Protein AF-A0ABD0YY01-F1 (afdb_monomer_lite)

Organism: NCBI:txid642074

Structure (mmCIF, N/CA/C/O backbone):
data_AF-A0ABD0YY01-F1
#
_entry.id   AF-A0ABD0YY01-F1
#
loop_
_atom_site.group_PDB
_atom_site.id
_atom_site.type_symbol
_atom_site.label_atom_id
_atom_site.label_alt_id
_atom_site.label_comp_id
_atom_site.label_asym_id
_atom_site.label_entity_id
_atom_site.label_seq_id
_atom_site.pdbx_PDB_ins_code
_atom_site.Cartn_x
_atom_site.Cartn_y
_atom_site.Cartn_z
_atom_site.occupancy
_atom_site.B_iso_or_equiv
_atom_site.auth_seq_id
_atom_site.auth_comp_id
_atom_site.auth_asym_id
_atom_site.auth_atom_id
_atom_site.pdbx_PDB_model_num
ATOM 1 N N . MET A 1 1 ? -28.565 -28.004 53.073 1.00 85.38 1 MET A N 1
ATOM 2 C CA . MET A 1 1 ? -27.114 -28.307 53.177 1.00 85.38 1 MET A CA 1
ATOM 3 C C . MET A 1 1 ? -26.646 -28.999 51.917 1.00 85.38 1 MET A C 1
ATOM 5 O O . MET A 1 1 ? -25.756 -28.469 51.276 1.00 85.38 1 MET A O 1
ATOM 9 N N . GLU A 1 2 ? -27.292 -30.099 51.530 1.00 90.06 2 GLU A N 1
ATOM 10 C CA . GLU A 1 2 ? -27.064 -30.771 50.240 1.00 90.06 2 GLU A CA 1
ATOM 11 C C . GLU A 1 2 ? -27.246 -29.838 49.038 1.00 90.06 2 GLU A C 1
ATOM 13 O O . GLU A 1 2 ? -26.432 -29.867 48.125 1.00 90.06 2 GLU A O 1
ATOM 18 N N 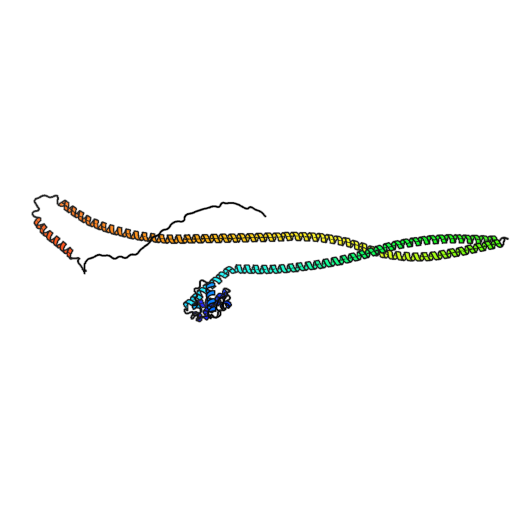. GLU A 1 3 ? -28.227 -28.933 49.074 1.00 93.00 3 GLU A N 1
ATOM 19 C CA . GLU A 1 3 ? -28.381 -27.894 48.042 1.00 93.00 3 GLU A CA 1
ATOM 20 C C . GLU A 1 3 ? -27.158 -26.975 47.947 1.00 93.00 3 GLU A C 1
ATOM 22 O O . GLU A 1 3 ? -26.642 -26.757 46.861 1.00 93.00 3 GLU A O 1
ATOM 27 N N . LEU A 1 4 ? -26.644 -26.484 49.083 1.00 93.38 4 LEU A N 1
ATOM 28 C CA . LEU A 1 4 ? -25.467 -25.608 49.103 1.00 93.38 4 LEU A CA 1
ATOM 29 C C . LEU A 1 4 ? -24.213 -26.353 48.631 1.00 93.38 4 LEU A C 1
ATOM 31 O O . LEU A 1 4 ? -23.441 -25.803 47.857 1.00 93.38 4 LEU A O 1
ATOM 35 N N . TYR A 1 5 ? -24.040 -27.605 49.062 1.00 95.12 5 TYR A N 1
ATOM 36 C CA . TYR A 1 5 ? -22.986 -28.486 48.560 1.00 95.12 5 TYR A CA 1
ATOM 37 C C . TYR A 1 5 ? -23.070 -28.620 47.037 1.00 95.12 5 TYR A C 1
ATOM 39 O O . TYR A 1 5 ? -22.106 -28.333 46.338 1.00 95.12 5 TYR A O 1
ATOM 47 N N . THR A 1 6 ? -24.253 -28.957 46.525 1.00 94.62 6 THR A N 1
ATOM 48 C CA . THR A 1 6 ? -24.494 -29.140 45.091 1.00 94.62 6 THR A CA 1
ATOM 49 C C . THR A 1 6 ? -24.230 -27.857 44.306 1.00 94.62 6 THR A C 1
ATOM 51 O O . THR A 1 6 ? -23.603 -27.918 43.253 1.00 94.62 6 THR A O 1
ATOM 54 N N . SER A 1 7 ? -24.663 -26.695 44.806 1.00 94.56 7 SER A N 1
ATOM 55 C CA . SER A 1 7 ? -24.405 -25.404 44.158 1.00 94.56 7 SER A CA 1
ATOM 56 C C . SER A 1 7 ? -22.913 -25.091 44.082 1.00 94.56 7 SER A C 1
ATOM 58 O O . SER A 1 7 ? -22.434 -24.704 43.022 1.00 94.56 7 SER A O 1
ATOM 60 N N . ILE A 1 8 ? -22.167 -25.300 45.172 1.00 95.56 8 ILE A N 1
ATOM 61 C CA . ILE A 1 8 ? -20.715 -25.076 45.197 1.00 95.56 8 ILE A CA 1
ATOM 62 C C . ILE A 1 8 ? -20.013 -26.053 44.251 1.00 95.56 8 ILE A C 1
ATOM 64 O O . ILE A 1 8 ? -19.215 -25.610 43.441 1.00 95.56 8 ILE A O 1
ATOM 68 N N . SER A 1 9 ? -20.330 -27.351 44.295 1.00 94.81 9 SER A N 1
ATOM 69 C CA . SER A 1 9 ? -19.691 -28.356 43.431 1.00 94.81 9 SER A CA 1
ATOM 70 C C . SER A 1 9 ? -20.002 -28.163 41.947 1.00 94.81 9 SER A C 1
ATOM 72 O O . SER A 1 9 ? -19.183 -28.506 41.103 1.00 94.81 9 SER A O 1
ATOM 74 N N . ARG A 1 10 ? -21.182 -27.630 41.606 1.00 93.69 10 ARG A N 1
ATOM 75 C CA . ARG A 1 10 ? -21.520 -27.293 40.216 1.00 93.69 10 ARG A CA 1
ATOM 76 C C . ARG A 1 10 ? -20.761 -26.067 39.725 1.00 93.69 10 ARG A C 1
ATOM 78 O O . ARG A 1 10 ? -20.320 -26.066 38.584 1.00 93.69 10 ARG A O 1
ATOM 85 N N . PHE A 1 11 ? -20.636 -25.046 40.568 1.00 94.62 11 PHE A N 1
ATOM 86 C CA . PHE A 1 11 ? -19.978 -23.794 40.198 1.00 94.62 11 PHE A CA 1
ATOM 87 C C . PHE A 1 11 ? -18.446 -23.918 40.218 1.00 94.62 11 PHE A C 1
ATOM 89 O O . PHE A 1 11 ? -17.765 -23.402 39.341 1.00 94.62 11 PHE A O 1
ATOM 96 N N . PHE A 1 12 ? -17.905 -24.643 41.198 1.00 95.00 12 PHE A N 1
ATOM 97 C CA . PHE A 1 12 ? -16.481 -24.910 41.379 1.00 95.00 12 PHE A CA 1
ATOM 98 C C . PHE A 1 12 ? -16.212 -26.419 41.317 1.00 95.00 12 PHE A C 1
ATOM 100 O O . PHE A 1 12 ? -16.026 -27.059 42.357 1.00 95.00 12 PHE A O 1
ATOM 107 N N . PRO A 1 13 ? -16.200 -27.022 40.118 1.00 92.69 13 PRO A N 1
ATOM 108 C CA . PRO A 1 13 ? -15.967 -28.458 39.973 1.00 92.69 13 PRO A CA 1
ATOM 109 C C . PRO A 1 13 ? -14.560 -28.881 40.422 1.00 92.69 13 PRO A C 1
ATOM 111 O O . PRO A 1 13 ? -14.340 -30.046 40.737 1.00 92.69 13 PRO A O 1
ATOM 114 N N . ASP A 1 14 ? -13.618 -27.938 40.457 1.00 92.25 14 ASP A N 1
ATOM 115 C CA . ASP A 1 14 ? -12.238 -28.118 40.903 1.00 92.25 14 ASP A CA 1
ATOM 116 C C . ASP A 1 14 ? -12.050 -27.947 42.421 1.00 92.25 14 ASP A C 1
ATOM 118 O O . ASP A 1 14 ? -10.989 -28.276 42.950 1.00 92.25 14 ASP A O 1
ATOM 122 N N . LEU A 1 15 ? -13.061 -27.446 43.140 1.00 93.12 15 LEU A N 1
ATOM 123 C CA . LEU A 1 15 ? -12.986 -27.280 44.588 1.00 93.12 15 LEU A CA 1
ATOM 124 C C . LEU A 1 15 ? -13.233 -28.626 45.278 1.00 93.12 15 LEU A C 1
ATOM 126 O O . LEU A 1 15 ? -14.367 -29.090 45.394 1.00 93.12 15 LEU A O 1
ATOM 130 N N . GLU A 1 16 ? -12.170 -29.239 45.789 1.00 91.12 16 GLU A N 1
ATOM 131 C CA . GLU A 1 16 ? -12.268 -30.479 46.558 1.00 91.12 16 GLU A CA 1
ATOM 132 C C . GLU A 1 16 ? -12.781 -30.208 47.982 1.00 91.12 16 GLU A C 1
ATOM 134 O O . GLU A 1 16 ? -12.078 -29.649 48.828 1.00 91.12 16 GLU A O 1
ATOM 139 N N . PHE A 1 17 ? -14.021 -30.613 48.270 1.00 93.75 17 PHE A N 1
ATOM 140 C CA . PHE A 1 17 ? -14.594 -30.566 49.616 1.00 93.75 17 PHE A CA 1
ATOM 141 C C . PHE A 1 17 ? -15.722 -31.590 49.794 1.00 93.75 17 PHE A C 1
ATOM 143 O O . PHE A 1 17 ? -16.299 -32.104 48.834 1.00 93.75 17 PHE A O 1
ATOM 150 N N . SER A 1 18 ? -16.064 -31.879 51.047 1.00 93.31 18 SER A N 1
ATOM 151 C CA . SER A 1 18 ? -17.143 -32.795 51.412 1.00 93.31 18 SER A CA 1
ATOM 152 C C . SER A 1 18 ? -18.306 -32.064 52.089 1.00 93.31 18 SER A C 1
ATOM 154 O O . SER A 1 18 ? -18.160 -30.975 52.644 1.00 93.31 18 SER A O 1
ATOM 156 N N . ILE A 1 19 ? -19.478 -32.706 52.148 1.00 93.62 19 ILE A N 1
ATOM 157 C CA . ILE A 1 19 ? -20.609 -32.207 52.955 1.00 93.62 19 ILE A CA 1
ATOM 158 C C . ILE A 1 19 ? -20.197 -32.032 54.428 1.00 93.62 19 ILE A C 1
ATOM 160 O O . ILE A 1 19 ? -20.696 -31.129 55.107 1.00 93.62 19 ILE A O 1
ATOM 164 N N . SER A 1 20 ? -19.264 -32.855 54.920 1.00 93.19 20 SER A N 1
ATOM 165 C CA . SER A 1 20 ? -18.772 -32.769 56.298 1.00 93.19 20 SER A CA 1
ATOM 166 C C . SER A 1 20 ? -18.039 -31.452 56.581 1.00 93.19 20 SER A C 1
ATOM 168 O O . SER A 1 20 ? -18.175 -30.917 57.681 1.00 93.19 20 SER A O 1
ATOM 170 N N . ASP A 1 21 ? -17.372 -30.870 55.579 1.00 93.19 21 ASP A N 1
ATOM 171 C CA . ASP A 1 21 ? -16.692 -29.576 55.697 1.00 93.19 21 ASP A CA 1
ATOM 172 C C . ASP A 1 21 ? -17.687 -28.420 55.823 1.00 93.19 21 ASP A C 1
ATOM 174 O O . ASP A 1 21 ? -17.418 -27.437 56.505 1.00 93.19 21 ASP A O 1
ATOM 178 N N . LEU A 1 22 ? -18.887 -28.548 55.252 1.00 93.25 22 LEU A N 1
ATOM 179 C CA . LEU A 1 22 ? -19.966 -27.590 55.498 1.00 93.25 22 LEU A CA 1
ATOM 180 C C . LEU A 1 22 ? -20.626 -27.819 56.865 1.00 93.25 22 LEU A C 1
ATOM 182 O O . LEU A 1 22 ? -21.063 -26.866 57.512 1.00 93.25 22 LEU A O 1
ATOM 186 N N . GLN A 1 23 ? -20.757 -29.076 57.304 1.00 92.50 23 GLN A N 1
ATOM 187 C CA . GLN A 1 23 ? -21.361 -29.404 58.600 1.00 92.50 23 GLN A CA 1
ATOM 188 C C . GLN A 1 23 ? -20.482 -28.942 59.767 1.00 92.50 23 GLN A C 1
ATOM 190 O O . GLN A 1 23 ? -21.013 -28.436 60.756 1.00 92.50 23 GLN A O 1
ATOM 195 N N . ASN A 1 24 ? -19.165 -29.070 59.618 1.00 93.19 24 ASN A N 1
ATOM 196 C CA . ASN A 1 24 ? -18.152 -28.683 60.589 1.00 93.19 24 ASN A CA 1
ATOM 197 C C . ASN A 1 24 ? -17.077 -27.830 59.892 1.00 93.19 24 ASN A C 1
ATOM 199 O O . ASN A 1 24 ? -15.997 -28.343 59.584 1.00 93.19 24 ASN A O 1
ATOM 203 N N . PRO A 1 25 ? -17.359 -26.539 59.628 1.00 93.06 25 PRO A N 1
ATOM 204 C CA . PRO A 1 25 ? -16.451 -25.669 58.891 1.00 93.06 25 PRO A CA 1
ATOM 205 C C . PRO A 1 25 ? -15.103 -25.562 59.590 1.00 93.06 25 PRO A C 1
ATOM 207 O O . PRO A 1 25 ? -15.016 -25.176 60.753 1.00 93.06 25 PRO A O 1
ATOM 210 N N . LYS A 1 26 ? -14.039 -25.905 58.861 1.00 94.38 26 LYS A N 1
ATOM 211 C CA . LYS A 1 26 ? -12.652 -25.745 59.304 1.00 94.38 26 LYS A CA 1
ATOM 212 C C . LYS A 1 26 ? -12.057 -24.467 58.706 1.00 94.38 26 LYS A C 1
ATOM 214 O O . LYS A 1 26 ? -12.390 -24.141 57.566 1.00 94.38 26 LYS A O 1
ATOM 219 N N . PRO A 1 27 ? -11.134 -23.782 59.411 1.00 94.44 27 PRO A N 1
ATOM 220 C CA . PRO A 1 27 ? -10.453 -22.590 58.897 1.00 94.44 27 PRO A CA 1
ATOM 221 C C . PRO A 1 27 ? -9.897 -22.771 57.481 1.00 94.44 27 PRO A C 1
ATOM 223 O O . PRO A 1 27 ? -10.106 -21.918 56.628 1.00 94.44 27 PRO A O 1
ATOM 226 N N . PHE A 1 28 ? -9.250 -23.913 57.226 1.00 94.06 28 PHE A N 1
ATOM 227 C CA . PHE A 1 28 ? -8.658 -24.237 55.929 1.00 94.06 28 PHE A CA 1
ATOM 228 C C . PHE A 1 28 ? -9.690 -24.227 54.796 1.00 94.06 28 PHE A C 1
ATOM 230 O O . PHE A 1 28 ? -9.502 -23.528 53.808 1.00 94.06 28 PHE A O 1
ATOM 237 N N . PHE A 1 29 ? -10.811 -24.933 54.972 1.00 95.31 29 PHE A N 1
ATOM 238 C CA . PHE A 1 29 ? -11.877 -24.983 53.971 1.00 95.31 29 PHE A CA 1
ATOM 239 C C . PHE A 1 29 ? -12.489 -23.598 53.718 1.00 95.31 29 PHE A C 1
ATOM 241 O O . PHE A 1 29 ? -12.662 -23.204 52.570 1.00 95.31 29 PHE A O 1
ATOM 248 N N . ILE A 1 30 ? -12.774 -22.833 54.778 1.00 95.69 30 ILE A N 1
ATOM 249 C CA . ILE A 1 30 ? -13.369 -21.496 54.648 1.00 95.69 30 ILE A CA 1
ATOM 250 C C . ILE A 1 30 ? -12.433 -20.535 53.906 1.00 95.69 30 ILE A C 1
ATOM 252 O O . ILE A 1 30 ? -12.877 -19.807 53.020 1.00 95.69 30 ILE A O 1
ATOM 256 N N . GLN A 1 31 ? -11.142 -20.540 54.248 1.00 95.19 31 GLN A N 1
ATOM 257 C CA . GLN A 1 31 ? -10.139 -19.720 53.567 1.00 95.19 31 GLN A CA 1
ATOM 258 C C . GLN A 1 31 ? -10.017 -20.126 52.096 1.00 95.19 31 GLN A C 1
ATOM 260 O O . GLN A 1 31 ? -10.088 -19.263 51.227 1.00 95.19 31 GLN A O 1
ATOM 265 N N . TYR A 1 32 ? -9.937 -21.429 51.819 1.00 94.81 32 TYR A N 1
ATOM 266 C CA . TYR A 1 32 ? -9.814 -21.951 50.462 1.00 94.81 32 TYR A CA 1
ATOM 267 C C . TYR A 1 32 ? -11.030 -21.620 49.586 1.00 94.81 32 TYR A C 1
ATOM 269 O O . TYR A 1 32 ? -10.865 -21.173 48.455 1.00 94.81 32 TYR A O 1
ATOM 277 N N . PHE A 1 33 ? -12.250 -21.735 50.122 1.00 96.44 33 PHE A N 1
ATOM 278 C CA . PHE A 1 33 ? -13.468 -21.330 49.416 1.00 96.44 33 PHE A CA 1
ATOM 279 C C . PHE A 1 33 ? -13.444 -19.840 49.036 1.00 96.44 33 PHE A C 1
ATOM 281 O O . PHE A 1 33 ? -13.737 -19.486 47.896 1.00 96.44 33 PHE A O 1
ATOM 288 N N . PHE A 1 34 ? -13.074 -18.955 49.968 1.00 96.19 34 PHE A N 1
ATOM 289 C CA . PHE A 1 34 ? -13.039 -17.516 49.692 1.00 96.19 34 PHE A CA 1
ATOM 290 C C . PHE A 1 34 ? -11.898 -17.105 48.759 1.00 96.19 34 PHE A C 1
ATOM 292 O O . PHE A 1 34 ? -12.094 -16.229 47.920 1.00 96.19 34 PHE A O 1
ATOM 299 N N . GLU A 1 35 ? -10.735 -17.751 48.849 1.00 95.19 35 GLU A N 1
ATOM 300 C CA . GLU A 1 35 ? -9.672 -17.592 47.853 1.00 95.19 35 GLU A CA 1
ATOM 301 C C . GLU A 1 35 ? -10.167 -18.020 46.469 1.00 95.19 35 GLU A C 1
ATOM 303 O O . GLU A 1 35 ? -10.063 -17.253 45.514 1.00 95.19 35 GLU A O 1
ATOM 308 N N . ARG A 1 36 ? -10.792 -19.197 46.365 1.00 95.56 36 ARG A N 1
ATOM 309 C CA . ARG A 1 36 ? -11.315 -19.707 45.095 1.00 95.56 36 ARG A CA 1
ATOM 310 C C . ARG A 1 36 ? -12.370 -18.788 44.486 1.00 95.56 36 ARG A C 1
ATOM 312 O O . ARG A 1 36 ? -12.356 -18.579 43.273 1.00 95.56 36 ARG A O 1
ATOM 319 N N . ALA A 1 37 ? -13.238 -18.209 45.312 1.00 95.12 37 ALA A N 1
ATOM 320 C CA . ALA A 1 37 ? -14.210 -17.222 44.865 1.00 95.12 37 ALA A CA 1
ATOM 321 C C . ALA A 1 37 ? -13.533 -15.951 44.327 1.00 95.12 37 ALA A C 1
ATOM 323 O O . ALA A 1 37 ? -13.944 -15.438 43.294 1.00 95.12 37 ALA A O 1
ATOM 324 N N . LEU A 1 38 ? -12.470 -15.459 44.971 1.00 95.25 38 LEU A N 1
ATOM 325 C CA . LEU A 1 38 ? -11.707 -14.301 44.487 1.00 95.25 38 LEU A CA 1
ATOM 326 C C . LEU A 1 38 ? -11.009 -14.566 43.142 1.00 95.25 38 LEU A C 1
ATOM 328 O O . LEU A 1 38 ? -10.942 -13.658 42.310 1.00 95.25 38 LEU A O 1
ATOM 332 N N . VAL A 1 39 ? -10.548 -15.798 42.897 1.00 94.88 39 VAL A N 1
ATOM 333 C CA . VAL A 1 39 ? -9.943 -16.195 41.611 1.00 94.88 39 VAL A CA 1
ATOM 334 C C . VAL A 1 39 ? -10.911 -15.994 40.438 1.00 94.88 39 VAL A C 1
ATOM 336 O O . VAL A 1 39 ? -10.484 -15.512 39.387 1.00 94.88 39 VAL A O 1
ATOM 339 N N . GLU A 1 40 ? -12.211 -16.266 40.610 1.00 91.75 40 GLU A N 1
ATOM 340 C CA . GLU A 1 40 ? -13.212 -16.032 39.548 1.00 91.75 40 GLU A CA 1
ATOM 341 C C . GLU A 1 40 ? -13.330 -14.555 39.160 1.00 91.75 40 GLU A C 1
ATOM 343 O O . GLU A 1 40 ? -13.532 -14.214 37.997 1.00 91.75 40 GLU A O 1
ATOM 348 N N . PHE A 1 41 ? -13.090 -13.652 40.110 1.00 90.31 41 PHE A N 1
ATOM 349 C CA . PHE A 1 41 ? -13.054 -12.211 39.862 1.00 90.31 41 PHE A CA 1
ATOM 350 C C . PHE A 1 41 ? -11.660 -11.717 39.450 1.00 90.31 41 PHE A C 1
ATOM 352 O O . PHE A 1 41 ? -11.369 -10.525 39.548 1.00 90.31 41 PHE A O 1
ATOM 359 N N . ARG A 1 42 ? -10.796 -12.625 38.970 1.00 91.00 42 ARG A N 1
ATOM 360 C CA . ARG A 1 42 ? -9.432 -12.345 38.487 1.00 91.00 42 ARG A CA 1
ATOM 361 C C . ARG A 1 42 ? -8.536 -11.681 39.534 1.00 91.00 42 ARG A C 1
ATOM 363 O O . ARG A 1 42 ? -7.610 -10.949 39.187 1.00 91.00 42 ARG A O 1
ATOM 370 N N . VAL A 1 43 ? -8.788 -11.944 40.814 1.00 92.25 43 VAL A N 1
ATOM 371 C CA . VAL A 1 43 ? -7.898 -11.512 41.891 1.00 92.25 43 VAL A CA 1
ATOM 372 C C . VAL A 1 43 ? -6.750 -12.507 42.005 1.00 92.25 43 VAL A C 1
ATOM 374 O O . VAL A 1 43 ? -6.966 -13.706 42.159 1.00 92.25 43 VAL A O 1
ATOM 377 N N . ASP A 1 44 ? -5.522 -11.997 41.961 1.00 89.38 44 ASP A N 1
ATOM 378 C CA . ASP A 1 44 ? -4.318 -12.791 42.202 1.00 89.38 44 ASP A CA 1
ATOM 379 C C . ASP A 1 44 ? -4.213 -13.148 43.695 1.00 89.38 44 ASP A C 1
ATOM 381 O O . ASP A 1 44 ? -3.782 -12.346 44.532 1.00 89.38 44 ASP A O 1
ATOM 385 N N . THR A 1 45 ? -4.630 -14.368 44.035 1.00 91.19 45 THR A N 1
ATOM 386 C CA . THR A 1 45 ? -4.602 -14.886 45.406 1.00 91.19 45 THR A CA 1
ATOM 387 C C . THR A 1 45 ? -3.196 -15.207 45.905 1.00 91.19 45 THR A C 1
ATOM 389 O O . THR A 1 45 ? -2.981 -15.233 47.118 1.00 91.19 45 THR A O 1
ATOM 392 N N . ASP A 1 46 ? -2.212 -15.398 45.021 1.00 90.88 46 ASP A N 1
ATOM 393 C CA . ASP A 1 46 ? -0.828 -15.649 45.439 1.00 90.88 46 ASP A CA 1
ATOM 394 C C . ASP A 1 46 ? -0.195 -14.396 46.040 1.00 90.88 46 ASP A C 1
ATOM 396 O O . ASP A 1 46 ? 0.626 -14.483 46.959 1.00 90.88 46 ASP A O 1
ATOM 400 N N . ASN A 1 47 ? -0.628 -13.216 45.595 1.00 87.94 47 ASN A N 1
ATOM 401 C CA . ASN A 1 47 ? -0.235 -11.964 46.231 1.00 87.94 47 ASN A CA 1
ATOM 402 C C . ASN A 1 47 ? -0.874 -11.782 47.610 1.00 87.94 47 ASN A C 1
ATOM 404 O O . ASN A 1 47 ? -0.241 -11.180 48.472 1.00 87.94 47 ASN A O 1
ATOM 408 N N . LEU A 1 48 ? -2.055 -12.351 47.883 1.00 89.94 48 LEU A N 1
ATOM 409 C CA . LEU A 1 48 ? -2.682 -12.256 49.211 1.00 89.94 48 LEU A CA 1
ATOM 410 C C . LEU A 1 48 ? -1.863 -12.972 50.293 1.00 89.94 48 LEU A C 1
ATOM 412 O O . LEU A 1 48 ? -1.873 -12.552 51.450 1.00 89.94 48 LEU A O 1
ATOM 416 N N . LYS A 1 49 ? -1.103 -14.003 49.912 1.00 88.69 49 LYS A N 1
ATOM 417 C CA . LYS A 1 49 ? -0.222 -14.767 50.809 1.00 88.69 49 LYS A CA 1
ATOM 418 C C . LYS A 1 49 ? 1.072 -14.024 51.164 1.00 88.69 49 LYS A C 1
ATOM 420 O O . LYS A 1 49 ? 1.768 -14.439 52.087 1.00 88.69 49 LYS A O 1
ATOM 425 N N . LYS A 1 50 ? 1.402 -12.942 50.450 1.00 89.19 50 LYS A N 1
ATOM 426 C CA . LYS A 1 50 ? 2.636 -12.162 50.632 1.00 89.19 50 LYS A CA 1
ATOM 427 C C . LYS A 1 50 ? 2.373 -10.880 51.440 1.00 89.19 50 LYS A C 1
ATOM 429 O O . LYS A 1 50 ? 1.289 -10.299 51.318 1.00 89.19 50 LYS A O 1
ATOM 434 N N . PRO A 1 51 ? 3.354 -10.395 52.225 1.00 87.69 51 PRO A N 1
ATOM 435 C CA . PRO A 1 51 ? 3.280 -9.076 52.851 1.00 87.69 51 PRO A CA 1
ATOM 436 C C . PRO A 1 51 ? 3.103 -7.968 51.803 1.00 87.69 51 PRO A C 1
ATOM 438 O O . PRO A 1 51 ? 3.800 -7.946 50.788 1.00 87.69 51 PRO A O 1
ATOM 441 N N . GLN A 1 52 ? 2.168 -7.050 52.048 1.00 86.50 52 GLN A N 1
ATOM 442 C CA . GLN A 1 52 ? 1.926 -5.876 51.205 1.00 86.50 52 GLN A CA 1
ATOM 443 C C . GLN A 1 52 ? 2.758 -4.676 51.674 1.00 86.50 52 GLN A C 1
ATOM 445 O O . GLN A 1 52 ? 3.270 -4.650 52.794 1.00 86.50 52 GLN A O 1
ATOM 450 N N . ILE A 1 53 ? 2.872 -3.647 50.829 1.00 84.00 53 ILE A N 1
ATOM 451 C CA . ILE A 1 53 ? 3.630 -2.427 51.145 1.00 84.00 53 ILE A CA 1
ATOM 452 C C . ILE A 1 53 ? 3.133 -1.825 52.470 1.00 84.00 53 ILE A C 1
ATOM 454 O O . ILE A 1 53 ? 1.952 -1.513 52.620 1.00 84.00 53 ILE A O 1
ATOM 458 N N . GLY A 1 54 ? 4.050 -1.656 53.427 1.00 80.81 54 GLY A N 1
ATOM 459 C CA . GLY A 1 54 ? 3.760 -1.095 54.751 1.00 80.81 54 GLY A CA 1
ATOM 460 C C . GLY A 1 54 ? 3.245 -2.099 55.789 1.00 80.81 54 GLY A C 1
ATOM 461 O O . GLY A 1 54 ? 2.953 -1.693 56.912 1.00 80.81 54 GLY A O 1
ATOM 462 N N . GLN A 1 55 ? 3.144 -3.390 55.455 1.00 86.81 55 GLN A N 1
ATOM 463 C CA . GLN A 1 55 ? 2.839 -4.443 56.423 1.00 86.81 55 GLN A CA 1
ATOM 464 C C . GLN A 1 55 ? 4.121 -5.026 57.048 1.00 86.81 55 GLN A C 1
ATOM 466 O O . GLN A 1 55 ? 5.139 -5.142 56.364 1.00 86.81 55 GLN A O 1
ATOM 471 N N . PRO A 1 56 ? 4.090 -5.408 58.338 1.00 85.69 56 PRO A N 1
ATOM 472 C CA . PRO A 1 56 ? 5.196 -6.120 58.976 1.00 85.69 56 PRO A CA 1
ATOM 473 C C . PRO A 1 56 ? 5.373 -7.503 58.334 1.00 85.69 56 PRO A C 1
ATOM 475 O O . PRO A 1 56 ? 4.380 -8.177 58.093 1.00 85.69 56 PRO A O 1
ATOM 478 N N . ASN A 1 57 ? 6.606 -7.938 58.056 1.00 81.56 57 ASN A N 1
ATOM 479 C CA . ASN A 1 57 ? 6.880 -9.222 57.384 1.00 81.56 57 ASN A CA 1
ATOM 480 C C . ASN A 1 57 ? 6.718 -10.452 58.301 1.00 81.56 57 ASN A C 1
ATOM 482 O O . ASN A 1 57 ? 6.663 -11.579 57.819 1.00 81.56 57 ASN A O 1
ATOM 486 N N . ASP A 1 58 ? 6.669 -10.244 59.614 1.00 82.81 58 ASP A N 1
ATOM 487 C CA . ASP A 1 58 ? 6.699 -11.255 60.675 1.00 82.81 58 ASP A CA 1
ATOM 488 C C . ASP A 1 58 ? 5.314 -11.586 61.259 1.00 82.81 58 ASP A C 1
ATOM 490 O O . ASP A 1 58 ? 5.176 -12.455 62.123 1.00 82.81 58 ASP A O 1
ATOM 494 N N . LEU A 1 59 ? 4.254 -10.935 60.775 1.00 85.19 59 LEU A N 1
ATOM 495 C CA . LEU A 1 59 ? 2.902 -11.180 61.262 1.00 85.19 59 LEU A CA 1
ATOM 496 C C . LEU A 1 59 ? 2.299 -12.450 60.626 1.00 85.19 59 LEU A C 1
ATOM 498 O O . LEU A 1 59 ? 1.890 -12.472 59.470 1.00 85.19 59 LEU A O 1
ATOM 502 N N . VAL A 1 60 ? 2.157 -13.511 61.424 1.00 85.12 60 VAL A N 1
ATOM 503 C CA . VAL A 1 60 ? 1.652 -14.832 60.981 1.00 85.12 60 VAL A CA 1
ATOM 504 C C . VAL A 1 60 ? 0.243 -14.775 60.364 1.00 85.12 60 VAL A C 1
ATOM 506 O O . VAL A 1 60 ? -0.091 -15.584 59.505 1.00 85.12 60 VAL A O 1
ATOM 509 N N . LEU A 1 61 ? -0.584 -13.805 60.772 1.00 89.62 61 LEU A N 1
ATOM 510 C CA . LEU A 1 61 ? -1.969 -13.644 60.305 1.00 89.62 61 LEU A CA 1
ATOM 511 C C . LEU A 1 61 ? -2.114 -12.801 59.025 1.00 89.62 61 LEU A C 1
ATOM 513 O O . LEU A 1 61 ? -3.242 -12.502 58.623 1.00 89.62 61 LEU A O 1
ATOM 517 N N . LEU A 1 62 ? -1.013 -12.381 58.389 1.00 91.25 62 LEU A N 1
ATOM 518 C CA . LEU A 1 62 ? -1.063 -11.541 57.182 1.00 91.25 62 LEU A CA 1
ATOM 519 C C . LEU A 1 62 ? -1.920 -12.132 56.061 1.00 91.25 62 LEU A C 1
ATOM 521 O O . LEU A 1 62 ? -2.758 -11.386 55.553 1.00 91.25 62 LEU A O 1
ATOM 525 N N . PRO A 1 63 ? -1.809 -13.427 55.695 1.00 92.38 63 PRO A N 1
ATOM 526 C CA . PRO A 1 63 ? -2.627 -13.979 54.619 1.00 92.38 63 PRO A CA 1
ATOM 527 C C . PRO A 1 63 ? -4.125 -13.853 54.908 1.00 92.38 63 PRO A C 1
ATOM 529 O O . PRO A 1 63 ? -4.896 -13.463 54.036 1.00 92.38 63 PRO A O 1
ATOM 532 N N . GLN A 1 64 ? -4.546 -14.084 56.156 1.00 94.56 64 GLN A N 1
ATOM 533 C CA . GLN A 1 64 ? -5.951 -13.973 56.550 1.00 94.56 64 GLN A CA 1
ATOM 534 C C . GLN A 1 64 ? -6.425 -12.519 56.618 1.00 94.56 64 GLN A C 1
ATOM 536 O O . GLN A 1 64 ? -7.575 -12.238 56.286 1.00 94.56 64 GLN A O 1
ATOM 541 N N . LEU A 1 65 ? -5.560 -11.582 57.015 1.00 93.56 65 LEU A N 1
ATOM 542 C CA . LEU A 1 65 ? -5.871 -10.150 56.986 1.00 93.56 65 LEU A CA 1
ATOM 543 C C . LEU A 1 65 ? -5.994 -9.628 55.548 1.00 93.56 65 LEU A C 1
ATOM 545 O O . LEU A 1 65 ? -6.920 -8.869 55.254 1.00 93.56 65 LEU A O 1
ATOM 549 N N . ASN A 1 66 ? -5.113 -10.071 54.652 1.00 94.12 66 ASN A N 1
ATOM 550 C CA . ASN A 1 66 ? -5.144 -9.732 53.232 1.00 94.12 66 ASN A CA 1
ATOM 551 C C . ASN A 1 66 ? -6.373 -10.332 52.547 1.00 94.12 66 ASN A C 1
ATOM 553 O O . ASN A 1 66 ? -7.093 -9.607 51.862 1.00 94.12 66 ASN A O 1
ATOM 557 N N . LEU A 1 67 ? -6.675 -11.607 52.807 1.00 95.31 67 LEU A N 1
ATOM 558 C CA . LEU A 1 67 ? -7.893 -12.264 52.335 1.00 95.31 67 LEU A CA 1
ATOM 559 C C . LEU A 1 67 ? -9.144 -11.537 52.837 1.00 95.31 67 LEU A C 1
ATOM 561 O O . LEU A 1 67 ? -10.020 -11.199 52.047 1.00 95.31 67 LEU A O 1
ATOM 565 N N . LEU A 1 68 ? -9.214 -11.212 54.132 1.00 95.12 68 LEU A N 1
ATOM 566 C CA . LEU A 1 68 ? -10.333 -10.460 54.703 1.00 95.12 68 LEU A CA 1
ATOM 567 C C . LEU A 1 68 ? -10.504 -9.096 54.027 1.00 95.12 68 LEU A C 1
ATOM 569 O O . LEU A 1 68 ? -11.626 -8.679 53.733 1.00 95.12 68 LEU A O 1
ATOM 573 N N . LYS A 1 69 ? -9.395 -8.387 53.794 1.00 93.25 69 LYS A N 1
ATOM 574 C CA . LYS A 1 69 ? -9.407 -7.083 53.134 1.00 93.25 69 LYS A CA 1
ATOM 575 C C . LYS A 1 69 ? -9.864 -7.204 51.681 1.00 93.25 69 LYS A C 1
ATOM 577 O O . LYS A 1 69 ? -10.707 -6.406 51.271 1.00 93.25 69 LYS A O 1
ATOM 582 N N . ALA A 1 70 ? -9.369 -8.192 50.938 1.00 94.50 70 ALA A N 1
ATOM 583 C CA . ALA A 1 70 ? -9.782 -8.470 49.566 1.00 94.50 70 ALA A CA 1
ATOM 584 C C . ALA A 1 70 ? -11.278 -8.803 49.503 1.00 94.50 70 ALA A C 1
ATOM 586 O O . ALA A 1 70 ? -12.017 -8.144 48.777 1.00 94.50 70 ALA A O 1
ATOM 587 N N . MET A 1 71 ? -11.751 -9.709 50.363 1.00 95.44 71 MET A N 1
ATOM 588 C CA . MET A 1 71 ? -13.164 -10.083 50.460 1.00 95.44 71 MET A CA 1
ATOM 589 C C . MET A 1 71 ? -14.068 -8.886 50.746 1.00 95.44 71 MET A C 1
ATOM 591 O O . MET A 1 71 ? -15.068 -8.703 50.063 1.00 95.44 71 MET A O 1
ATOM 595 N N . LYS A 1 72 ? -13.708 -8.022 51.703 1.00 94.00 72 LYS A N 1
ATOM 596 C CA . LYS A 1 72 ? -14.485 -6.805 51.999 1.00 94.00 72 LYS A CA 1
ATOM 597 C C . LYS A 1 72 ? -14.442 -5.758 50.888 1.00 94.00 72 LYS A C 1
ATOM 599 O O . LYS A 1 72 ? -15.312 -4.896 5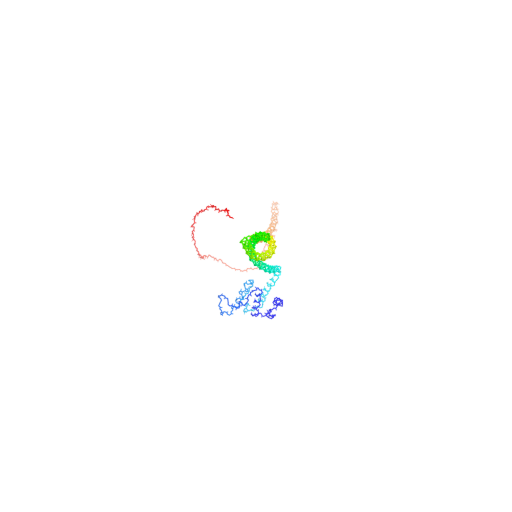0.845 1.00 94.00 72 LYS A O 1
ATOM 604 N N . THR A 1 73 ? -13.416 -5.788 50.044 1.00 92.38 73 THR A N 1
ATOM 605 C CA . THR A 1 73 ? -13.255 -4.827 48.947 1.00 92.38 73 THR A CA 1
ATOM 606 C C . THR A 1 73 ? -14.040 -5.277 47.720 1.00 92.38 73 THR A C 1
ATOM 608 O O . THR A 1 73 ? -14.785 -4.484 47.156 1.00 92.38 73 THR A O 1
ATOM 611 N N . VAL A 1 74 ? -13.907 -6.549 47.337 1.00 92.69 74 VAL A N 1
ATOM 612 C CA . VAL A 1 74 ? -14.606 -7.135 46.184 1.00 92.69 74 VAL A CA 1
ATOM 613 C C . VAL A 1 74 ? -16.085 -7.369 46.501 1.00 92.69 74 VAL A C 1
ATOM 615 O O . VAL A 1 74 ? -16.946 -7.098 45.669 1.00 92.69 74 VAL A O 1
ATOM 618 N N . PHE A 1 75 ? -16.396 -7.796 47.727 1.00 94.38 75 PHE A N 1
ATOM 619 C CA . PHE A 1 75 ? -17.751 -8.116 48.178 1.00 94.38 75 PHE A CA 1
ATOM 620 C C . PHE A 1 75 ? -18.140 -7.259 49.397 1.00 94.38 75 PHE A C 1
ATOM 622 O O . PHE A 1 75 ? -18.270 -7.770 50.511 1.00 94.38 75 PHE A O 1
ATOM 629 N N . PRO A 1 76 ? -18.358 -5.941 49.230 1.00 92.06 76 PRO A N 1
ATOM 630 C CA . PRO A 1 76 ? -18.622 -5.028 50.349 1.00 92.06 76 PRO A CA 1
ATOM 631 C C . PRO A 1 76 ? -19.933 -5.321 51.097 1.00 92.06 76 PRO A C 1
ATOM 633 O O . PRO A 1 76 ? -20.118 -4.869 52.225 1.00 92.06 76 PRO A O 1
ATOM 636 N N . PHE A 1 77 ? -20.839 -6.095 50.494 1.00 91.81 77 PHE A N 1
ATOM 637 C CA . PHE A 1 77 ? -22.083 -6.558 51.115 1.00 91.81 77 PHE A CA 1
ATOM 638 C C . PHE A 1 77 ? -21.876 -7.705 52.121 1.00 91.81 77 PHE A C 1
ATOM 640 O O . PHE A 1 77 ? -22.782 -8.015 52.898 1.00 91.81 77 PHE A O 1
ATOM 647 N N . MET A 1 78 ? -20.707 -8.353 52.115 1.00 92.19 78 MET A N 1
ATOM 648 C CA . MET A 1 78 ? -20.398 -9.467 53.006 1.00 92.19 78 MET A CA 1
ATOM 649 C C . MET A 1 78 ? -19.985 -8.971 54.392 1.00 92.19 78 MET A C 1
ATOM 651 O O . MET A 1 78 ? -18.964 -8.303 54.567 1.00 92.19 78 MET A O 1
ATOM 655 N N . ASN A 1 79 ? -20.719 -9.394 55.422 1.00 89.94 79 ASN A N 1
ATOM 656 C CA . ASN A 1 79 ? -20.344 -9.157 56.816 1.00 89.94 79 ASN A CA 1
ATOM 657 C C . ASN A 1 79 ? -19.408 -10.262 57.345 1.00 89.94 79 ASN A C 1
ATOM 659 O O . ASN A 1 79 ? -19.758 -11.019 58.261 1.00 89.94 79 ASN A O 1
ATOM 663 N N . ILE A 1 80 ? -18.232 -10.378 56.724 1.00 92.31 80 ILE A N 1
ATOM 664 C CA . ILE A 1 80 ? -17.179 -11.320 57.113 1.00 92.31 80 ILE A CA 1
ATOM 665 C C . ILE A 1 80 ? -16.188 -10.671 58.088 1.00 92.31 80 ILE A C 1
ATOM 667 O O . ILE A 1 80 ? -15.756 -9.529 57.911 1.00 92.31 80 ILE A O 1
ATOM 671 N N . GLY A 1 81 ? -15.850 -11.387 59.158 1.00 93.25 81 GLY A N 1
ATOM 672 C CA . GLY A 1 81 ? -14.869 -10.984 60.162 1.00 93.25 81 GLY A CA 1
ATOM 673 C C . GLY A 1 81 ? -13.640 -11.889 60.161 1.00 93.25 81 GLY A C 1
ATOM 674 O O . GLY A 1 81 ? -13.672 -12.999 59.642 1.00 93.25 81 GLY A O 1
ATOM 675 N N . LEU A 1 82 ? -12.556 -11.441 60.802 1.00 94.44 82 LEU A N 1
ATOM 676 C CA . LEU A 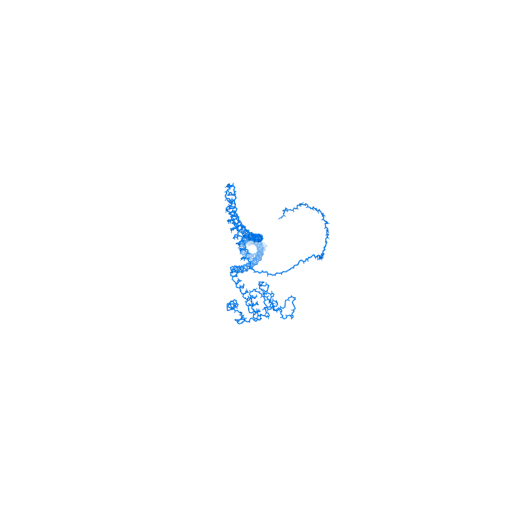1 82 ? -11.326 -12.237 60.914 1.00 94.44 82 LEU A CA 1
ATOM 677 C C . LEU A 1 82 ? -11.579 -13.592 61.593 1.00 94.44 82 LEU A C 1
ATOM 679 O O . LEU A 1 82 ? -11.069 -14.611 61.139 1.00 94.44 82 LEU A O 1
ATOM 683 N N . LEU A 1 83 ? -12.413 -13.610 62.641 1.00 94.31 83 LEU A N 1
ATOM 684 C CA . LEU A 1 83 ? -12.781 -14.835 63.358 1.00 94.31 83 LEU A CA 1
ATOM 685 C C . LEU A 1 83 ? -13.488 -15.857 62.466 1.00 94.31 83 LEU A C 1
ATOM 687 O O . LEU A 1 83 ? -13.312 -17.049 62.686 1.00 94.31 83 LEU A O 1
ATOM 691 N N . ASP A 1 84 ? -14.217 -15.417 61.440 1.00 94.25 84 ASP A N 1
ATOM 692 C CA . ASP A 1 84 ? -14.877 -16.331 60.505 1.00 94.25 84 ASP A CA 1
ATOM 693 C C . ASP A 1 84 ? -13.858 -17.116 59.664 1.00 94.25 84 ASP A C 1
ATOM 695 O O . ASP A 1 84 ? -14.133 -18.246 59.271 1.00 94.25 84 ASP A O 1
ATOM 699 N N . LEU A 1 85 ? -12.665 -16.548 59.442 1.00 94.69 85 LEU A N 1
ATOM 700 C CA . LEU A 1 85 ? -11.571 -17.177 58.697 1.00 94.69 85 LEU A CA 1
ATOM 701 C C . LEU A 1 85 ? -10.687 -18.061 59.585 1.00 94.69 85 LEU A C 1
ATOM 703 O O . LEU A 1 85 ? -10.295 -19.149 59.168 1.00 94.69 85 LEU A O 1
ATOM 707 N N . ILE A 1 86 ? -10.346 -17.602 60.796 1.00 94.19 86 ILE A N 1
ATOM 708 C CA . ILE A 1 86 ? -9.375 -18.291 61.671 1.00 94.19 86 ILE A CA 1
ATOM 709 C C . ILE A 1 86 ? -10.019 -19.256 62.670 1.00 94.19 86 ILE A C 1
ATOM 711 O O . ILE A 1 86 ? -9.361 -20.172 63.154 1.00 94.19 86 ILE A O 1
ATOM 715 N N . SER A 1 87 ? -11.294 -19.057 63.009 1.00 93.56 87 SER A N 1
ATOM 716 C CA . SER A 1 87 ? -12.023 -19.873 63.984 1.00 93.56 87 SER A CA 1
ATOM 717 C C . SER A 1 87 ? -13.532 -19.863 63.682 1.00 93.56 87 SER A C 1
ATOM 719 O O . SER A 1 87 ? -14.314 -19.261 64.425 1.00 93.56 87 SER A O 1
ATOM 721 N N . PRO A 1 88 ? -13.973 -20.510 62.588 1.00 91.00 88 PRO A N 1
ATOM 722 C CA . PRO A 1 88 ? -15.388 -20.625 62.244 1.00 91.00 88 PRO A CA 1
ATOM 723 C C . PRO A 1 88 ? -16.136 -21.469 63.292 1.00 91.00 88 PRO A C 1
ATOM 725 O O . PRO A 1 88 ? -16.216 -22.689 63.207 1.00 91.00 88 PRO A O 1
ATOM 728 N N . LYS A 1 89 ? -16.677 -20.811 64.326 1.00 81.38 89 LYS A N 1
ATOM 729 C CA . LYS A 1 89 ? -17.351 -21.476 65.463 1.00 81.38 89 LYS A CA 1
ATOM 730 C C . LYS A 1 89 ? -18.811 -21.836 65.201 1.00 81.38 89 LYS A C 1
ATOM 732 O O . LYS A 1 89 ? -19.365 -22.686 65.888 1.00 81.38 89 LYS A O 1
ATOM 737 N N . SER A 1 90 ? -19.459 -21.166 64.249 1.00 87.31 90 SER A N 1
ATOM 738 C CA . SER A 1 90 ? -20.879 -21.360 63.955 1.00 87.31 90 SER A CA 1
ATOM 739 C C . SER A 1 90 ? -21.063 -21.862 62.534 1.00 87.31 90 SER A C 1
ATOM 741 O O . SER A 1 90 ? -20.916 -21.102 61.576 1.00 87.31 90 SER A O 1
ATOM 743 N N . ARG A 1 91 ? -21.485 -23.127 62.416 1.00 93.00 91 ARG A N 1
ATOM 744 C CA . ARG A 1 91 ? -21.929 -23.734 61.153 1.00 93.00 91 ARG A CA 1
ATOM 745 C C . ARG A 1 91 ? -22.898 -22.821 60.405 1.00 93.00 91 ARG A C 1
ATOM 747 O O . ARG A 1 91 ? -22.751 -22.599 59.208 1.00 93.00 91 ARG A O 1
ATOM 754 N N . GLN A 1 92 ? -23.885 -22.284 61.123 1.00 93.62 92 GLN A N 1
ATOM 755 C CA . GLN A 1 92 ? -24.928 -21.441 60.545 1.00 93.62 92 GLN A CA 1
ATOM 756 C C . GLN A 1 92 ? -24.349 -20.152 59.955 1.00 93.62 92 GLN A C 1
ATOM 758 O O . GLN A 1 92 ? -24.727 -19.775 58.849 1.00 93.62 92 GLN A O 1
ATOM 763 N N . ARG A 1 93 ? -23.403 -19.511 60.653 1.00 94.12 93 ARG A N 1
ATOM 764 C CA . ARG A 1 93 ? -22.759 -18.280 60.179 1.00 94.12 93 ARG A CA 1
ATOM 765 C C . ARG A 1 93 ? -21.902 -18.531 58.939 1.00 94.12 93 ARG A C 1
ATOM 767 O O . ARG A 1 93 ? -22.102 -17.846 57.941 1.00 94.12 93 ARG A O 1
ATOM 774 N N . SER A 1 94 ? -21.026 -19.538 58.967 1.00 94.62 94 SER A N 1
ATOM 775 C CA . SER A 1 94 ? -20.166 -19.873 57.824 1.00 94.62 94 SER A CA 1
ATOM 776 C C . SER A 1 94 ? -20.985 -20.272 56.595 1.00 94.62 94 SER A C 1
ATOM 778 O O . SER A 1 94 ? -20.781 -19.723 55.518 1.00 94.62 94 SER A O 1
ATOM 780 N N . CYS A 1 95 ? -21.985 -21.146 56.756 1.00 94.94 95 CYS A N 1
ATOM 781 C CA . CYS A 1 95 ? -22.857 -21.537 55.645 1.00 94.94 95 CYS A CA 1
ATOM 782 C C . CYS A 1 95 ? -23.681 -20.362 55.101 1.00 94.94 95 CYS A C 1
ATOM 784 O O . CYS A 1 95 ? -23.949 -20.316 53.905 1.00 94.94 95 CYS A O 1
ATOM 786 N N . SER A 1 96 ? -24.093 -19.416 55.953 1.00 94.50 96 SER A N 1
ATOM 787 C CA . SER A 1 96 ? -24.808 -18.215 55.506 1.00 94.50 96 SER A CA 1
ATOM 788 C C . SER A 1 96 ? -23.921 -17.302 54.661 1.00 94.50 96 SER A C 1
ATOM 790 O O . SER A 1 96 ? -24.400 -16.775 53.665 1.00 94.50 96 SER A O 1
ATOM 792 N N . GLN A 1 97 ? -22.652 -17.120 55.039 1.00 94.38 97 GLN A N 1
ATOM 793 C CA . GLN A 1 97 ? -21.695 -16.309 54.275 1.00 94.38 97 GLN A CA 1
ATOM 794 C C . GLN A 1 97 ? -21.356 -16.961 52.932 1.00 94.38 97 GLN A C 1
ATOM 796 O O . GLN A 1 97 ? -21.374 -16.294 51.903 1.00 94.38 97 GLN A O 1
ATOM 801 N N . ILE A 1 98 ? -21.114 -18.275 52.936 1.00 95.94 98 ILE A N 1
ATOM 802 C CA . ILE A 1 98 ? -20.882 -19.055 51.715 1.00 95.94 98 ILE A CA 1
ATOM 803 C C . ILE A 1 98 ? -22.093 -18.951 50.785 1.00 95.94 98 ILE A C 1
ATOM 805 O O . ILE A 1 98 ? -21.928 -18.642 49.612 1.00 95.94 98 ILE A O 1
ATOM 809 N N . ARG A 1 99 ? -23.314 -19.144 51.303 1.00 95.56 99 ARG A N 1
ATOM 810 C CA . ARG A 1 99 ? -24.539 -19.031 50.498 1.00 95.56 99 ARG A CA 1
ATOM 811 C C . ARG A 1 99 ? -24.703 -17.635 49.906 1.00 95.56 99 ARG A C 1
ATOM 813 O O . ARG A 1 99 ? -24.920 -17.523 48.712 1.00 95.56 99 ARG A O 1
ATOM 820 N N . GLN A 1 100 ? -24.529 -16.589 50.713 1.00 95.06 100 GLN A N 1
ATOM 821 C CA . GLN A 1 100 ? -24.643 -15.209 50.239 1.00 95.06 100 GLN A CA 1
ATOM 822 C C . GLN A 1 100 ? -23.670 -14.914 49.088 1.00 95.06 100 GLN A C 1
ATOM 824 O O . GLN A 1 100 ? -24.033 -14.226 48.136 1.00 95.06 100 GLN A O 1
ATOM 829 N N . LEU A 1 101 ? -22.441 -15.432 49.168 1.00 96.00 101 LEU A N 1
ATOM 830 C CA . LEU A 1 101 ? -21.467 -15.280 48.095 1.00 96.00 101 LEU A CA 1
ATOM 831 C C . LEU A 1 101 ? -21.847 -16.099 46.858 1.00 96.00 101 LEU A C 1
ATOM 833 O O . LEU A 1 101 ? -21.802 -15.565 45.756 1.00 96.00 101 LEU A O 1
ATOM 837 N N . MET A 1 102 ? -22.264 -17.355 47.036 1.00 96.69 102 MET A N 1
ATOM 838 C CA . MET A 1 102 ? -22.722 -18.208 45.935 1.00 96.69 102 MET A CA 1
ATOM 839 C C . MET A 1 102 ? -23.898 -17.588 45.180 1.00 96.69 102 MET A C 1
ATOM 841 O O . MET A 1 102 ? -23.868 -17.544 43.956 1.00 96.69 102 MET A O 1
ATOM 845 N N . ASP A 1 103 ? -24.892 -17.059 45.895 1.00 95.12 103 ASP A N 1
ATOM 846 C CA . ASP A 1 103 ? -26.058 -16.410 45.291 1.00 95.12 103 ASP A CA 1
ATOM 847 C C . ASP A 1 103 ? -25.632 -15.205 44.434 1.00 95.12 103 ASP A C 1
ATOM 849 O O . ASP A 1 103 ? -26.140 -15.003 43.332 1.00 95.12 103 ASP A O 1
ATOM 853 N N . TYR A 1 104 ? -24.652 -14.426 44.907 1.00 94.62 104 TYR A N 1
ATOM 854 C CA . TYR A 1 104 ? -24.087 -13.315 44.142 1.00 94.62 104 TYR A CA 1
ATOM 855 C C . TYR A 1 104 ? -23.296 -13.786 42.914 1.00 94.62 104 TYR A C 1
ATOM 857 O O . TYR A 1 104 ? -23.425 -13.196 41.846 1.00 94.62 104 TYR A O 1
ATOM 865 N N . MET A 1 105 ? -22.492 -14.843 43.041 1.00 94.38 105 MET A N 1
ATOM 866 C CA . MET A 1 105 ? -21.695 -15.373 41.931 1.00 94.38 105 MET A CA 1
ATOM 867 C C . MET A 1 105 ? -22.567 -15.964 40.825 1.00 94.38 105 MET A C 1
ATOM 869 O O . MET A 1 105 ? -22.325 -15.682 39.657 1.00 94.38 105 MET A O 1
ATOM 873 N N . ILE A 1 106 ? -23.621 -16.695 41.192 1.00 93.00 106 ILE A N 1
ATOM 874 C CA . ILE A 1 106 ? -24.621 -17.200 40.243 1.00 93.00 106 ILE A CA 1
ATOM 875 C C . ILE A 1 106 ? -25.328 -16.030 39.551 1.00 93.00 106 ILE A C 1
ATOM 877 O O . ILE A 1 106 ? -25.449 -16.020 38.332 1.00 93.00 106 ILE A O 1
ATOM 881 N N . PHE A 1 107 ? -25.716 -14.993 40.302 1.00 92.44 107 PHE A N 1
ATOM 882 C CA . PHE A 1 107 ? -26.283 -13.782 39.707 1.00 92.44 107 PHE A CA 1
ATOM 883 C C . PHE A 1 107 ? -25.324 -13.110 38.710 1.00 92.44 107 PHE A C 1
ATOM 885 O O . PHE A 1 107 ? -25.762 -12.631 37.665 1.00 92.44 107 PHE A O 1
ATOM 892 N N . CYS A 1 108 ? -24.025 -13.047 39.019 1.00 91.00 108 CYS A N 1
ATOM 893 C CA . CYS A 1 108 ? -23.028 -12.519 38.092 1.00 91.00 108 CYS A CA 1
ATOM 894 C C . CYS A 1 108 ? -22.935 -13.360 36.816 1.00 91.00 108 CYS A C 1
ATOM 896 O O . CYS A 1 108 ? -22.901 -12.768 35.741 1.00 91.00 108 CYS A O 1
ATOM 898 N N . ASP A 1 109 ? -22.939 -14.689 36.937 1.00 88.62 109 ASP A N 1
ATOM 899 C CA . ASP A 1 109 ? -22.870 -15.621 35.805 1.00 88.62 109 ASP A CA 1
ATOM 900 C C . ASP A 1 109 ? -24.097 -15.477 34.880 1.00 88.62 109 ASP A C 1
ATOM 902 O O . ASP A 1 109 ? -23.971 -15.278 33.668 1.00 88.62 109 ASP A O 1
ATOM 906 N N . ASP A 1 110 ? -25.297 -15.395 35.466 1.00 88.06 110 ASP A N 1
ATOM 907 C CA . ASP A 1 110 ? -26.539 -15.118 34.733 1.00 88.06 110 ASP A CA 1
ATOM 908 C C . ASP A 1 110 ? -26.485 -13.764 34.003 1.00 88.06 110 ASP A C 1
ATOM 910 O O . ASP A 1 110 ? -26.983 -13.612 32.886 1.00 88.06 110 ASP A O 1
ATOM 914 N N . LYS A 1 111 ? -25.876 -12.748 34.628 1.00 85.44 111 LYS A N 1
ATOM 915 C CA . LYS A 1 111 ? -25.717 -11.414 34.030 1.00 85.44 111 LYS A CA 1
ATOM 916 C C . LYS A 1 111 ? -24.626 -11.365 32.965 1.00 85.44 111 LYS A C 1
ATOM 918 O O . LYS A 1 111 ? -24.691 -10.491 32.100 1.00 85.44 111 LYS A O 1
ATOM 923 N N . THR A 1 112 ? -23.636 -12.252 32.998 1.00 84.25 112 THR A N 1
ATOM 924 C CA . THR A 1 112 ? -22.611 -12.311 31.950 1.00 84.25 112 THR A CA 1
ATOM 925 C C . THR A 1 112 ? -23.155 -12.836 30.630 1.00 84.25 112 THR A C 1
ATOM 927 O O . THR A 1 112 ? -22.717 -12.343 29.594 1.00 84.25 112 THR A O 1
ATOM 930 N N . VAL A 1 113 ? -24.187 -13.686 30.645 1.00 81.62 113 VAL A N 1
ATOM 931 C CA . VAL A 1 113 ? -24.889 -14.113 29.419 1.00 81.62 113 VAL A CA 1
ATOM 932 C C . VAL A 1 113 ? -25.460 -12.910 28.652 1.00 81.62 113 VAL A C 1
ATOM 934 O O . VAL A 1 113 ? -25.370 -12.838 27.426 1.00 81.62 113 VAL A O 1
ATOM 937 N N . ASP A 1 114 ? -25.952 -11.883 29.361 1.00 78.00 114 ASP A N 1
ATOM 938 C CA . ASP A 1 114 ? -26.434 -10.633 28.743 1.00 78.00 114 ASP A CA 1
ATOM 939 C C . ASP A 1 114 ? -25.308 -9.858 28.007 1.00 78.00 114 ASP A C 1
ATOM 941 O O . ASP A 1 114 ? -25.575 -8.954 27.204 1.00 78.00 114 ASP A O 1
ATOM 945 N N . LEU A 1 115 ? -24.037 -10.180 28.278 1.00 79.81 115 LEU A N 1
ATOM 946 C CA . LEU A 1 115 ? -22.852 -9.558 27.684 1.00 79.81 115 LEU A CA 1
ATOM 947 C C . LEU A 1 115 ? -22.228 -10.381 26.548 1.00 79.81 115 LEU A C 1
ATOM 949 O O . LEU A 1 115 ? -21.385 -9.831 25.833 1.00 79.81 115 LEU A O 1
ATOM 953 N N . ASP A 1 116 ? -22.659 -11.623 26.316 1.00 81.88 116 ASP A N 1
ATOM 954 C CA . ASP A 1 116 ? -22.074 -12.515 25.302 1.00 81.88 116 ASP A CA 1
ATOM 955 C C . ASP A 1 116 ? -22.102 -11.900 23.901 1.00 81.88 116 ASP A C 1
ATOM 957 O O . ASP A 1 116 ? -21.088 -11.875 23.204 1.00 81.88 116 ASP A O 1
ATOM 961 N N . ASN A 1 117 ? -23.214 -11.259 23.527 1.00 78.50 117 ASN A N 1
ATOM 962 C CA . ASN A 1 117 ? -23.334 -10.551 22.248 1.00 78.50 117 ASN A CA 1
ATOM 963 C C . ASN A 1 117 ? -22.267 -9.448 22.081 1.00 78.50 117 ASN A C 1
ATOM 965 O O . ASN A 1 117 ? -21.779 -9.187 20.978 1.00 78.50 117 ASN A O 1
ATOM 969 N N . LYS A 1 118 ? -21.888 -8.773 23.176 1.00 77.19 118 LYS A N 1
ATOM 970 C CA . LYS A 1 118 ? -20.838 -7.742 23.153 1.00 77.19 118 LYS A CA 1
ATOM 971 C C . LYS A 1 118 ? -19.451 -8.369 23.074 1.00 77.19 118 LYS A C 1
ATOM 973 O O . LYS A 1 118 ? -18.606 -7.848 22.346 1.00 77.19 118 LYS A O 1
ATOM 978 N N . ALA A 1 119 ? -19.223 -9.469 23.789 1.00 73.94 119 ALA A N 1
ATOM 979 C CA . ALA A 1 119 ? -17.974 -10.218 23.722 1.00 73.94 119 ALA A CA 1
ATOM 980 C C . ALA A 1 119 ? -17.735 -10.771 22.307 1.00 73.94 119 ALA A C 1
ATOM 982 O O . ALA A 1 119 ? -16.650 -10.590 21.752 1.00 73.94 119 ALA A O 1
ATOM 983 N N . GLU A 1 120 ? -18.767 -11.337 21.678 1.00 82.38 120 GLU A N 1
ATOM 984 C CA . GLU A 1 120 ? -18.710 -11.823 20.300 1.00 82.38 120 GLU A CA 1
ATOM 985 C C . GLU A 1 120 ? -18.425 -10.682 19.314 1.00 82.38 120 GLU A C 1
ATOM 987 O O . GLU A 1 120 ? -17.543 -10.794 18.460 1.00 82.38 120 GLU A O 1
ATOM 992 N N . SER A 1 121 ? -19.107 -9.541 19.466 1.00 75.44 121 SER A N 1
ATOM 993 C CA . SER A 1 121 ? -18.854 -8.341 18.659 1.00 75.44 121 SER A CA 1
ATOM 994 C C . SER A 1 121 ? -17.400 -7.862 18.775 1.00 75.44 121 SER A C 1
ATOM 996 O O . SER A 1 121 ? -16.738 -7.612 17.764 1.00 75.44 121 SER A O 1
ATOM 998 N N . MET A 1 122 ? -16.856 -7.817 19.994 1.00 74.81 122 MET A N 1
ATOM 999 C CA . MET A 1 122 ? -15.456 -7.462 20.232 1.00 74.81 122 MET A CA 1
ATOM 1000 C C . MET A 1 122 ? -14.495 -8.469 19.584 1.00 74.81 122 MET A C 1
ATOM 1002 O O . MET A 1 122 ? -13.517 -8.074 18.949 1.00 74.81 122 MET A O 1
ATOM 1006 N N . GLN A 1 123 ? -14.777 -9.767 19.691 1.00 79.06 123 GLN A N 1
ATOM 1007 C CA . GLN A 1 123 ? -13.944 -10.810 19.096 1.00 79.06 123 GLN A CA 1
ATOM 1008 C C . GLN A 1 123 ? -13.988 -10.776 17.560 1.00 79.06 123 GLN A C 1
ATOM 1010 O O . GLN A 1 123 ? -12.961 -10.972 16.905 1.00 79.06 123 GLN A O 1
ATOM 1015 N N . ASN A 1 124 ? -15.150 -10.475 16.975 1.00 80.75 124 ASN A N 1
ATOM 1016 C CA . ASN A 1 124 ? -15.306 -10.233 15.542 1.00 80.75 124 ASN A CA 1
ATOM 1017 C C . ASN A 1 124 ? -14.488 -9.009 15.093 1.00 80.75 124 ASN A C 1
ATOM 1019 O O . ASN A 1 124 ? -13.781 -9.084 14.087 1.00 80.75 124 ASN A O 1
ATOM 1023 N N . ALA A 1 125 ? -14.508 -7.914 15.860 1.00 69.38 125 ALA A N 1
ATOM 1024 C CA . ALA A 1 125 ? -13.700 -6.725 15.584 1.00 69.38 125 ALA A CA 1
ATOM 1025 C C . ALA A 1 125 ? -12.188 -7.006 15.676 1.00 69.38 125 ALA A C 1
ATOM 1027 O O . ALA A 1 125 ? -11.416 -6.542 14.830 1.00 69.38 125 ALA A O 1
ATOM 1028 N N . LEU A 1 126 ? -11.759 -7.817 16.650 1.00 75.56 126 LEU A N 1
ATOM 1029 C CA . LEU A 1 126 ? -10.370 -8.262 16.776 1.00 75.56 126 LEU A CA 1
ATOM 1030 C C . LEU A 1 126 ? -9.937 -9.081 15.549 1.00 75.56 126 LEU A C 1
ATOM 1032 O O . LEU A 1 126 ? -8.914 -8.774 14.934 1.00 75.56 126 LEU A O 1
ATOM 1036 N N . ARG A 1 127 ? -10.744 -10.07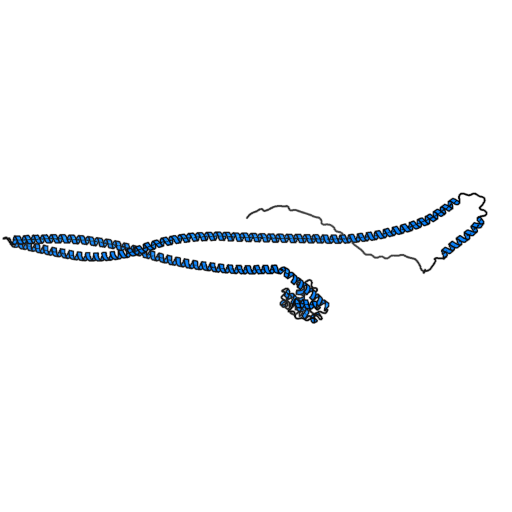3 15.144 1.00 85.12 127 ARG A N 1
ATOM 1037 C CA . ARG A 1 127 ? -10.496 -10.881 13.936 1.00 85.12 127 ARG A CA 1
ATOM 1038 C C . ARG A 1 127 ? -10.426 -10.014 12.678 1.00 85.12 127 ARG A C 1
ATOM 1040 O O . ARG A 1 127 ? -9.533 -10.197 11.853 1.00 85.12 127 ARG A O 1
ATOM 1047 N N . HIS A 1 128 ? -11.325 -9.041 12.547 1.00 73.88 128 HIS A N 1
ATOM 1048 C CA . HIS A 1 128 ? -11.321 -8.113 11.418 1.00 73.88 128 HIS A CA 1
ATOM 1049 C C . HIS A 1 128 ? -10.050 -7.251 11.385 1.00 73.88 128 HIS A C 1
ATOM 1051 O O . HIS A 1 128 ? -9.437 -7.088 10.332 1.00 73.88 128 HIS A O 1
ATOM 1057 N N . THR A 1 129 ? -9.599 -6.767 12.543 1.00 71.50 129 THR A N 1
ATOM 1058 C CA . THR A 1 129 ? -8.357 -5.987 12.665 1.00 71.50 129 THR A CA 1
ATOM 1059 C C . THR A 1 129 ? -7.136 -6.811 12.252 1.00 71.50 129 THR A C 1
ATOM 1061 O O . THR A 1 129 ? -6.317 -6.346 11.463 1.00 71.50 129 THR A O 1
ATOM 1064 N N . GLN A 1 130 ? -7.039 -8.061 12.713 1.00 80.75 130 GLN A N 1
ATOM 1065 C CA . GLN A 1 130 ? -5.955 -8.974 12.332 1.00 80.75 130 GLN A CA 1
ATOM 1066 C C . GLN A 1 130 ? -5.940 -9.256 10.822 1.00 80.75 130 GLN A C 1
ATOM 1068 O O . GLN A 1 130 ? -4.877 -9.248 10.197 1.00 80.75 130 GLN A O 1
ATOM 1073 N N . MET A 1 131 ? -7.115 -9.444 10.212 1.00 87.81 131 MET A N 1
ATOM 1074 C CA . MET A 1 131 ? -7.241 -9.599 8.761 1.00 87.81 131 MET A CA 1
ATOM 1075 C C . MET A 1 131 ? -6.724 -8.360 8.011 1.00 87.81 131 MET A C 1
ATOM 1077 O O . MET A 1 131 ? -5.960 -8.502 7.056 1.00 87.81 131 MET A O 1
ATOM 1081 N N . LEU A 1 132 ? -7.095 -7.152 8.451 1.00 69.44 132 LEU A N 1
ATOM 1082 C CA . LEU A 1 132 ? -6.627 -5.899 7.844 1.00 69.44 132 LEU A CA 1
ATOM 1083 C C . LEU A 1 132 ? -5.108 -5.722 7.973 1.00 69.44 132 LEU A C 1
ATOM 1085 O O . LEU A 1 132 ? -4.458 -5.329 7.005 1.00 69.44 132 LEU A O 1
ATOM 1089 N N . MET A 1 133 ? -4.525 -6.067 9.126 1.00 73.25 133 MET A N 1
ATOM 1090 C CA . MET A 1 133 ? -3.069 -6.048 9.311 1.00 73.25 133 MET A CA 1
ATOM 1091 C C . MET A 1 133 ? -2.362 -6.978 8.315 1.00 73.25 133 MET A C 1
ATOM 1093 O O . MET A 1 133 ? -1.409 -6.566 7.656 1.00 73.25 133 MET A O 1
ATOM 1097 N N . SER A 1 134 ? -2.875 -8.197 8.126 1.00 85.25 134 SER A N 1
ATOM 1098 C CA . SER A 1 134 ? -2.326 -9.143 7.146 1.00 85.25 134 SER A CA 1
ATOM 1099 C C . SER A 1 134 ? -2.418 -8.619 5.703 1.00 85.25 134 SER A C 1
ATOM 1101 O O . SER A 1 134 ? -1.464 -8.730 4.928 1.00 85.25 134 SER A O 1
ATOM 1103 N N . GLN A 1 135 ? -3.535 -7.981 5.336 1.00 76.06 135 GLN A N 1
ATOM 1104 C CA . GLN A 1 135 ? -3.688 -7.350 4.020 1.00 76.06 135 GLN A CA 1
ATOM 1105 C C . GLN A 1 135 ? -2.695 -6.196 3.812 1.00 76.06 135 GLN A C 1
ATOM 1107 O O . GLN A 1 135 ? -2.102 -6.084 2.735 1.00 76.06 135 GLN A O 1
ATOM 1112 N N . MET A 1 136 ? -2.467 -5.373 4.840 1.00 70.69 136 MET A N 1
ATOM 1113 C CA . MET A 1 136 ? -1.490 -4.282 4.804 1.00 70.69 136 MET A CA 1
ATOM 1114 C C . MET A 1 136 ? -0.064 -4.804 4.583 1.00 70.69 136 MET A C 1
ATOM 1116 O O . MET A 1 136 ? 0.672 -4.267 3.752 1.00 70.69 136 MET A O 1
ATOM 1120 N N . GLU A 1 137 ? 0.321 -5.887 5.262 1.00 80.12 137 GLU A N 1
ATOM 1121 C CA . GLU A 1 137 ? 1.620 -6.534 5.055 1.00 80.12 137 GLU A CA 1
ATOM 1122 C C . GLU A 1 137 ? 1.785 -7.063 3.624 1.00 80.12 137 GLU A C 1
ATOM 1124 O O . GLU A 1 137 ? 2.832 -6.852 3.004 1.00 80.12 137 GLU A O 1
ATOM 1129 N N 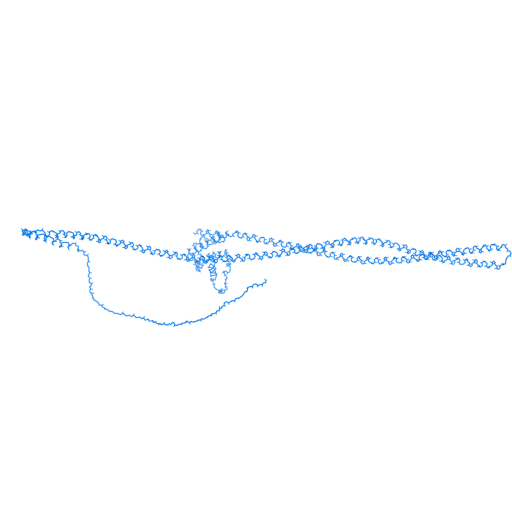. MET A 1 138 ? 0.754 -7.702 3.060 1.00 81.81 138 MET A N 1
ATOM 1130 C CA . MET A 1 138 ? 0.792 -8.173 1.671 1.00 81.81 138 MET A CA 1
ATOM 1131 C C . MET A 1 138 ? 0.950 -7.028 0.667 1.00 81.81 138 MET A C 1
ATOM 1133 O O . MET A 1 138 ? 1.740 -7.140 -0.274 1.00 81.81 138 MET A O 1
ATOM 1137 N N . LEU A 1 139 ? 0.229 -5.921 0.859 1.00 71.12 139 LEU A N 1
ATOM 1138 C CA . LEU A 1 139 ? 0.348 -4.743 -0.002 1.00 71.12 139 LEU A CA 1
ATOM 1139 C C . LEU A 1 139 ? 1.744 -4.118 0.083 1.00 71.12 139 LEU A C 1
ATOM 1141 O O . LEU A 1 139 ? 2.316 -3.771 -0.951 1.00 71.12 139 LEU A O 1
ATOM 1145 N N . ASN A 1 140 ? 2.335 -4.050 1.278 1.00 73.44 140 ASN A N 1
ATOM 1146 C CA . ASN A 1 140 ? 3.709 -3.577 1.449 1.00 73.44 140 ASN A CA 1
ATOM 1147 C C . ASN A 1 140 ? 4.725 -4.468 0.724 1.00 73.44 140 ASN A C 1
ATOM 1149 O O . ASN A 1 140 ? 5.624 -3.952 0.057 1.00 73.44 140 ASN A O 1
ATOM 1153 N N . ARG A 1 141 ? 4.564 -5.797 0.776 1.00 82.12 141 ARG A N 1
ATOM 1154 C CA . ARG A 1 141 ? 5.420 -6.724 0.014 1.00 82.12 141 ARG A CA 1
ATOM 1155 C C . ARG A 1 141 ? 5.308 -6.490 -1.493 1.00 82.12 141 ARG A C 1
ATOM 1157 O O . ARG A 1 141 ? 6.335 -6.365 -2.155 1.00 82.12 141 ARG A O 1
ATOM 1164 N N . LYS A 1 142 ? 4.085 -6.352 -2.024 1.00 74.75 142 LYS A N 1
ATOM 1165 C CA . LYS A 1 142 ? 3.855 -6.052 -3.450 1.00 74.75 142 LYS A CA 1
ATOM 1166 C C . LYS A 1 142 ? 4.467 -4.713 -3.864 1.00 74.75 142 LYS A C 1
ATOM 1168 O O . LYS A 1 142 ? 5.144 -4.642 -4.884 1.00 74.75 142 LYS A O 1
ATOM 1173 N N . LYS A 1 143 ? 4.288 -3.665 -3.056 1.00 68.25 143 LYS A N 1
ATOM 1174 C CA . LYS A 1 143 ? 4.891 -2.346 -3.296 1.00 68.25 143 LYS A CA 1
ATOM 1175 C C . LYS A 1 143 ? 6.417 -2.435 -3.384 1.00 68.25 143 LYS A C 1
ATOM 1177 O O . LYS A 1 143 ? 7.010 -1.871 -4.300 1.00 68.25 143 LYS A O 1
ATOM 1182 N N . ASN A 1 144 ? 7.043 -3.160 -2.458 1.00 74.12 144 ASN A N 1
ATOM 1183 C CA . ASN A 1 144 ? 8.495 -3.340 -2.445 1.00 74.12 144 ASN A CA 1
ATOM 1184 C C . ASN A 1 144 ? 8.988 -4.129 -3.664 1.00 74.12 144 ASN A C 1
ATOM 1186 O O . ASN A 1 144 ? 10.023 -3.784 -4.229 1.00 74.12 144 ASN A O 1
ATOM 1190 N N . GLN A 1 145 ? 8.237 -5.141 -4.104 1.00 79.06 145 GLN A N 1
ATOM 1191 C CA . GLN A 1 145 ? 8.556 -5.887 -5.320 1.00 79.06 145 GLN A CA 1
ATOM 1192 C C . GLN A 1 145 ? 8.528 -4.984 -6.562 1.00 79.06 145 GLN A C 1
ATOM 1194 O O . GLN A 1 145 ? 9.506 -4.950 -7.305 1.00 79.06 145 GLN A O 1
ATOM 1199 N N . VAL A 1 146 ? 7.468 -4.189 -6.738 1.00 65.94 146 VAL A N 1
ATOM 1200 C CA . VAL A 1 146 ? 7.354 -3.240 -7.861 1.00 65.94 146 VAL A CA 1
ATOM 1201 C C . VAL A 1 146 ? 8.484 -2.205 -7.835 1.00 65.94 146 VAL A C 1
ATOM 1203 O O . VAL A 1 146 ? 9.053 -1.874 -8.873 1.00 65.94 146 VAL A O 1
ATOM 1206 N N . ALA A 1 147 ? 8.858 -1.708 -6.652 1.00 63.56 147 ALA A N 1
ATOM 1207 C CA . ALA A 1 147 ? 9.979 -0.778 -6.515 1.00 63.56 147 ALA A CA 1
ATOM 1208 C C . ALA A 1 147 ? 11.317 -1.408 -6.946 1.00 63.56 147 ALA A C 1
ATOM 1210 O O . ALA A 1 147 ? 12.129 -0.749 -7.598 1.00 63.56 147 ALA A O 1
ATOM 1211 N N . LEU A 1 148 ? 11.535 -2.685 -6.618 1.00 78.75 148 LEU A N 1
ATOM 1212 C CA . LEU A 1 148 ? 12.732 -3.427 -7.008 1.00 78.75 148 LEU A CA 1
ATOM 1213 C C . LEU A 1 148 ? 12.773 -3.698 -8.520 1.00 78.75 148 LEU A C 1
ATOM 1215 O O . LEU A 1 148 ? 13.817 -3.521 -9.143 1.00 78.75 148 LEU A O 1
ATOM 1219 N N . GLU A 1 149 ? 11.645 -4.079 -9.119 1.00 71.06 149 GLU A N 1
ATOM 1220 C CA . GLU A 1 149 ? 11.515 -4.268 -10.570 1.00 71.06 149 GLU A CA 1
ATOM 1221 C C . GLU A 1 149 ? 11.766 -2.959 -11.332 1.00 71.06 149 GLU A C 1
ATOM 1223 O O . GLU A 1 149 ? 12.548 -2.940 -12.283 1.00 71.06 149 GLU A O 1
ATOM 1228 N N . LYS A 1 150 ? 11.204 -1.838 -10.857 1.00 67.69 150 LYS A N 1
ATOM 1229 C CA . LYS A 1 150 ? 11.465 -0.504 -11.419 1.00 67.69 150 LYS A CA 1
ATOM 1230 C C . LYS A 1 150 ? 12.950 -0.150 -11.380 1.00 67.69 150 LYS A C 1
ATOM 1232 O O . LYS A 1 150 ? 13.468 0.393 -12.352 1.00 67.69 150 LYS A O 1
ATOM 1237 N N . ARG A 1 151 ? 13.635 -0.438 -10.270 1.00 72.12 151 ARG A N 1
ATOM 1238 C CA . ARG A 1 151 ? 15.073 -0.172 -10.141 1.00 72.12 151 ARG A CA 1
ATOM 1239 C C . ARG A 1 151 ? 15.882 -0.959 -11.173 1.00 72.12 151 ARG A C 1
ATOM 1241 O O . ARG A 1 151 ? 16.681 -0.350 -11.871 1.00 72.12 151 ARG A O 1
ATOM 1248 N N . LYS A 1 152 ? 15.623 -2.264 -11.316 1.00 77.00 152 LYS A N 1
ATOM 1249 C CA . LYS A 1 152 ? 16.289 -3.105 -12.326 1.00 77.00 152 LYS A CA 1
ATOM 1250 C C . LYS A 1 152 ? 16.075 -2.573 -13.740 1.00 77.00 152 LYS A C 1
ATOM 1252 O O . LYS A 1 152 ? 17.013 -2.505 -14.519 1.00 77.00 152 LYS A O 1
ATOM 1257 N N . TYR A 1 153 ? 14.848 -2.158 -14.054 1.00 64.94 153 TYR A N 1
ATOM 1258 C CA . TYR A 1 153 ? 14.538 -1.579 -15.358 1.00 64.94 153 TYR A CA 1
ATOM 1259 C C . TYR A 1 153 ? 15.330 -0.290 -15.622 1.00 64.94 153 TYR A C 1
ATOM 1261 O O . TYR A 1 153 ? 15.870 -0.114 -16.709 1.00 64.94 153 TYR A O 1
ATOM 1269 N N . LEU A 1 154 ? 15.435 0.599 -14.627 1.00 65.12 154 LEU A N 1
ATOM 1270 C CA . LEU A 1 154 ? 16.228 1.826 -14.748 1.00 65.12 154 LEU A CA 1
ATOM 1271 C C . LEU A 1 154 ? 17.724 1.539 -14.932 1.00 65.12 154 LEU A C 1
ATOM 1273 O O . LEU A 1 154 ? 18.357 2.208 -15.742 1.00 65.12 154 LEU A O 1
ATOM 1277 N N . GLU A 1 155 ? 18.263 0.539 -14.229 1.00 75.44 155 GLU A N 1
ATOM 1278 C CA . GLU A 1 155 ? 19.647 0.078 -14.404 1.00 75.44 155 GLU A CA 1
ATOM 1279 C C . GLU A 1 155 ? 19.877 -0.410 -15.849 1.00 75.44 155 GLU A C 1
ATOM 1281 O O . GLU A 1 155 ? 20.799 0.059 -16.510 1.00 75.44 155 GLU A O 1
ATOM 1286 N N . THR A 1 156 ? 18.978 -1.232 -16.405 1.00 67.88 156 THR A N 1
ATOM 1287 C CA . THR A 1 156 ? 19.066 -1.681 -17.810 1.00 67.88 156 THR A CA 1
ATOM 1288 C C . THR A 1 156 ? 18.970 -0.530 -18.815 1.00 67.88 156 THR A C 1
ATOM 1290 O O . THR A 1 156 ? 19.689 -0.517 -19.812 1.00 67.88 156 THR A O 1
ATOM 1293 N N . VAL A 1 157 ? 18.097 0.456 -18.581 1.00 65.12 157 VAL A N 1
ATOM 1294 C CA . VAL A 1 157 ? 17.997 1.640 -19.454 1.00 65.12 157 VAL A CA 1
ATOM 1295 C C . VAL A 1 157 ? 19.302 2.435 -19.447 1.00 65.12 157 VAL A C 1
ATOM 1297 O O . VAL A 1 157 ? 19.742 2.891 -20.500 1.00 65.12 157 VAL A O 1
ATOM 1300 N N . GLN A 1 158 ? 19.934 2.583 -18.282 1.00 75.00 158 GLN A N 1
ATOM 1301 C CA . GLN A 1 158 ? 21.219 3.264 -18.178 1.00 75.00 158 GLN A CA 1
ATOM 1302 C C . GLN A 1 158 ? 22.316 2.517 -18.953 1.00 75.00 158 GLN A C 1
ATOM 1304 O O . GLN A 1 158 ? 22.999 3.135 -19.765 1.00 75.00 158 GLN A O 1
ATOM 1309 N N . GLU A 1 159 ? 22.424 1.196 -18.781 1.00 77.12 159 GLU A N 1
ATOM 1310 C CA . GLU A 1 159 ? 23.386 0.361 -19.520 1.00 77.12 159 GLU A CA 1
ATOM 1311 C C . GLU A 1 159 ? 23.202 0.466 -21.044 1.00 77.12 159 GLU A C 1
ATOM 1313 O O . GLU A 1 159 ? 24.175 0.538 -21.797 1.00 77.12 159 GLU A O 1
ATOM 1318 N N . LEU A 1 160 ? 21.953 0.495 -21.520 1.00 68.25 160 LEU A N 1
ATOM 1319 C CA . LEU A 1 160 ? 21.654 0.652 -22.945 1.00 68.25 160 LEU A CA 1
ATOM 1320 C C . LEU A 1 160 ? 22.032 2.043 -23.466 1.00 68.25 160 LEU A C 1
ATOM 1322 O O . LEU A 1 160 ? 22.566 2.148 -24.570 1.00 68.25 160 LEU A O 1
ATOM 1326 N N . ASN A 1 161 ? 21.800 3.100 -22.686 1.00 65.19 161 ASN A N 1
ATOM 1327 C CA . ASN A 1 161 ? 22.199 4.457 -23.063 1.00 65.19 161 ASN A CA 1
ATOM 1328 C C . ASN A 1 161 ? 23.722 4.586 -23.185 1.00 65.19 161 ASN A C 1
ATOM 1330 O O . ASN A 1 161 ? 24.204 5.137 -24.173 1.00 65.19 161 ASN A O 1
ATOM 1334 N N . GLU A 1 162 ? 24.478 4.007 -22.249 1.00 77.31 162 GLU A N 1
ATOM 1335 C CA . GLU A 1 162 ? 25.945 3.968 -22.316 1.00 77.31 162 GLU A CA 1
ATOM 1336 C C . GLU A 1 162 ? 26.429 3.237 -23.585 1.00 77.31 162 GLU A C 1
ATOM 1338 O O . GLU A 1 162 ? 27.320 3.715 -24.290 1.00 77.31 162 GLU A O 1
ATOM 1343 N N . GLN A 1 163 ? 25.797 2.115 -23.956 1.00 72.38 163 GLN A N 1
ATOM 1344 C CA . GLN A 1 163 ? 26.115 1.413 -25.208 1.00 72.38 163 GLN A CA 1
ATOM 1345 C C . GLN A 1 163 ? 25.789 2.241 -26.457 1.00 72.38 163 GLN A C 1
ATOM 1347 O O . GLN A 1 163 ? 26.548 2.209 -27.431 1.00 72.38 163 GLN A O 1
ATOM 1352 N N . ILE A 1 164 ? 24.681 2.987 -26.447 1.00 66.25 164 ILE A N 1
ATOM 1353 C CA . ILE A 1 164 ? 24.305 3.879 -27.549 1.00 66.25 164 ILE A CA 1
ATOM 1354 C C . ILE A 1 164 ? 25.355 4.978 -27.728 1.00 66.25 164 ILE A C 1
ATOM 1356 O O . ILE A 1 164 ? 25.761 5.235 -28.862 1.00 66.25 164 ILE A O 1
ATOM 1360 N N . GLU A 1 165 ? 25.823 5.598 -26.644 1.00 73.69 165 GLU A N 1
ATOM 1361 C CA . GLU A 1 165 ? 26.863 6.632 -26.700 1.00 73.69 165 GLU A CA 1
ATOM 1362 C C . GLU A 1 165 ? 28.170 6.090 -27.291 1.00 73.69 165 GLU A C 1
ATOM 1364 O O . GLU A 1 165 ? 28.725 6.691 -28.215 1.00 73.69 165 GLU A O 1
ATOM 1369 N N . ILE A 1 166 ? 28.613 4.908 -26.845 1.00 78.88 166 ILE A N 1
ATOM 1370 C CA . ILE A 1 166 ? 29.803 4.237 -27.393 1.00 78.88 166 ILE A CA 1
ATOM 1371 C C . ILE A 1 166 ? 29.642 4.005 -28.901 1.00 78.88 166 ILE A C 1
ATOM 1373 O O . ILE A 1 166 ? 30.530 4.338 -29.688 1.00 78.88 166 ILE A O 1
ATOM 1377 N N . LYS A 1 167 ? 28.491 3.483 -29.337 1.00 70.50 167 LYS A N 1
ATOM 1378 C CA . LYS A 1 167 ? 28.235 3.203 -30.758 1.00 70.50 167 LYS A CA 1
ATOM 1379 C C . LYS A 1 167 ? 28.123 4.467 -31.607 1.00 70.50 167 LYS A C 1
ATOM 1381 O O . LYS A 1 167 ? 28.521 4.452 -32.771 1.00 70.50 167 LYS A O 1
ATOM 1386 N N . GLN A 1 168 ? 27.623 5.568 -31.050 1.00 66.31 168 GLN A N 1
ATOM 1387 C CA . GLN A 1 168 ? 27.611 6.864 -31.730 1.00 66.31 168 GLN A CA 1
ATOM 1388 C C . GLN A 1 168 ? 29.025 7.425 -31.919 1.00 66.31 168 GLN A C 1
ATOM 1390 O O . GLN A 1 168 ? 29.317 7.969 -32.986 1.00 66.31 168 GLN A O 1
ATOM 1395 N N . ALA A 1 169 ? 29.905 7.258 -30.929 1.00 75.25 169 ALA A N 1
ATOM 1396 C CA . ALA A 1 169 ? 31.308 7.644 -31.049 1.00 75.25 169 ALA A CA 1
ATOM 1397 C C . ALA A 1 169 ? 32.037 6.807 -32.117 1.00 75.25 169 ALA A C 1
ATOM 1399 O O . ALA A 1 169 ? 32.682 7.373 -33.000 1.00 75.25 169 ALA A O 1
ATOM 1400 N N . GLU A 1 170 ? 31.859 5.479 -32.110 1.00 75.06 170 GLU A N 1
ATOM 1401 C CA . GLU A 1 170 ? 32.399 4.586 -33.151 1.00 75.06 170 GLU A CA 1
ATOM 1402 C C . GLU A 1 170 ? 31.912 4.990 -34.555 1.00 75.06 170 GLU A C 1
ATOM 1404 O O . GLU A 1 170 ? 32.679 5.005 -35.519 1.00 75.06 170 GLU A O 1
ATOM 1409 N N . LEU A 1 171 ? 30.634 5.360 -34.686 1.00 69.38 171 LEU A N 1
ATOM 1410 C CA . LEU A 1 171 ? 30.065 5.809 -35.953 1.00 69.38 171 LEU A CA 1
ATOM 1411 C C . LEU A 1 171 ? 30.711 7.104 -36.460 1.00 69.38 171 LEU A C 1
ATOM 1413 O O . LEU A 1 171 ? 31.022 7.210 -37.647 1.00 69.38 171 LEU A O 1
ATOM 1417 N N . GLN A 1 172 ? 30.899 8.088 -35.581 1.00 72.81 172 GLN A N 1
ATOM 1418 C CA . GLN A 1 172 ? 31.562 9.343 -35.937 1.00 72.81 172 GLN A CA 1
ATOM 1419 C C . GLN A 1 172 ? 32.974 9.084 -36.475 1.00 72.81 172 GLN A C 1
ATOM 1421 O O . GLN A 1 172 ? 33.332 9.618 -37.526 1.00 72.81 172 GLN A O 1
ATOM 1426 N N . GLU A 1 173 ? 33.729 8.190 -35.830 1.00 78.69 173 GLU A N 1
ATOM 1427 C CA . GLU A 1 173 ? 35.068 7.793 -36.279 1.00 78.69 173 GLU A CA 1
ATOM 1428 C C . GLU A 1 173 ? 35.039 7.151 -37.679 1.00 78.69 173 GLU A C 1
ATOM 1430 O O . GLU A 1 173 ? 35.864 7.465 -38.540 1.00 78.69 173 GLU A O 1
ATOM 1435 N N . VAL A 1 174 ? 34.060 6.281 -37.951 1.00 71.94 174 VAL A N 1
ATOM 1436 C CA . VAL A 1 174 ? 33.891 5.648 -39.272 1.00 71.94 174 VAL A CA 1
ATOM 1437 C C . VAL A 1 174 ? 33.523 6.671 -40.350 1.00 71.94 174 VAL A C 1
ATOM 1439 O O . VAL A 1 174 ? 34.045 6.598 -41.466 1.00 71.94 174 VAL A O 1
ATOM 1442 N N . ILE A 1 175 ? 32.642 7.628 -40.042 1.00 70.31 175 ILE A N 1
ATOM 1443 C CA . ILE A 1 175 ? 32.262 8.699 -40.976 1.00 70.31 175 ILE A CA 1
ATOM 1444 C C . ILE A 1 175 ? 33.480 9.557 -41.324 1.00 70.31 175 ILE A C 1
ATOM 1446 O O . ILE A 1 175 ? 33.702 9.833 -42.504 1.00 70.31 175 ILE A O 1
ATOM 1450 N N . GLN A 1 176 ? 34.287 9.922 -40.326 1.00 79.69 176 GLN A N 1
ATOM 1451 C CA . GLN A 1 176 ? 35.504 10.699 -40.536 1.00 79.69 176 GLN A CA 1
ATOM 1452 C C . GLN A 1 176 ? 36.503 9.943 -41.425 1.00 79.69 176 GLN A C 1
ATOM 1454 O O . GLN A 1 176 ? 36.923 10.467 -42.456 1.00 79.69 176 GLN A O 1
ATOM 1459 N N . LYS A 1 177 ? 36.783 8.667 -41.124 1.00 77.25 177 LYS A N 1
ATOM 1460 C CA . LYS A 1 177 ? 37.655 7.822 -41.965 1.00 77.25 177 LYS A CA 1
ATOM 1461 C C . LYS A 1 177 ? 37.149 7.700 -43.402 1.00 77.25 177 LYS A C 1
ATOM 1463 O O . LYS A 1 177 ? 37.940 7.664 -44.341 1.00 77.25 177 LYS A O 1
ATOM 1468 N N . LYS A 1 178 ? 35.829 7.634 -43.604 1.00 73.19 178 LYS A N 1
ATOM 1469 C CA . LYS A 1 178 ? 35.237 7.602 -44.949 1.00 73.19 178 LYS A CA 1
ATOM 1470 C C . LYS A 1 178 ? 35.504 8.899 -45.718 1.00 73.19 178 LYS A C 1
ATOM 1472 O O . LYS A 1 178 ? 35.779 8.829 -46.914 1.00 73.19 178 LYS A O 1
ATOM 1477 N N . GLN A 1 179 ? 35.398 10.055 -45.061 1.00 77.62 179 GLN A N 1
ATOM 1478 C CA . GLN A 1 179 ? 35.691 11.350 -45.682 1.00 77.62 179 GLN A CA 1
ATOM 1479 C C . GLN A 1 179 ? 37.165 11.434 -46.091 1.00 77.62 179 GLN A C 1
ATOM 1481 O O . GLN A 1 179 ? 37.442 11.676 -47.264 1.00 77.62 179 GLN A O 1
ATOM 1486 N N . GLU A 1 180 ? 38.082 11.092 -45.183 1.00 79.12 180 GLU A N 1
ATOM 1487 C CA . GLU A 1 180 ? 39.528 11.051 -45.452 1.00 79.12 180 GLU A CA 1
ATOM 1488 C C . GLU A 1 180 ? 39.861 10.127 -46.641 1.00 79.12 180 GLU A C 1
ATOM 1490 O O . GLU A 1 180 ? 40.597 10.499 -47.555 1.00 79.12 180 GLU A O 1
ATOM 1495 N N . LEU A 1 181 ? 39.261 8.931 -46.695 1.00 75.69 181 LEU A N 1
ATOM 1496 C CA . LEU A 1 181 ? 39.452 8.002 -47.816 1.00 75.69 181 LEU A CA 1
ATOM 1497 C C . LEU A 1 181 ? 38.887 8.531 -49.141 1.00 75.69 181 LEU A C 1
ATOM 1499 O O . LEU A 1 181 ? 39.436 8.221 -50.202 1.00 75.69 181 LEU A O 1
ATOM 1503 N N . SER A 1 182 ? 37.796 9.300 -49.106 1.00 75.19 182 SER A N 1
ATOM 1504 C CA . SER A 1 182 ? 37.227 9.921 -50.306 1.00 75.19 182 SER A CA 1
ATOM 1505 C C . SER A 1 182 ? 38.160 10.988 -50.873 1.00 75.19 182 SER A C 1
ATOM 1507 O O . SER A 1 182 ? 38.381 11.006 -52.082 1.00 75.19 182 SER A O 1
ATOM 1509 N N . GLU A 1 183 ? 38.746 11.825 -50.015 1.00 82.69 183 GLU A N 1
ATOM 1510 C CA . GLU A 1 183 ? 39.710 12.856 -50.418 1.00 82.69 183 GLU A CA 1
ATOM 1511 C C . GLU A 1 183 ? 40.946 12.225 -51.070 1.00 82.69 183 GLU A C 1
ATOM 1513 O O . GLU A 1 183 ? 41.301 12.567 -52.200 1.00 82.69 183 GLU A O 1
ATOM 1518 N N . VAL A 1 184 ? 41.527 11.202 -50.430 1.00 79.19 184 VAL A N 1
ATOM 1519 C CA . VAL A 1 184 ? 42.667 10.452 -50.984 1.00 79.19 184 VAL A CA 1
ATOM 1520 C C . VAL A 1 184 ? 42.310 9.800 -52.324 1.00 79.19 184 VAL A C 1
ATOM 1522 O O . VAL A 1 184 ? 43.112 9.807 -53.262 1.00 79.19 184 VAL A O 1
ATOM 1525 N N . ARG A 1 185 ? 41.100 9.243 -52.462 1.00 75.81 185 ARG A N 1
ATOM 1526 C CA . ARG A 1 185 ? 40.640 8.641 -53.723 1.00 75.81 185 ARG A CA 1
ATOM 1527 C C . ARG A 1 185 ? 40.575 9.671 -54.849 1.00 75.81 185 ARG A C 1
ATOM 1529 O O . ARG A 1 185 ? 41.013 9.366 -55.962 1.00 75.81 185 ARG A O 1
ATOM 1536 N N . ASP A 1 186 ? 40.035 10.855 -54.582 1.00 79.69 186 ASP A N 1
ATOM 1537 C CA . ASP A 1 186 ? 39.912 11.917 -55.580 1.00 79.69 186 ASP A CA 1
ATOM 1538 C C . ASP A 1 186 ? 41.288 12.464 -55.993 1.00 79.69 186 ASP A C 1
ATOM 1540 O O . ASP A 1 186 ? 41.550 12.644 -57.190 1.00 79.69 186 ASP A O 1
ATOM 1544 N N . GLU A 1 187 ? 42.218 12.609 -55.044 1.00 84.50 187 GLU A N 1
ATOM 1545 C CA . GLU A 1 187 ? 43.611 12.963 -55.330 1.00 84.50 187 GLU A CA 1
ATOM 1546 C C . GLU A 1 187 ? 44.292 11.927 -56.230 1.00 84.50 187 GLU A C 1
ATOM 1548 O O . GLU A 1 187 ? 44.831 12.278 -57.287 1.00 84.50 187 GLU A O 1
ATOM 1553 N N . VAL A 1 188 ? 44.221 10.641 -55.869 1.00 78.19 188 VAL A N 1
ATOM 1554 C CA . VAL A 1 188 ? 44.818 9.552 -56.655 1.00 78.19 188 VAL A CA 1
ATOM 1555 C C . VAL A 1 188 ? 44.200 9.481 -58.054 1.00 78.19 188 VAL A C 1
ATOM 1557 O O . VAL A 1 188 ? 44.921 9.306 -59.041 1.00 78.19 188 VAL A O 1
ATOM 1560 N N . LYS A 1 189 ? 42.881 9.668 -58.174 1.00 81.19 189 LYS A N 1
ATOM 1561 C CA . LYS A 1 189 ? 42.188 9.708 -59.467 1.00 81.19 189 LYS A CA 1
ATOM 1562 C C . LYS A 1 189 ? 42.699 10.854 -60.341 1.00 81.19 189 LYS A C 1
ATOM 1564 O O . LYS A 1 189 ? 42.955 10.643 -61.528 1.00 81.19 189 LYS A O 1
ATOM 1569 N N . SER A 1 190 ? 42.901 12.039 -59.765 1.00 82.81 190 SER A N 1
ATOM 1570 C CA . SER A 1 190 ? 43.450 13.192 -60.489 1.00 82.81 190 SER A CA 1
ATOM 1571 C C . SER A 1 190 ? 44.891 12.948 -60.967 1.00 82.81 190 SER A C 1
ATOM 1573 O O . SER A 1 190 ? 45.243 13.291 -62.099 1.00 82.81 190 SER A O 1
ATOM 1575 N N . LEU A 1 191 ? 45.720 12.292 -60.145 1.00 80.12 191 LEU A N 1
ATOM 1576 C CA . LEU A 1 191 ? 47.094 11.924 -60.495 1.00 80.12 191 LEU A CA 1
ATOM 1577 C C . LEU A 1 191 ? 47.131 10.885 -61.618 1.00 80.12 191 LEU A C 1
ATOM 1579 O O . LEU A 1 191 ? 47.918 11.034 -62.556 1.00 80.12 191 LEU A O 1
ATOM 1583 N N . ALA A 1 192 ? 46.258 9.876 -61.565 1.00 77.00 192 ALA A N 1
ATOM 1584 C CA . ALA A 1 192 ? 46.122 8.877 -62.621 1.00 77.00 192 ALA A CA 1
ATOM 1585 C C . ALA A 1 192 ? 45.727 9.523 -63.961 1.00 77.00 192 ALA A C 1
ATOM 1587 O O . ALA A 1 192 ? 46.364 9.250 -64.977 1.00 77.00 192 ALA A O 1
ATOM 1588 N N . GLN A 1 193 ? 44.767 10.455 -63.958 1.00 82.00 193 GLN A N 1
ATOM 1589 C CA . GLN A 1 193 ? 44.367 11.198 -65.161 1.00 82.00 193 GLN A CA 1
ATOM 1590 C C . GLN A 1 193 ? 45.507 12.050 -65.738 1.00 82.00 193 GLN A C 1
ATOM 1592 O O . GLN A 1 193 ? 45.730 12.050 -66.948 1.00 82.00 193 GLN A O 1
ATOM 1597 N N . ARG A 1 194 ? 46.278 12.743 -64.887 1.00 83.38 194 ARG A N 1
ATOM 1598 C CA . ARG A 1 194 ? 47.464 13.504 -65.326 1.00 83.38 194 ARG A CA 1
ATOM 1599 C C . ARG A 1 194 ? 48.540 12.598 -65.928 1.00 83.38 194 ARG A C 1
ATOM 1601 O O . ARG A 1 194 ? 49.238 13.008 -66.856 1.00 83.38 194 ARG A O 1
ATOM 1608 N N . LEU A 1 195 ? 48.707 11.385 -65.397 1.00 78.69 195 LEU A N 1
ATOM 1609 C CA . LEU A 1 195 ? 49.630 10.396 -65.955 1.00 78.69 195 LEU A CA 1
ATOM 1610 C C . LEU A 1 195 ? 49.150 9.872 -67.307 1.00 78.69 195 LEU A C 1
ATOM 1612 O O . LEU A 1 195 ? 49.974 9.793 -68.214 1.00 78.69 195 LEU A O 1
ATOM 1616 N N . ASP A 1 196 ? 47.856 9.582 -67.461 1.00 79.44 196 ASP A N 1
ATOM 1617 C CA . ASP A 1 196 ? 47.274 9.157 -68.740 1.00 79.44 196 ASP A CA 1
ATOM 1618 C C . ASP A 1 196 ? 47.505 10.226 -69.827 1.00 79.44 196 ASP A C 1
ATOM 1620 O O . ASP A 1 196 ? 48.087 9.915 -70.866 1.00 79.44 196 ASP A O 1
ATOM 1624 N N . GLN A 1 197 ? 47.215 11.503 -69.539 1.00 85.75 197 GLN A N 1
ATOM 1625 C CA . GLN A 1 197 ? 47.497 12.628 -70.451 1.00 85.75 197 GLN A CA 1
ATOM 1626 C C . GLN A 1 197 ? 48.986 12.732 -70.825 1.00 85.75 197 GLN A C 1
ATOM 1628 O O . GLN A 1 197 ? 49.353 13.049 -71.958 1.00 85.75 197 GLN A O 1
ATOM 1633 N N . LYS A 1 198 ? 49.883 12.470 -69.866 1.00 83.06 198 LYS A N 1
ATOM 1634 C CA . LYS A 1 198 ? 51.331 12.538 -70.101 1.00 83.06 198 LYS A CA 1
ATOM 1635 C C . LYS A 1 198 ? 51.846 11.351 -70.914 1.00 83.06 198 LYS A C 1
ATOM 1637 O O . LYS A 1 198 ? 52.783 11.526 -71.688 1.00 83.06 198 LYS A O 1
ATOM 1642 N N . ILE A 1 199 ? 51.260 10.165 -70.742 1.00 81.00 199 ILE A N 1
ATOM 1643 C CA . ILE A 1 199 ? 51.551 8.980 -71.558 1.00 81.00 199 ILE A CA 1
ATOM 1644 C C . ILE A 1 199 ? 51.084 9.213 -72.997 1.00 81.00 199 ILE A C 1
ATOM 1646 O O . ILE A 1 199 ? 51.845 8.920 -73.914 1.00 81.00 199 ILE A O 1
ATOM 1650 N N . GLU A 1 200 ? 49.895 9.784 -73.189 1.00 84.12 200 GLU A N 1
ATOM 1651 C CA . GLU A 1 200 ? 49.349 10.140 -74.506 1.00 84.12 200 GLU A CA 1
ATOM 1652 C C . GLU A 1 200 ? 50.252 11.146 -75.234 1.00 84.12 200 GLU A C 1
ATOM 1654 O O . GLU A 1 200 ? 50.746 10.861 -76.320 1.00 84.12 200 GLU A O 1
ATOM 1659 N N . SER A 1 201 ? 50.654 12.234 -74.567 1.00 86.12 201 SER A N 1
ATOM 1660 C CA . SER A 1 201 ? 51.611 13.192 -75.143 1.00 86.12 201 SER A CA 1
ATOM 1661 C C . SER A 1 201 ? 52.976 12.571 -75.491 1.00 86.12 201 SER A C 1
ATOM 1663 O O . SER A 1 201 ? 53.634 12.997 -76.443 1.00 86.12 201 SER A O 1
ATOM 1665 N N . LEU A 1 202 ? 53.448 11.584 -74.719 1.00 80.88 202 LEU A N 1
ATOM 1666 C CA . LEU A 1 202 ? 54.681 10.855 -75.038 1.00 80.88 202 LEU A CA 1
ATOM 1667 C C . LEU A 1 202 ? 54.495 9.900 -76.225 1.00 80.88 202 LEU A C 1
ATOM 1669 O O . LEU A 1 202 ? 55.442 9.732 -76.992 1.00 80.88 202 LEU A O 1
ATOM 1673 N N . LEU A 1 203 ? 53.315 9.293 -76.388 1.00 81.62 203 LEU A N 1
ATOM 1674 C CA . LEU A 1 203 ? 52.974 8.473 -77.554 1.00 81.62 203 LEU A CA 1
ATOM 1675 C C . LEU A 1 203 ? 52.996 9.320 -78.826 1.00 81.62 203 LEU A C 1
ATOM 1677 O O . LEU A 1 203 ? 53.693 8.947 -79.766 1.00 81.62 203 LEU A O 1
ATOM 1681 N N . ASP A 1 204 ? 52.357 10.490 -78.808 1.00 83.94 204 ASP A N 1
ATOM 1682 C CA . ASP A 1 204 ? 52.338 11.412 -79.949 1.00 83.94 204 ASP A CA 1
ATOM 1683 C C . ASP A 1 204 ? 53.752 11.856 -80.346 1.00 83.94 204 ASP A C 1
ATOM 1685 O O . ASP A 1 204 ? 54.119 11.841 -81.519 1.00 83.94 204 ASP A O 1
ATOM 1689 N N . LYS A 1 205 ? 54.596 12.193 -79.359 1.00 83.12 205 LYS A N 1
ATOM 1690 C CA . LYS A 1 205 ? 56.007 12.546 -79.602 1.00 83.12 205 LYS A CA 1
ATOM 1691 C C . LYS A 1 205 ? 56.813 11.380 -80.160 1.00 83.12 205 LYS A C 1
ATOM 1693 O O . LYS A 1 205 ? 57.671 11.595 -81.008 1.00 83.12 205 LYS A O 1
ATOM 1698 N N . THR A 1 206 ? 56.553 10.163 -79.688 1.00 81.81 206 THR A N 1
ATOM 1699 C CA . THR A 1 206 ? 57.220 8.963 -80.209 1.00 81.81 206 THR A CA 1
ATOM 1700 C C . THR A 1 206 ? 56.810 8.721 -81.663 1.00 81.81 206 THR A C 1
ATOM 1702 O O . THR A 1 206 ? 57.682 8.504 -82.494 1.00 81.81 206 THR A O 1
ATOM 1705 N N . ALA A 1 207 ? 55.521 8.864 -81.991 1.00 80.62 207 ALA A N 1
ATOM 1706 C CA . ALA A 1 207 ? 55.008 8.745 -83.357 1.00 80.62 207 ALA A CA 1
ATOM 1707 C C . ALA A 1 207 ? 55.560 9.833 -84.302 1.00 80.62 207 ALA A C 1
ATOM 1709 O O . ALA A 1 207 ? 55.845 9.561 -85.470 1.00 80.62 207 ALA A O 1
ATOM 1710 N N . ALA A 1 208 ? 55.763 11.055 -83.799 1.00 83.50 208 ALA A N 1
ATOM 1711 C CA . ALA A 1 208 ? 56.406 12.131 -84.553 1.00 83.50 208 ALA A CA 1
ATOM 1712 C C . ALA A 1 208 ? 57.882 11.821 -84.858 1.00 83.50 208 ALA A C 1
ATOM 1714 O O . ALA A 1 208 ? 58.319 12.002 -85.991 1.00 83.50 208 ALA A O 1
ATOM 1715 N N . VAL A 1 209 ? 58.634 11.304 -83.876 1.00 81.75 209 VAL A N 1
ATOM 1716 C CA . VAL A 1 209 ? 60.023 10.852 -84.082 1.00 81.75 209 VAL A CA 1
ATOM 1717 C C . VAL A 1 209 ? 60.077 9.641 -85.018 1.00 81.75 209 VAL A C 1
ATOM 1719 O O . VAL A 1 209 ? 60.977 9.561 -85.845 1.00 81.75 209 VAL A O 1
ATOM 1722 N N . ASP A 1 210 ? 59.109 8.725 -84.945 1.00 79.19 210 ASP A N 1
ATOM 1723 C CA . ASP A 1 210 ? 58.989 7.606 -85.890 1.00 79.19 210 ASP A CA 1
ATOM 1724 C C . ASP A 1 210 ? 58.791 8.100 -87.324 1.00 79.19 210 ASP A C 1
ATOM 1726 O O . ASP A 1 210 ? 59.491 7.654 -88.230 1.00 79.19 210 ASP A O 1
ATOM 1730 N N . SER A 1 211 ? 57.918 9.092 -87.510 1.00 81.69 211 SER A N 1
ATOM 1731 C CA . SER A 1 211 ? 57.716 9.742 -88.807 1.00 81.69 211 SER A CA 1
ATOM 1732 C C . SER A 1 211 ? 58.988 10.456 -89.291 1.00 81.69 211 SER A C 1
ATOM 1734 O O . SER A 1 211 ? 59.310 10.394 -90.474 1.00 81.69 211 SER A O 1
ATOM 1736 N N . GLU A 1 212 ? 59.747 11.102 -88.393 1.00 82.00 212 GLU A N 1
ATOM 1737 C CA . GLU A 1 212 ? 61.039 11.723 -88.729 1.00 82.00 212 GLU A CA 1
ATOM 1738 C C . GLU A 1 212 ? 62.081 10.674 -89.151 1.00 82.00 212 GLU A C 1
ATOM 1740 O O . GLU A 1 212 ? 62.761 10.865 -90.158 1.00 82.00 212 GLU A O 1
ATOM 1745 N N . ILE A 1 213 ? 62.177 9.542 -88.444 1.00 78.62 213 ILE A N 1
ATOM 1746 C CA . ILE A 1 213 ? 63.059 8.426 -88.816 1.00 78.62 213 ILE A CA 1
ATOM 1747 C C . ILE A 1 213 ? 62.673 7.874 -90.193 1.00 78.62 213 ILE A C 1
ATOM 1749 O O . ILE A 1 213 ? 63.559 7.650 -91.015 1.00 78.62 213 ILE A O 1
ATOM 1753 N N . GLU A 1 214 ? 61.381 7.675 -90.466 1.00 81.06 214 GLU A N 1
ATOM 1754 C CA . GLU A 1 214 ? 60.897 7.209 -91.772 1.00 81.06 214 GLU A CA 1
ATOM 1755 C C . GLU A 1 214 ? 61.220 8.199 -92.901 1.00 81.06 214 GLU A C 1
ATOM 1757 O O . GLU A 1 214 ? 61.629 7.776 -93.984 1.00 81.06 214 GLU A O 1
ATOM 1762 N N . CYS A 1 215 ? 61.086 9.508 -92.661 1.00 80.19 215 CYS A N 1
ATOM 1763 C CA . CYS A 1 215 ? 61.494 10.539 -93.618 1.00 80.19 215 CYS A CA 1
ATOM 1764 C C . CYS A 1 215 ? 63.006 10.502 -93.880 1.00 80.19 215 CYS A C 1
ATOM 1766 O O . CYS A 1 215 ? 63.409 10.422 -95.038 1.00 80.19 215 CYS A O 1
ATOM 1768 N N . ILE A 1 216 ? 63.839 10.457 -92.831 1.00 78.81 216 ILE A N 1
ATOM 1769 C CA . ILE A 1 216 ? 65.304 10.361 -92.969 1.00 78.81 216 ILE A CA 1
ATOM 1770 C C . ILE A 1 216 ? 65.699 9.066 -93.703 1.00 78.81 216 ILE A C 1
ATOM 1772 O O . ILE A 1 216 ? 66.617 9.065 -94.520 1.00 78.81 216 ILE A O 1
ATOM 1776 N N . GLN A 1 217 ? 65.000 7.951 -93.462 1.00 77.06 217 GLN A N 1
ATOM 1777 C CA . GLN A 1 217 ? 65.230 6.687 -94.172 1.00 77.06 217 GLN A CA 1
ATOM 1778 C C . GLN A 1 217 ? 64.878 6.778 -95.662 1.00 77.06 217 GLN A C 1
ATOM 1780 O O . GLN A 1 217 ? 65.634 6.267 -96.491 1.00 77.06 217 GLN A O 1
ATOM 1785 N N . LYS A 1 218 ? 63.767 7.432 -96.019 1.00 78.50 218 LYS A N 1
ATOM 1786 C CA . LYS A 1 218 ? 63.401 7.686 -97.422 1.00 78.50 218 LYS A CA 1
ATOM 1787 C C . LYS A 1 218 ? 64.439 8.572 -98.110 1.00 78.50 218 LYS A C 1
ATOM 1789 O O . LYS A 1 218 ? 64.941 8.187 -99.161 1.00 78.50 218 LYS A O 1
ATOM 1794 N N . GLU A 1 219 ? 64.848 9.667 -97.470 1.00 75.06 219 GLU A N 1
ATOM 1795 C CA . GLU A 1 219 ? 65.881 10.581 -97.978 1.00 75.06 219 GLU A CA 1
ATOM 1796 C C . GLU A 1 219 ? 67.240 9.883 -98.171 1.00 75.06 219 GLU A C 1
ATOM 1798 O O . GLU A 1 219 ? 67.896 10.076 -99.195 1.00 75.06 219 GLU A O 1
ATOM 1803 N N . LEU A 1 220 ? 67.649 9.015 -97.237 1.00 67.38 220 LEU A N 1
ATOM 1804 C CA . LEU A 1 220 ? 68.848 8.177 -97.375 1.00 67.38 220 LEU A CA 1
ATOM 1805 C C . LEU A 1 220 ? 68.737 7.209 -98.562 1.00 67.38 220 LEU A C 1
ATOM 1807 O O . LEU A 1 220 ? 69.708 7.027 -99.296 1.00 67.38 220 LEU A O 1
ATOM 1811 N N . THR A 1 221 ? 67.568 6.599 -98.768 1.00 68.62 221 THR A N 1
ATOM 1812 C CA . THR A 1 221 ? 67.330 5.636 -99.858 1.00 68.62 221 THR A CA 1
ATOM 1813 C C . THR A 1 221 ? 67.342 6.324 -101.228 1.00 68.62 221 THR A C 1
ATOM 1815 O O . THR A 1 221 ? 67.907 5.789 -102.178 1.00 68.62 221 THR A O 1
ATOM 1818 N N . GLU A 1 222 ? 66.782 7.532 -101.320 1.00 67.31 222 GLU A N 1
ATOM 1819 C CA . GLU A 1 222 ? 66.765 8.357 -102.534 1.00 67.31 222 GLU A CA 1
ATOM 1820 C C . GLU A 1 222 ? 68.154 8.925 -102.874 1.00 67.31 222 GLU A C 1
ATOM 1822 O O . GLU A 1 222 ? 68.580 8.862 -104.029 1.00 67.31 222 GLU A O 1
ATOM 1827 N N . LYS A 1 223 ? 68.910 9.418 -101.879 1.00 60.22 223 LYS A N 1
ATOM 1828 C CA . LYS A 1 223 ? 70.260 9.972 -102.093 1.00 60.22 223 LYS A CA 1
ATOM 1829 C C . LYS A 1 223 ? 71.307 8.913 -102.444 1.00 60.22 223 LYS A C 1
ATOM 1831 O O . LYS A 1 223 ? 72.175 9.189 -103.268 1.00 60.22 223 LYS A O 1
ATOM 1836 N N . SER A 1 224 ? 71.193 7.697 -101.902 1.00 57.16 224 SER A N 1
ATOM 1837 C CA . SER A 1 224 ? 72.116 6.578 -102.181 1.00 57.16 224 SER A CA 1
ATOM 1838 C C . SER A 1 224 ? 72.107 6.113 -103.649 1.00 57.16 224 SER A C 1
ATOM 1840 O O . SER A 1 224 ? 73.015 5.398 -104.068 1.00 57.16 224 SER A O 1
ATOM 1842 N N . GLY A 1 225 ? 71.094 6.505 -104.434 1.00 55.72 225 GLY A N 1
ATOM 1843 C CA . GLY A 1 225 ? 70.975 6.204 -105.865 1.00 55.72 225 GLY A CA 1
ATOM 1844 C C . GLY A 1 225 ? 71.578 7.253 -106.812 1.00 55.72 225 GLY A C 1
ATOM 1845 O O . GLY A 1 225 ? 71.560 7.039 -108.023 1.00 55.72 225 GLY A O 1
ATOM 1846 N N . SER A 1 226 ? 72.105 8.374 -106.301 1.00 53.16 226 SER A N 1
ATOM 1847 C CA . SER A 1 226 ? 72.687 9.462 -107.106 1.00 53.16 226 SER A CA 1
ATOM 1848 C C . SER A 1 226 ? 74.128 9.773 -106.677 1.00 53.16 226 SER A C 1
ATOM 1850 O O . SER A 1 226 ? 74.497 9.543 -105.531 1.00 53.16 226 SER A O 1
ATOM 1852 N N . THR A 1 227 ? 74.967 10.272 -107.588 1.00 51.78 227 THR A N 1
ATOM 1853 C CA . THR A 1 227 ? 76.363 10.669 -107.317 1.00 51.78 227 THR A CA 1
ATOM 1854 C C . THR A 1 227 ? 76.420 11.891 -106.389 1.00 51.78 227 THR A C 1
ATOM 1856 O O . THR A 1 227 ? 76.518 13.021 -106.868 1.00 51.78 227 THR A O 1
ATOM 1859 N N . VAL A 1 228 ? 76.311 11.672 -105.076 1.00 53.06 228 VAL A N 1
ATOM 1860 C CA . VAL A 1 228 ? 76.269 12.707 -104.027 1.00 53.06 228 VAL A CA 1
ATOM 1861 C C . VAL A 1 228 ? 77.320 12.433 -102.940 1.00 53.06 228 VAL A C 1
ATOM 1863 O O . VAL A 1 228 ? 77.696 11.290 -102.692 1.00 53.06 228 VAL A O 1
ATOM 1866 N N . ASP A 1 229 ? 77.790 13.532 -102.348 1.00 58.31 229 ASP A N 1
ATOM 1867 C CA . ASP A 1 229 ? 78.841 13.714 -101.341 1.00 58.31 229 ASP A CA 1
ATOM 1868 C C . ASP A 1 229 ? 78.740 12.768 -100.124 1.00 58.31 229 ASP A C 1
ATOM 1870 O O . ASP A 1 229 ? 77.682 12.641 -99.500 1.00 58.31 229 ASP A O 1
ATOM 1874 N N . THR A 1 230 ? 79.846 12.113 -99.760 1.00 62.28 230 THR A N 1
ATOM 1875 C CA . THR A 1 230 ? 79.919 11.151 -98.640 1.00 62.28 230 THR A CA 1
ATOM 1876 C C . THR A 1 230 ? 79.602 11.781 -97.281 1.00 62.28 230 THR A C 1
ATOM 1878 O O . THR A 1 230 ? 78.985 11.126 -96.438 1.00 62.28 230 THR A O 1
ATOM 1881 N N . ASP A 1 231 ? 79.938 13.058 -97.095 1.00 64.00 231 ASP A N 1
ATOM 1882 C CA . ASP A 1 231 ? 79.712 13.800 -95.847 1.00 64.00 231 ASP A CA 1
ATOM 1883 C C . ASP A 1 231 ? 78.209 14.014 -95.570 1.00 64.00 231 ASP A C 1
ATOM 1885 O O . ASP A 1 231 ? 77.755 14.028 -94.422 1.00 64.00 231 ASP A O 1
ATOM 1889 N N . ASP A 1 232 ? 77.404 14.108 -96.630 1.00 66.69 232 ASP A N 1
ATOM 1890 C CA . ASP A 1 232 ? 75.961 14.351 -96.562 1.00 66.69 232 ASP A CA 1
ATOM 1891 C C . ASP A 1 232 ? 75.202 13.082 -96.119 1.00 66.69 232 ASP A C 1
ATOM 1893 O O . ASP A 1 232 ? 74.218 13.145 -95.376 1.00 66.69 232 ASP A O 1
ATOM 1897 N N . ILE A 1 233 ? 75.694 11.902 -96.518 1.00 69.56 233 ILE A N 1
ATOM 1898 C CA . ILE A 1 233 ? 75.180 10.596 -96.073 1.00 69.56 233 ILE A CA 1
ATOM 1899 C C . ILE A 1 233 ? 75.528 10.358 -94.596 1.00 69.56 233 ILE A C 1
ATOM 1901 O O . ILE A 1 233 ? 74.683 9.887 -93.828 1.00 69.56 233 ILE A O 1
ATOM 1905 N N . GLU A 1 234 ? 76.743 10.717 -94.173 1.00 73.81 234 GLU A N 1
ATOM 1906 C CA . GLU A 1 234 ? 77.186 10.576 -92.782 1.00 73.81 234 GLU A CA 1
ATOM 1907 C C . GLU A 1 234 ? 76.411 11.507 -91.828 1.00 73.81 234 GLU A C 1
ATOM 1909 O O . GLU A 1 234 ? 76.014 11.094 -90.730 1.00 73.81 234 GLU A O 1
ATOM 1914 N N . ALA A 1 235 ? 76.079 12.724 -92.272 1.00 74.81 235 ALA A N 1
ATOM 1915 C CA . ALA A 1 235 ? 75.209 13.643 -91.537 1.00 74.81 235 ALA A CA 1
ATOM 1916 C C . ALA A 1 235 ? 73.786 13.077 -91.337 1.00 74.81 235 ALA A C 1
ATOM 1918 O O . ALA A 1 235 ? 73.244 13.133 -90.227 1.00 74.81 235 ALA A O 1
ATOM 1919 N N . HIS A 1 236 ? 73.193 12.470 -92.372 1.00 74.75 236 HIS A N 1
ATOM 1920 C CA . HIS A 1 236 ? 71.869 11.831 -92.295 1.00 74.75 236 HIS A CA 1
ATOM 1921 C C . HIS A 1 236 ? 71.857 10.572 -91.421 1.00 74.75 236 HIS A C 1
ATOM 1923 O O . HIS A 1 236 ? 70.927 10.370 -90.637 1.00 74.75 236 HIS A O 1
ATOM 1929 N N . MET A 1 237 ? 72.914 9.757 -91.475 1.00 76.38 237 MET A N 1
ATOM 1930 C CA . MET A 1 237 ? 73.095 8.606 -90.581 1.00 76.38 237 MET A CA 1
ATOM 1931 C C . MET A 1 237 ? 73.231 9.039 -89.117 1.00 76.38 237 MET A C 1
ATOM 1933 O O . MET A 1 237 ? 72.572 8.478 -88.239 1.00 76.38 237 MET A O 1
ATOM 1937 N N . THR A 1 238 ? 74.002 10.097 -88.855 1.00 79.19 238 THR A N 1
ATOM 1938 C CA . THR A 1 238 ? 74.145 10.679 -87.513 1.00 79.19 238 THR A CA 1
ATOM 1939 C C . THR A 1 238 ? 72.810 11.220 -86.999 1.00 79.19 238 THR A C 1
ATOM 1941 O O . THR A 1 238 ? 72.453 10.991 -85.841 1.00 79.19 238 THR A O 1
ATOM 1944 N N . ARG A 1 239 ? 72.028 11.888 -87.858 1.00 79.25 239 ARG A N 1
ATOM 1945 C CA . ARG A 1 239 ? 70.693 12.400 -87.517 1.00 79.25 239 ARG A CA 1
ATOM 1946 C C . ARG A 1 239 ? 69.697 11.275 -87.228 1.00 79.25 239 ARG A C 1
ATOM 1948 O O . ARG A 1 239 ? 68.967 11.351 -86.240 1.00 79.25 239 ARG A O 1
ATOM 1955 N N . ARG A 1 240 ? 69.709 10.201 -88.023 1.00 82.25 240 ARG A N 1
ATOM 1956 C CA . ARG A 1 240 ? 68.901 8.996 -87.780 1.00 82.25 240 ARG A CA 1
ATOM 1957 C C . ARG A 1 240 ? 69.245 8.364 -86.436 1.00 82.25 240 ARG A C 1
ATOM 1959 O O . ARG A 1 240 ? 68.348 8.057 -85.660 1.00 82.25 240 ARG A O 1
ATOM 1966 N N . ASP A 1 241 ? 70.529 8.201 -86.133 1.00 80.50 241 ASP A N 1
ATOM 1967 C CA . ASP A 1 241 ? 70.969 7.593 -84.877 1.00 80.50 241 ASP A CA 1
ATOM 1968 C C . ASP A 1 241 ? 70.624 8.477 -83.663 1.00 80.50 241 ASP A C 1
ATOM 1970 O O . ASP A 1 241 ? 70.270 7.960 -82.600 1.00 80.50 241 ASP A O 1
ATOM 1974 N N . GLN A 1 242 ? 70.648 9.807 -83.810 1.00 81.19 242 GLN A N 1
ATOM 1975 C CA . GLN A 1 242 ? 70.145 10.742 -82.795 1.00 81.19 242 GLN A CA 1
ATOM 1976 C C . GLN A 1 242 ? 68.628 10.605 -82.587 1.00 81.19 242 GLN A C 1
ATOM 1978 O O . GLN A 1 242 ? 68.190 10.478 -81.441 1.00 81.19 242 GLN A O 1
ATOM 1983 N N . ALA A 1 243 ? 67.836 10.550 -83.662 1.00 77.62 243 ALA A N 1
ATOM 1984 C CA . ALA A 1 243 ? 66.392 10.322 -83.590 1.00 77.62 243 ALA A CA 1
ATOM 1985 C C . ALA A 1 243 ? 66.062 8.947 -82.972 1.00 77.62 243 ALA A C 1
ATOM 1987 O O . ALA A 1 243 ? 65.174 8.831 -82.128 1.00 77.62 243 ALA A O 1
ATOM 1988 N N . GLN A 1 244 ? 66.846 7.911 -83.289 1.00 81.44 244 GLN A N 1
ATOM 1989 C CA . GLN A 1 244 ? 66.711 6.570 -82.717 1.00 81.44 244 GLN A CA 1
ATOM 1990 C C . GLN A 1 244 ? 66.998 6.559 -81.207 1.00 81.44 244 GLN A C 1
ATOM 1992 O O . GLN A 1 244 ? 66.277 5.905 -80.447 1.00 81.44 244 GLN A O 1
ATOM 1997 N N . ARG A 1 245 ? 68.024 7.292 -80.749 1.00 82.62 245 ARG A N 1
ATOM 1998 C CA . ARG A 1 245 ? 68.324 7.463 -79.315 1.00 82.62 245 ARG A CA 1
ATOM 1999 C C . ARG A 1 245 ? 67.217 8.231 -78.600 1.00 82.62 245 ARG A C 1
ATOM 2001 O O . ARG A 1 245 ? 66.825 7.840 -77.501 1.00 82.62 245 ARG A O 1
ATOM 2008 N N . GLU A 1 246 ? 66.682 9.281 -79.219 1.00 81.88 246 GLU A N 1
ATOM 2009 C CA . GLU A 1 246 ? 65.573 10.048 -78.649 1.00 81.88 246 GLU A CA 1
ATOM 2010 C C . GLU A 1 246 ? 64.292 9.207 -78.553 1.00 81.88 246 GLU A C 1
ATOM 2012 O O . GLU A 1 246 ? 63.639 9.213 -77.510 1.00 81.88 246 GLU A O 1
ATOM 2017 N N . LYS A 1 247 ? 63.991 8.384 -79.567 1.00 83.00 247 LYS A N 1
ATOM 2018 C CA . LYS A 1 247 ? 62.904 7.394 -79.527 1.00 83.00 247 LYS A CA 1
ATOM 2019 C C . LYS A 1 247 ? 63.046 6.437 -78.343 1.00 83.00 247 LYS A C 1
ATOM 2021 O O . LYS A 1 247 ? 62.094 6.265 -77.584 1.00 83.00 247 LYS A O 1
ATOM 2026 N N . HIS A 1 248 ? 64.226 5.839 -78.153 1.00 81.81 248 HIS A N 1
ATOM 2027 C CA . HIS A 1 248 ? 64.469 4.934 -77.021 1.00 81.81 248 HIS A CA 1
ATOM 2028 C C . HIS A 1 248 ? 64.290 5.660 -75.681 1.00 81.81 248 HIS A C 1
ATOM 2030 O O . HIS A 1 248 ? 63.601 5.159 -74.793 1.00 81.81 248 HIS A O 1
ATOM 2036 N N . ARG A 1 249 ? 64.804 6.891 -75.563 1.00 88.19 249 ARG A N 1
ATOM 2037 C CA . ARG A 1 249 ? 64.644 7.722 -74.361 1.00 88.19 249 ARG A CA 1
ATOM 2038 C C . ARG A 1 249 ? 63.176 8.038 -74.049 1.00 88.19 249 ARG A C 1
ATOM 2040 O O . ARG A 1 249 ? 62.782 8.038 -72.881 1.00 88.19 249 ARG A O 1
ATOM 2047 N N . LEU A 1 250 ? 62.366 8.348 -75.063 1.00 81.12 250 LEU A N 1
ATOM 2048 C CA . LEU A 1 250 ? 60.930 8.605 -74.903 1.00 81.12 250 LEU A CA 1
ATOM 2049 C C . LEU A 1 250 ? 60.167 7.328 -74.534 1.00 81.12 250 LEU A C 1
ATOM 2051 O O . LEU A 1 250 ? 59.292 7.373 -73.666 1.00 81.12 250 LEU A O 1
ATOM 2055 N N . TRP A 1 251 ? 60.540 6.192 -75.124 1.00 81.25 251 TRP A N 1
ATOM 2056 C CA . TRP A 1 251 ? 59.947 4.890 -74.829 1.00 81.25 251 TRP A CA 1
ATOM 2057 C C . TRP A 1 251 ? 60.220 4.438 -73.388 1.00 81.25 251 TRP A C 1
ATOM 2059 O O . TRP A 1 251 ? 59.289 4.035 -72.687 1.00 81.25 251 TRP A O 1
ATOM 2069 N N . ASP A 1 252 ? 61.451 4.596 -72.895 1.00 85.19 252 ASP A N 1
ATOM 2070 C CA . ASP A 1 252 ? 61.803 4.281 -71.505 1.00 85.19 252 ASP A CA 1
ATOM 2071 C C . ASP A 1 252 ? 61.013 5.143 -70.512 1.00 85.19 252 ASP A C 1
ATOM 2073 O O . ASP A 1 252 ? 60.419 4.624 -69.560 1.00 85.19 252 ASP A O 1
ATOM 2077 N N . LYS A 1 253 ? 60.901 6.453 -70.779 1.00 82.50 253 LYS A N 1
ATOM 2078 C CA . LYS A 1 253 ? 60.063 7.364 -69.979 1.00 82.50 253 LYS A CA 1
ATOM 2079 C C . LYS A 1 253 ? 58.590 6.958 -70.002 1.00 82.50 253 LYS A C 1
ATOM 2081 O O . LYS A 1 253 ? 57.915 7.035 -68.977 1.00 82.50 253 LYS A O 1
ATOM 2086 N N . MET A 1 254 ? 58.071 6.525 -71.149 1.00 82.88 254 MET A N 1
ATOM 2087 C CA . MET A 1 254 ? 56.690 6.056 -71.272 1.00 82.88 254 MET A CA 1
ATOM 2088 C C . MET A 1 254 ? 56.461 4.770 -70.470 1.00 82.88 254 MET A C 1
ATOM 2090 O O . MET A 1 254 ? 55.458 4.659 -69.764 1.00 82.88 254 MET A O 1
ATOM 2094 N N . LYS A 1 255 ? 57.396 3.816 -70.534 1.00 84.25 255 LYS A N 1
ATOM 2095 C CA . LYS A 1 255 ? 57.338 2.557 -69.783 1.00 84.25 255 LYS A CA 1
ATOM 2096 C C . LYS A 1 255 ? 57.357 2.799 -68.274 1.00 84.25 255 LYS A C 1
ATOM 2098 O O . LYS A 1 255 ? 56.561 2.200 -67.551 1.00 84.25 255 LYS A O 1
ATOM 2103 N N . GLU A 1 256 ? 58.205 3.713 -67.806 1.00 85.56 256 GLU A N 1
ATOM 2104 C CA . GLU A 1 256 ? 58.244 4.127 -66.401 1.00 85.56 256 GLU A CA 1
ATOM 2105 C C . GLU A 1 256 ? 56.903 4.737 -65.961 1.00 85.56 256 GLU A C 1
ATOM 2107 O O . GLU A 1 256 ? 56.334 4.319 -64.952 1.00 85.56 256 GLU A O 1
ATOM 2112 N N . LYS A 1 257 ? 56.333 5.658 -66.753 1.00 81.06 257 LYS A N 1
ATOM 2113 C CA . LYS A 1 257 ? 55.038 6.285 -66.434 1.00 81.06 257 LYS A CA 1
ATOM 2114 C C . LYS A 1 257 ? 53.866 5.307 -66.473 1.00 81.06 257 LYS A C 1
ATOM 2116 O O . LYS A 1 257 ? 52.991 5.415 -65.617 1.00 81.06 257 LYS A O 1
ATOM 2121 N N . ARG A 1 258 ? 53.866 4.327 -67.385 1.00 81.25 258 ARG A N 1
ATOM 2122 C CA . ARG A 1 258 ? 52.879 3.230 -67.394 1.00 81.25 258 ARG A CA 1
ATOM 2123 C C . ARG A 1 258 ? 52.949 2.409 -66.110 1.00 81.25 258 ARG A C 1
ATOM 2125 O O . ARG A 1 258 ? 51.920 2.196 -65.482 1.00 81.25 258 ARG A O 1
ATOM 2132 N N . LYS A 1 259 ? 54.156 2.051 -65.657 1.00 85.00 259 LYS A N 1
ATOM 2133 C CA . LYS A 1 259 ? 54.345 1.332 -64.389 1.00 85.00 259 LYS A CA 1
ATOM 2134 C C . LYS A 1 259 ? 53.798 2.124 -63.196 1.00 85.00 259 LYS A C 1
ATOM 2136 O O . LYS A 1 259 ? 53.097 1.558 -62.364 1.00 85.00 259 LYS A O 1
ATOM 2141 N N . THR A 1 260 ? 54.074 3.428 -63.122 1.00 77.88 260 THR A N 1
ATOM 2142 C CA . THR A 1 260 ? 53.521 4.294 -62.065 1.00 77.88 260 THR A CA 1
ATOM 2143 C C . THR A 1 260 ? 51.992 4.397 -62.149 1.00 77.88 260 THR A C 1
ATOM 2145 O O . THR A 1 260 ? 51.307 4.365 -61.131 1.00 77.88 260 THR A O 1
ATOM 2148 N N . ARG A 1 261 ? 51.428 4.482 -63.357 1.00 84.12 261 ARG A N 1
ATOM 2149 C CA . ARG A 1 261 ? 49.977 4.527 -63.583 1.00 84.12 261 ARG A CA 1
ATOM 2150 C C . ARG A 1 261 ? 49.284 3.236 -63.151 1.00 84.12 261 ARG A C 1
ATOM 2152 O O . ARG A 1 261 ? 48.236 3.301 -62.517 1.00 84.12 261 ARG A O 1
ATOM 2159 N N . ASP A 1 262 ? 49.882 2.082 -63.426 1.00 80.94 262 ASP A N 1
ATOM 2160 C CA . ASP A 1 262 ? 49.349 0.789 -62.991 1.00 80.94 262 ASP A CA 1
ATOM 2161 C C . ASP A 1 262 ? 49.392 0.638 -61.458 1.00 80.94 262 ASP A C 1
ATOM 2163 O O . ASP A 1 262 ? 48.457 0.095 -60.871 1.00 80.94 262 ASP A O 1
ATOM 2167 N N . GLN A 1 263 ? 50.406 1.204 -60.788 1.00 82.31 263 GLN A N 1
ATOM 2168 C CA . GLN A 1 263 ? 50.443 1.293 -59.321 1.00 82.31 263 GLN A CA 1
ATOM 2169 C C . GLN A 1 263 ? 49.295 2.153 -58.772 1.00 82.31 263 GLN A C 1
ATOM 2171 O O . GLN A 1 263 ? 48.593 1.720 -57.860 1.00 82.31 263 GLN A O 1
ATOM 2176 N N . TYR A 1 264 ? 49.049 3.335 -59.346 1.00 76.56 264 TYR A N 1
ATOM 2177 C CA . TYR A 1 264 ? 47.918 4.176 -58.933 1.00 76.56 264 TYR A CA 1
ATOM 2178 C C . TYR A 1 264 ? 46.561 3.530 -59.223 1.00 76.56 264 TYR A C 1
ATOM 2180 O O . TYR A 1 264 ? 45.631 3.681 -58.434 1.00 76.56 264 TYR A O 1
ATOM 2188 N N . LYS A 1 265 ? 46.446 2.764 -60.313 1.00 80.56 265 LYS A N 1
ATOM 2189 C CA . LYS A 1 265 ? 45.237 1.996 -60.621 1.00 80.56 265 LYS A CA 1
ATOM 2190 C C . LYS A 1 265 ? 44.965 0.918 -59.568 1.00 80.56 265 LYS A C 1
ATOM 2192 O O . LYS A 1 265 ? 43.843 0.827 -59.088 1.00 80.56 265 LYS A O 1
ATOM 2197 N N . ALA A 1 266 ? 45.989 0.175 -59.143 1.00 79.94 266 ALA A N 1
ATOM 2198 C CA . ALA A 1 266 ? 45.848 -0.810 -58.068 1.00 79.94 266 ALA A CA 1
ATOM 2199 C C . ALA A 1 266 ? 45.406 -0.167 -56.738 1.00 79.94 266 ALA A C 1
ATOM 2201 O O . ALA A 1 266 ? 44.573 -0.723 -56.024 1.00 79.94 266 ALA A O 1
ATOM 2202 N N . VAL A 1 267 ? 45.916 1.032 -56.426 1.00 77.12 267 VAL A N 1
ATOM 2203 C CA . VAL A 1 267 ? 45.478 1.810 -55.253 1.00 77.12 267 VAL A CA 1
ATOM 2204 C C . VAL A 1 267 ? 44.019 2.263 -55.394 1.00 77.12 267 VAL A C 1
ATOM 2206 O O . VAL A 1 267 ? 43.261 2.158 -54.432 1.00 77.12 267 VAL A O 1
ATOM 2209 N N . LEU A 1 268 ? 43.589 2.712 -56.579 1.00 76.88 268 LEU A N 1
ATOM 2210 C CA . LEU A 1 268 ? 42.188 3.078 -56.835 1.00 76.88 268 LEU A CA 1
ATOM 2211 C C . LEU A 1 268 ? 41.237 1.896 -56.661 1.00 76.88 268 LEU A C 1
ATOM 2213 O O . LEU A 1 268 ? 40.191 2.059 -56.036 1.00 76.88 268 LEU A O 1
ATOM 2217 N N . ASP A 1 269 ? 41.605 0.722 -57.171 1.00 78.88 269 ASP A N 1
ATOM 2218 C CA . ASP A 1 269 ? 40.793 -0.489 -57.048 1.00 78.88 269 ASP A CA 1
ATOM 2219 C C . ASP A 1 269 ? 40.645 -0.905 -55.570 1.00 78.88 269 ASP A C 1
ATOM 2221 O O . ASP A 1 269 ? 39.545 -1.241 -55.121 1.00 78.88 269 ASP A O 1
ATOM 2225 N N . PHE A 1 270 ? 41.719 -0.790 -54.777 1.00 80.25 270 PHE A N 1
ATOM 2226 C CA . PHE A 1 270 ? 41.681 -1.020 -53.329 1.00 80.25 270 PHE A CA 1
ATOM 2227 C C . PHE A 1 270 ? 40.776 -0.016 -52.595 1.00 80.25 270 PHE A C 1
ATOM 2229 O O . PHE A 1 270 ? 39.896 -0.418 -51.830 1.00 80.25 270 PHE A O 1
ATOM 2236 N N . LEU A 1 271 ? 40.940 1.286 -52.857 1.00 75.31 271 LEU A N 1
ATOM 2237 C CA . LEU A 1 271 ? 40.115 2.336 -52.246 1.00 75.31 271 LEU A CA 1
ATOM 2238 C C . LEU A 1 271 ? 38.636 2.185 -52.618 1.00 75.31 271 LEU A C 1
ATOM 2240 O O . LEU A 1 271 ? 37.756 2.422 -51.792 1.00 75.31 271 LEU A O 1
ATOM 2244 N N . GLN A 1 272 ? 38.346 1.753 -53.845 1.00 78.62 272 GLN A N 1
ATOM 2245 C CA . GLN A 1 272 ? 36.984 1.505 -54.298 1.00 78.62 272 GLN A CA 1
ATOM 2246 C C . GLN A 1 272 ? 36.337 0.336 -53.547 1.00 78.62 272 GLN A C 1
ATOM 2248 O O . GLN A 1 272 ? 35.178 0.448 -53.146 1.00 78.62 272 GLN A O 1
ATOM 2253 N N . MET A 1 273 ? 37.089 -0.741 -53.294 1.00 81.06 273 MET A N 1
ATOM 2254 C CA . MET A 1 273 ? 36.625 -1.875 -52.492 1.00 81.06 273 MET A CA 1
ATOM 2255 C C . MET A 1 273 ? 36.304 -1.459 -51.046 1.00 81.06 273 MET A C 1
ATOM 2257 O O . MET A 1 273 ? 35.238 -1.807 -50.528 1.00 81.06 273 MET A O 1
ATOM 2261 N N . GLU A 1 274 ? 37.177 -0.682 -50.401 1.00 73.31 274 GLU A N 1
ATOM 2262 C CA . GLU A 1 274 ? 36.931 -0.168 -49.044 1.00 73.31 274 GLU A CA 1
ATOM 2263 C C . GLU A 1 274 ? 35.731 0.789 -48.993 1.00 73.31 274 GLU A C 1
ATOM 2265 O O . GLU A 1 274 ? 34.890 0.697 -48.097 1.00 73.31 274 GLU A O 1
ATOM 2270 N N . HIS A 1 275 ? 35.551 1.629 -50.015 1.00 71.12 275 HIS A N 1
ATOM 2271 C CA . HIS A 1 275 ? 34.393 2.517 -50.102 1.00 71.12 275 HIS A CA 1
ATOM 2272 C C . HIS A 1 275 ? 33.061 1.745 -50.194 1.00 71.12 275 HIS A C 1
ATOM 2274 O O . HIS A 1 275 ? 32.054 2.171 -49.621 1.00 71.12 275 HIS A O 1
ATOM 2280 N N . THR A 1 276 ? 33.031 0.590 -50.872 1.00 76.69 276 THR A N 1
ATOM 2281 C CA . THR A 1 276 ? 31.856 -0.302 -50.871 1.00 76.69 276 THR A CA 1
ATOM 2282 C C . THR A 1 276 ? 31.595 -0.951 -49.513 1.00 76.69 276 THR A C 1
ATOM 2284 O O . THR A 1 276 ? 30.432 -1.058 -49.120 1.00 76.69 276 THR A O 1
ATOM 2287 N N . LYS A 1 277 ? 32.635 -1.337 -48.761 1.00 74.94 277 LYS A N 1
ATOM 2288 C CA . LYS A 1 277 ? 32.464 -1.870 -47.397 1.00 74.94 277 LYS A CA 1
ATOM 2289 C C . LYS A 1 277 ? 31.884 -0.813 -46.456 1.00 74.94 277 LYS A C 1
ATOM 2291 O O . LYS A 1 277 ? 30.926 -1.089 -45.734 1.00 74.94 277 LYS A O 1
ATOM 2296 N N . LEU A 1 278 ? 32.395 0.416 -46.527 1.00 73.00 278 LEU A N 1
ATOM 2297 C CA . LEU A 1 278 ? 31.897 1.548 -45.740 1.00 73.00 278 LEU A CA 1
ATOM 2298 C C . LEU A 1 278 ? 30.448 1.917 -46.092 1.00 73.00 278 LEU A C 1
ATOM 2300 O O . LEU A 1 278 ? 29.667 2.249 -45.203 1.00 73.00 278 LEU A O 1
ATOM 2304 N N . ALA A 1 279 ? 30.046 1.799 -47.361 1.00 73.44 279 ALA A N 1
ATOM 2305 C CA . ALA A 1 279 ? 28.647 1.977 -47.758 1.00 73.44 279 ALA A CA 1
ATOM 2306 C C . ALA A 1 279 ? 27.711 0.923 -47.126 1.00 73.44 279 ALA A C 1
ATOM 2308 O O . ALA A 1 279 ? 26.571 1.237 -46.783 1.00 73.44 279 ALA A O 1
ATOM 2309 N N . GLY A 1 280 ? 28.192 -0.310 -46.923 1.00 72.38 280 GLY A N 1
ATOM 2310 C CA . GLY A 1 280 ? 27.465 -1.351 -46.190 1.00 72.38 280 GLY A CA 1
ATOM 2311 C C . GLY A 1 280 ? 27.246 -1.000 -44.715 1.00 72.38 280 GLY A C 1
ATOM 2312 O O . GLY A 1 280 ? 26.134 -1.145 -44.208 1.00 72.38 280 GLY A O 1
ATOM 2313 N N . LEU A 1 281 ? 28.271 -0.459 -44.048 1.00 70.62 281 LEU A N 1
ATOM 2314 C CA . LEU A 1 281 ? 28.161 0.030 -42.667 1.00 70.62 281 LEU A CA 1
ATOM 2315 C C . LEU A 1 281 ? 27.196 1.218 -42.551 1.00 70.62 281 LEU A C 1
ATOM 2317 O O . LEU A 1 281 ? 26.406 1.276 -41.614 1.00 70.62 281 LEU A O 1
ATOM 2321 N N . GLN A 1 282 ? 27.187 2.122 -43.532 1.00 69.94 282 GLN A N 1
ATOM 2322 C CA . GLN A 1 282 ? 26.267 3.261 -43.548 1.00 69.94 282 GLN A CA 1
ATOM 2323 C C . GLN A 1 282 ? 24.790 2.834 -43.638 1.00 69.94 282 GLN A C 1
ATOM 2325 O O . GLN A 1 282 ? 23.952 3.400 -42.943 1.00 69.94 282 GLN A O 1
ATOM 2330 N N . LYS A 1 283 ? 24.463 1.781 -44.401 1.00 73.88 283 LYS A N 1
ATOM 2331 C CA . LYS A 1 283 ? 23.106 1.200 -44.390 1.00 73.88 283 LYS A CA 1
ATOM 2332 C C . LYS A 1 283 ? 22.727 0.618 -43.027 1.00 73.88 283 LYS A C 1
ATOM 2334 O O . LYS A 1 283 ? 21.590 0.767 -42.583 1.00 73.88 283 LYS A O 1
ATOM 2339 N N . LEU A 1 284 ? 23.669 -0.031 -42.342 1.00 71.75 284 LEU A N 1
ATOM 2340 C CA . LEU A 1 284 ? 23.433 -0.574 -40.999 1.00 71.75 284 LEU A CA 1
ATOM 2341 C C . LEU A 1 284 ? 23.090 0.546 -39.997 1.00 71.75 284 LEU A C 1
ATOM 2343 O O . LEU A 1 284 ? 22.207 0.390 -39.153 1.00 71.75 284 LEU A O 1
ATOM 2347 N N . VAL A 1 285 ? 23.741 1.698 -40.156 1.00 66.75 285 VAL A N 1
ATOM 2348 C CA . VAL A 1 285 ? 23.518 2.920 -39.372 1.00 66.75 285 VAL A CA 1
ATOM 2349 C C . VAL A 1 285 ? 22.169 3.563 -39.678 1.00 66.75 285 VAL A C 1
ATOM 2351 O O . VAL A 1 285 ? 21.457 3.941 -38.753 1.00 66.75 285 VAL A O 1
ATOM 2354 N N . GLU A 1 286 ? 21.773 3.651 -40.949 1.00 71.31 286 GLU A N 1
ATOM 2355 C CA . GLU A 1 286 ? 20.428 4.111 -41.327 1.00 71.31 286 GLU A CA 1
ATOM 2356 C C . GLU A 1 286 ? 19.352 3.221 -40.687 1.00 71.31 286 GLU A C 1
ATOM 2358 O O . GLU A 1 286 ? 18.368 3.723 -40.143 1.00 71.31 286 GLU A O 1
ATOM 2363 N N . THR A 1 287 ? 19.593 1.910 -40.626 1.00 70.88 287 THR A N 1
ATOM 2364 C CA . THR A 1 287 ? 18.709 0.967 -39.924 1.00 70.88 287 THR A CA 1
ATOM 2365 C C . THR A 1 287 ? 18.648 1.262 -38.413 1.00 70.88 287 THR A C 1
ATOM 2367 O O . THR A 1 287 ? 17.570 1.249 -37.825 1.00 70.88 287 THR A O 1
ATOM 2370 N N . HIS A 1 288 ? 19.776 1.616 -37.782 1.00 70.06 288 HIS A N 1
ATOM 2371 C CA . HIS A 1 288 ? 19.815 2.051 -36.375 1.00 70.06 288 HIS A CA 1
ATOM 2372 C C . HIS A 1 288 ? 19.152 3.419 -36.140 1.00 70.06 288 HIS A C 1
ATOM 2374 O O . HIS A 1 288 ? 18.607 3.663 -35.067 1.00 70.06 288 HIS A O 1
ATOM 2380 N N . SER A 1 289 ? 19.138 4.313 -37.131 1.00 67.62 289 SER A N 1
ATOM 2381 C CA . SER A 1 289 ? 18.401 5.579 -37.032 1.00 67.62 289 SER A CA 1
ATOM 2382 C C . SER A 1 289 ? 16.881 5.368 -36.998 1.00 67.62 289 SER A C 1
ATOM 2384 O O . SER A 1 289 ? 16.183 6.106 -36.305 1.00 67.62 289 SER A O 1
ATOM 2386 N N . GLY A 1 290 ? 16.377 4.308 -37.645 1.00 69.06 290 GLY A N 1
ATOM 2387 C CA . GLY A 1 290 ? 14.993 3.852 -37.488 1.00 69.06 290 GLY A CA 1
ATOM 2388 C C . GLY A 1 290 ? 14.678 3.457 -36.042 1.00 69.06 290 GLY A C 1
ATOM 2389 O O . GLY A 1 290 ? 13.686 3.914 -35.485 1.00 69.06 290 GLY A O 1
ATOM 2390 N N . LEU A 1 291 ? 15.593 2.741 -35.378 1.00 72.50 291 LEU A N 1
ATOM 2391 C CA . LEU A 1 291 ? 15.455 2.410 -33.952 1.00 72.50 291 LEU A CA 1
ATOM 2392 C C . LEU A 1 291 ? 15.456 3.657 -33.050 1.00 72.50 291 LEU A C 1
ATOM 2394 O O . LEU A 1 291 ? 14.833 3.652 -31.994 1.00 72.50 291 LEU A O 1
ATOM 2398 N N . LYS A 1 292 ? 16.106 4.756 -33.455 1.00 73.75 292 LYS A N 1
ATOM 2399 C CA . LYS A 1 292 ? 16.065 6.031 -32.715 1.00 73.75 292 LYS A CA 1
ATOM 2400 C C . LYS A 1 292 ? 14.678 6.684 -32.752 1.00 73.75 292 LYS A C 1
ATOM 2402 O O . LYS A 1 292 ? 14.264 7.284 -31.762 1.00 73.75 292 LYS A O 1
ATOM 2407 N N . LEU A 1 293 ? 13.957 6.560 -33.868 1.00 74.56 293 LEU A N 1
ATOM 2408 C CA . LEU A 1 293 ? 12.553 6.978 -33.955 1.00 74.56 293 LEU A CA 1
ATOM 2409 C C . LEU A 1 293 ? 11.675 6.134 -33.022 1.00 74.56 293 LEU A C 1
ATOM 2411 O O . LEU A 1 293 ? 10.844 6.696 -32.306 1.00 74.56 293 LEU A O 1
ATOM 2415 N N . ASP A 1 294 ? 11.924 4.825 -32.954 1.00 73.94 294 ASP A N 1
ATOM 2416 C CA . ASP A 1 294 ? 11.216 3.931 -32.033 1.00 73.94 294 ASP A CA 1
ATOM 2417 C C . ASP A 1 294 ? 11.508 4.286 -30.565 1.00 73.94 294 ASP A C 1
ATOM 2419 O O . ASP A 1 294 ? 10.574 4.392 -29.768 1.00 73.94 294 ASP A O 1
ATOM 2423 N N . ILE A 1 295 ? 12.766 4.578 -30.207 1.00 74.69 295 ILE A N 1
ATOM 2424 C CA . ILE A 1 295 ? 13.146 5.059 -28.865 1.00 74.69 295 ILE A CA 1
ATOM 2425 C C . ILE A 1 295 ? 12.410 6.357 -28.523 1.00 74.69 295 ILE A C 1
ATOM 2427 O O . ILE A 1 295 ? 11.825 6.454 -27.450 1.00 74.69 295 ILE A O 1
ATOM 2431 N N . SER A 1 296 ? 12.359 7.326 -29.439 1.00 77.00 296 SER A N 1
ATOM 2432 C CA . SER A 1 296 ? 11.654 8.591 -29.191 1.00 77.00 296 SER A CA 1
ATOM 2433 C C . SER A 1 296 ? 10.142 8.390 -29.004 1.00 77.00 296 SER A C 1
ATOM 2435 O O . SER A 1 296 ? 9.513 9.053 -28.176 1.00 77.00 296 SER A O 1
ATOM 2437 N N . SER A 1 297 ? 9.548 7.422 -29.711 1.00 79.19 297 SER A N 1
ATOM 2438 C CA . SER A 1 297 ? 8.148 7.036 -29.496 1.00 79.19 297 SER A CA 1
ATOM 2439 C C . SER A 1 297 ? 7.919 6.408 -28.111 1.00 79.19 297 SER A C 1
ATOM 2441 O O . SER A 1 297 ? 6.926 6.717 -27.449 1.00 79.19 297 SER A O 1
ATOM 2443 N N . LEU A 1 298 ? 8.869 5.597 -27.631 1.00 78.12 298 LEU A N 1
ATOM 2444 C CA . LEU A 1 298 ? 8.838 5.000 -26.295 1.00 78.12 298 LEU A CA 1
ATOM 2445 C C . LEU A 1 298 ? 9.062 6.042 -25.194 1.00 78.12 298 LEU A C 1
ATOM 2447 O O . LEU A 1 298 ? 8.381 5.997 -24.173 1.00 78.12 298 LEU A O 1
ATOM 2451 N N . GLU A 1 299 ? 9.958 7.009 -25.393 1.00 83.25 299 GLU A N 1
ATOM 2452 C CA . GLU A 1 299 ? 10.157 8.136 -24.473 1.00 83.25 299 GLU A CA 1
ATOM 2453 C C . GLU A 1 299 ? 8.878 8.958 -24.318 1.00 83.25 299 GLU A C 1
ATOM 2455 O O . GLU A 1 299 ? 8.498 9.307 -23.197 1.00 83.25 299 GLU A O 1
ATOM 2460 N N . LYS A 1 300 ? 8.164 9.201 -25.424 1.00 86.94 300 LYS A N 1
ATOM 2461 C CA . LYS A 1 300 ? 6.860 9.863 -25.388 1.00 86.94 300 LYS A CA 1
ATOM 2462 C C . LYS A 1 300 ? 5.843 9.055 -24.575 1.00 86.94 300 LYS A C 1
ATOM 2464 O O . LYS A 1 300 ? 5.204 9.618 -23.688 1.00 86.94 300 LYS A O 1
ATOM 2469 N N . ALA A 1 301 ? 5.760 7.742 -24.796 1.00 81.62 301 ALA A N 1
ATOM 2470 C CA . ALA A 1 301 ? 4.891 6.858 -24.015 1.00 81.62 301 ALA A CA 1
ATOM 2471 C C . ALA A 1 301 ? 5.264 6.833 -22.517 1.00 81.62 301 ALA A C 1
ATOM 2473 O O . ALA A 1 301 ? 4.386 6.810 -21.656 1.00 81.62 301 ALA A O 1
ATOM 2474 N N . ILE A 1 302 ? 6.557 6.888 -22.177 1.00 79.75 302 ILE A N 1
ATOM 2475 C CA . ILE A 1 302 ? 7.026 7.001 -20.786 1.00 79.75 302 ILE A CA 1
ATOM 2476 C C . ILE A 1 302 ? 6.588 8.330 -20.167 1.00 79.75 302 ILE A C 1
ATOM 2478 O O . ILE A 1 302 ? 6.185 8.346 -19.003 1.00 79.75 302 ILE A O 1
ATOM 2482 N N . SER A 1 303 ? 6.665 9.434 -20.913 1.00 86.69 303 SER A N 1
ATOM 2483 C CA . SER A 1 303 ? 6.206 10.745 -20.442 1.00 86.69 303 SER A CA 1
ATOM 2484 C C . SER A 1 303 ? 4.703 10.733 -20.148 1.00 86.69 303 SER A C 1
ATOM 2486 O O . SER A 1 303 ? 4.294 11.130 -19.061 1.00 86.69 303 SER A O 1
ATOM 2488 N N . GLU A 1 304 ? 3.895 10.174 -21.052 1.00 86.06 304 GLU A N 1
ATOM 2489 C CA . GLU A 1 304 ? 2.444 10.013 -20.863 1.00 86.06 304 GLU A CA 1
ATOM 2490 C C . GLU A 1 304 ? 2.123 9.130 -19.639 1.00 86.06 304 GLU A C 1
ATOM 2492 O O . GLU A 1 304 ? 1.255 9.460 -18.829 1.00 86.06 304 GLU A O 1
ATOM 2497 N N . LEU A 1 305 ? 2.870 8.037 -19.433 1.00 84.56 305 LEU A N 1
ATOM 2498 C CA . LEU A 1 305 ? 2.735 7.193 -18.239 1.00 84.56 305 LEU A CA 1
ATOM 2499 C C . LEU A 1 305 ? 3.139 7.917 -16.946 1.00 84.56 305 LEU A C 1
ATOM 2501 O O . LEU A 1 305 ? 2.556 7.647 -15.894 1.00 84.56 305 LEU A O 1
ATOM 2505 N N . ARG A 1 306 ? 4.126 8.824 -16.991 1.00 85.19 306 ARG A N 1
ATOM 2506 C CA . ARG A 1 306 ? 4.513 9.648 -15.833 1.00 85.19 306 ARG A CA 1
ATOM 2507 C C . ARG A 1 306 ? 3.426 10.648 -15.473 1.00 85.19 306 ARG A C 1
ATOM 2509 O O . ARG A 1 306 ? 3.081 10.730 -14.300 1.00 85.19 306 ARG A O 1
ATOM 2516 N N . GLU A 1 307 ? 2.857 11.337 -16.457 1.00 87.31 307 GLU A N 1
ATOM 2517 C CA . GLU A 1 307 ? 1.723 12.241 -16.232 1.00 87.31 307 GLU A CA 1
ATOM 2518 C C . GLU A 1 307 ? 0.524 11.482 -15.645 1.00 87.31 307 GLU A C 1
ATOM 2520 O O . GLU A 1 307 ? -0.059 11.913 -14.650 1.00 87.31 307 GLU A O 1
ATOM 2525 N N . GLY A 1 308 ? 0.217 10.292 -16.177 1.00 86.06 308 GLY A N 1
ATOM 2526 C CA . GLY A 1 308 ? -0.820 9.419 -15.620 1.00 86.06 308 GLY A CA 1
ATOM 2527 C C . GLY A 1 308 ? -0.538 8.979 -14.177 1.00 86.06 308 GLY A C 1
ATOM 2528 O O . GLY A 1 308 ? -1.453 8.917 -13.354 1.00 86.06 308 GLY A O 1
ATOM 2529 N N . LEU A 1 309 ? 0.727 8.707 -13.837 1.00 86.25 309 LEU A N 1
ATOM 2530 C CA . LEU A 1 309 ? 1.140 8.362 -12.474 1.00 86.25 309 LEU A CA 1
ATOM 2531 C C . LEU A 1 309 ? 1.015 9.554 -11.513 1.00 86.25 309 LEU A C 1
ATOM 2533 O O . LEU A 1 309 ? 0.584 9.368 -10.375 1.00 86.25 309 LEU A O 1
ATOM 2537 N N . GLU A 1 310 ? 1.391 10.757 -11.945 1.00 85.81 310 GLU A N 1
ATOM 2538 C CA . GLU A 1 310 ? 1.253 11.979 -11.146 1.00 85.81 310 GLU A CA 1
ATOM 2539 C C . GLU A 1 310 ? -0.217 12.298 -10.862 1.00 85.81 310 GLU A C 1
ATOM 2541 O O . GLU A 1 310 ? -0.571 12.598 -9.722 1.00 85.81 310 GLU A O 1
ATOM 2546 N N . GLU A 1 311 ? -1.093 12.145 -11.855 1.00 87.38 311 GLU A N 1
ATOM 2547 C CA . GLU A 1 311 ? -2.534 12.332 -11.679 1.00 87.38 311 GLU A CA 1
ATOM 2548 C C . GLU A 1 311 ? -3.139 11.278 -10.729 1.00 87.38 311 GLU A C 1
ATOM 2550 O O . GLU A 1 311 ? -3.943 11.595 -9.844 1.00 87.38 311 GLU A O 1
ATOM 2555 N N . ALA A 1 312 ? -2.684 10.023 -10.818 1.00 82.50 312 ALA A N 1
ATOM 2556 C CA . ALA A 1 312 ? -3.037 8.979 -9.853 1.00 82.50 312 ALA A CA 1
ATOM 2557 C C . ALA A 1 312 ? -2.548 9.309 -8.425 1.00 82.50 312 ALA A C 1
ATOM 2559 O O . ALA A 1 312 ? -3.214 8.994 -7.435 1.00 82.50 312 ALA A O 1
ATOM 2560 N N . HIS A 1 313 ? -1.397 9.970 -8.294 1.00 84.25 313 HIS A N 1
ATOM 2561 C CA . HIS A 1 313 ? -0.882 10.426 -7.004 1.00 84.25 313 HIS A CA 1
ATOM 2562 C C . HIS A 1 313 ? -1.732 11.560 -6.417 1.00 84.25 313 HIS A C 1
ATOM 2564 O O . HIS A 1 313 ? -2.109 11.483 -5.247 1.00 84.25 313 HIS A O 1
ATOM 2570 N N . ARG A 1 314 ? -2.107 12.558 -7.228 1.00 86.06 314 ARG A N 1
ATOM 2571 C CA . ARG A 1 314 ? -2.990 13.661 -6.806 1.00 86.06 314 ARG A CA 1
ATOM 2572 C C . ARG A 1 314 ? -4.361 13.161 -6.366 1.00 86.06 314 ARG A C 1
ATOM 2574 O O . ARG A 1 314 ? -4.876 13.581 -5.332 1.00 86.06 314 ARG A O 1
ATOM 2581 N N . THR A 1 315 ? -4.951 12.238 -7.124 1.00 85.00 315 THR A N 1
ATOM 2582 C CA . THR A 1 315 ? -6.243 11.634 -6.761 1.00 85.00 315 THR A CA 1
ATOM 2583 C C . THR A 1 315 ? -6.149 10.859 -5.450 1.00 85.00 315 THR A C 1
ATOM 2585 O O . THR A 1 315 ? -7.017 11.018 -4.591 1.00 85.00 315 THR A O 1
ATOM 2588 N N . LYS A 1 316 ? -5.070 10.095 -5.236 1.00 86.38 316 LYS A N 1
ATOM 2589 C CA . LYS A 1 316 ? -4.818 9.425 -3.956 1.00 86.38 316 LYS A CA 1
ATOM 2590 C C . LYS A 1 316 ? -4.681 10.420 -2.798 1.00 86.38 316 LYS A C 1
ATOM 2592 O O . LYS A 1 316 ? -5.316 10.220 -1.769 1.00 86.38 316 LYS A O 1
ATOM 2597 N N . GLU A 1 317 ? -3.902 11.488 -2.955 1.00 85.06 317 GLU A N 1
ATOM 2598 C CA . GLU A 1 317 ? -3.757 12.533 -1.929 1.00 85.06 317 GLU A CA 1
ATOM 2599 C C . GLU A 1 317 ? -5.102 13.196 -1.596 1.00 85.06 317 GLU A C 1
ATOM 2601 O O . GLU A 1 317 ? -5.407 13.428 -0.425 1.00 85.06 317 GLU A O 1
ATOM 2606 N N . GLY A 1 318 ? -5.952 13.418 -2.604 1.00 85.44 318 GLY A N 1
ATOM 2607 C CA . GLY A 1 318 ? -7.328 13.875 -2.409 1.00 85.44 318 GLY A CA 1
ATOM 2608 C C . GLY A 1 318 ? -8.179 12.891 -1.596 1.00 85.44 318 GLY A C 1
ATOM 2609 O O . GLY A 1 318 ? -8.910 13.304 -0.694 1.00 85.44 318 GLY A O 1
ATOM 2610 N N . MET A 1 319 ? -8.059 11.585 -1.859 1.00 82.88 319 MET A N 1
ATOM 2611 C CA . MET A 1 319 ? -8.751 10.546 -1.084 1.00 82.88 319 MET A CA 1
ATOM 2612 C C . MET A 1 319 ? -8.230 10.448 0.356 1.00 82.88 319 MET A C 1
ATOM 2614 O O . MET A 1 319 ? -9.035 10.342 1.282 1.00 82.88 319 MET A O 1
ATOM 2618 N N . ASP A 1 320 ? -6.913 10.518 0.558 1.00 83.19 320 ASP A N 1
ATOM 2619 C CA . ASP A 1 320 ? -6.287 10.497 1.884 1.00 83.19 320 ASP A CA 1
ATOM 2620 C C . ASP A 1 320 ? -6.725 11.724 2.706 1.00 83.19 320 ASP A C 1
ATOM 2622 O O . ASP A 1 320 ? -7.109 11.588 3.871 1.00 83.19 320 ASP A O 1
ATOM 2626 N N . SER A 1 321 ? -6.780 12.909 2.085 1.00 85.19 321 SER A N 1
ATOM 2627 C CA . SER A 1 321 ? -7.326 14.123 2.704 1.00 85.19 321 SER A CA 1
ATOM 2628 C C . SER A 1 321 ? -8.790 13.940 3.121 1.00 85.19 321 SER A C 1
ATOM 2630 O O . SER A 1 321 ? -9.134 14.172 4.281 1.00 85.19 321 SER A O 1
ATOM 2632 N N . ALA A 1 322 ? -9.639 13.415 2.229 1.00 82.75 322 ALA A N 1
ATOM 2633 C CA . ALA A 1 322 ? -11.048 13.151 2.526 1.00 82.75 322 ALA A CA 1
ATOM 2634 C C . ALA A 1 322 ? -11.239 12.126 3.662 1.00 82.75 322 ALA A C 1
ATOM 2636 O O . ALA A 1 322 ? -12.162 12.257 4.474 1.00 82.75 322 ALA A O 1
ATOM 2637 N N . LEU A 1 323 ? -10.367 11.115 3.755 1.00 82.12 323 LEU A N 1
ATOM 2638 C CA . LEU A 1 323 ? -10.366 10.153 4.860 1.00 82.12 323 LEU A CA 1
ATOM 2639 C C . LEU A 1 323 ? -10.027 10.823 6.194 1.00 82.12 323 LEU A C 1
ATOM 2641 O O . LEU A 1 323 ? -10.704 10.548 7.188 1.00 82.12 323 LEU A O 1
ATOM 2645 N N . VAL A 1 324 ? -9.044 11.727 6.218 1.00 86.25 324 VAL A N 1
ATOM 2646 C CA . VAL A 1 324 ? -8.709 12.515 7.414 1.00 86.25 324 VAL A CA 1
ATOM 2647 C C . VAL A 1 324 ? -9.891 13.389 7.829 1.00 86.25 324 VAL A C 1
ATOM 2649 O O . VAL A 1 324 ? -10.277 13.362 8.998 1.00 86.25 324 VAL A O 1
ATOM 2652 N N . THR A 1 325 ? -10.534 14.092 6.892 1.00 85.44 325 THR A N 1
ATOM 2653 C CA . THR A 1 325 ? -11.715 14.918 7.198 1.00 85.44 325 THR A CA 1
ATOM 2654 C C . THR A 1 325 ? -12.862 14.072 7.753 1.00 85.44 325 THR A C 1
ATOM 2656 O O . THR A 1 325 ? -13.505 14.442 8.735 1.00 85.44 325 THR A O 1
ATOM 2659 N N . LYS A 1 326 ? -13.101 12.885 7.179 1.00 83.75 326 LYS A N 1
ATOM 2660 C CA . LYS A 1 326 ? -14.134 11.957 7.659 1.00 83.75 326 LYS A CA 1
ATOM 2661 C C . LYS A 1 326 ? -13.813 11.402 9.049 1.00 83.75 326 LYS A C 1
ATOM 2663 O O . LYS A 1 326 ? -14.725 11.233 9.860 1.00 83.75 326 LYS A O 1
ATOM 2668 N N . ALA A 1 327 ? -12.541 11.133 9.344 1.00 79.44 327 ALA A N 1
ATOM 2669 C CA . ALA A 1 327 ? -12.095 10.711 10.669 1.00 79.44 327 ALA A CA 1
ATOM 2670 C C . ALA A 1 327 ? -12.280 11.827 11.711 1.00 79.44 327 ALA A C 1
ATOM 2672 O O . ALA A 1 327 ? -12.796 11.561 12.796 1.00 79.44 327 ALA A O 1
ATOM 2673 N N . GLN A 1 328 ? -11.948 13.074 11.359 1.00 86.38 328 GLN A N 1
ATOM 2674 C CA . GLN A 1 328 ? -12.191 14.248 12.203 1.00 86.38 328 GLN A CA 1
ATOM 2675 C C . GLN A 1 328 ? -13.684 14.437 12.489 1.00 86.38 328 GLN A C 1
ATOM 2677 O O . GLN A 1 328 ? -14.065 14.570 13.650 1.00 86.38 328 GLN A O 1
ATOM 2682 N N . TYR A 1 329 ? -14.538 14.356 11.464 1.00 85.81 329 TYR A N 1
ATOM 2683 C CA . TYR A 1 329 ? -15.991 14.448 11.634 1.00 85.81 329 TYR A CA 1
ATOM 2684 C C . TYR A 1 329 ? -16.535 13.344 12.553 1.00 85.81 329 TYR A C 1
ATOM 2686 O O . TYR A 1 329 ? -17.339 13.605 13.444 1.00 85.81 329 TYR A O 1
ATOM 2694 N N . LYS A 1 330 ? -16.052 12.105 12.397 1.00 82.19 330 LYS A N 1
ATOM 2695 C CA . LYS A 1 330 ? -16.427 10.992 13.281 1.00 82.19 330 LYS A CA 1
ATOM 2696 C C . LYS A 1 330 ? -15.989 11.232 14.733 1.00 82.19 330 LYS A C 1
ATOM 2698 O O . LYS A 1 330 ? -16.737 10.881 15.641 1.00 82.19 330 LYS A O 1
ATOM 2703 N N . SER A 1 331 ? -14.810 11.821 14.949 1.00 84.38 331 SER A N 1
ATOM 2704 C CA . SER A 1 331 ? -14.323 12.196 16.285 1.00 84.38 331 SER A CA 1
ATOM 2705 C C . SER A 1 331 ? -15.202 13.273 16.921 1.00 84.38 331 SER A C 1
ATOM 2707 O O . SER A 1 331 ? -15.631 13.113 18.058 1.00 84.38 331 SER A O 1
ATOM 2709 N N . GLN A 1 332 ? -15.544 14.323 16.166 1.00 84.44 332 GLN A N 1
ATOM 2710 C CA . GLN A 1 332 ? -16.445 15.386 16.627 1.00 84.44 332 GLN A CA 1
ATOM 2711 C C . GLN A 1 332 ? -17.823 14.832 17.005 1.00 84.44 332 GLN A C 1
ATOM 2713 O O . GLN A 1 332 ? -18.345 15.145 18.072 1.00 84.44 332 GLN A O 1
ATOM 2718 N N . LEU A 1 333 ? -18.380 13.942 16.177 1.00 80.31 333 LEU A N 1
ATOM 2719 C CA . LEU A 1 333 ? -19.662 13.298 16.460 1.00 80.31 333 LEU A CA 1
ATOM 2720 C C . LEU A 1 333 ? -19.604 12.444 17.740 1.00 80.31 333 LEU A C 1
ATOM 2722 O O . LEU A 1 333 ? -20.559 12.425 18.515 1.00 80.31 333 LEU A O 1
ATOM 2726 N N . ALA A 1 334 ? -18.489 11.747 17.987 1.00 78.25 334 ALA A N 1
ATOM 2727 C CA . ALA A 1 334 ? -18.294 10.974 19.212 1.00 78.25 334 ALA A CA 1
ATOM 2728 C C . ALA A 1 334 ? -18.247 11.878 20.456 1.00 78.25 334 ALA A C 1
ATOM 2730 O O . ALA A 1 334 ? -18.941 11.592 21.431 1.00 78.25 334 ALA A O 1
ATOM 2731 N N . GLU A 1 335 ? -17.516 12.996 20.395 1.00 85.50 335 GLU A N 1
ATOM 2732 C CA . GLU A 1 335 ? -17.457 13.990 21.477 1.00 85.50 335 GLU A CA 1
ATOM 2733 C C . GLU A 1 335 ? -18.829 14.625 21.763 1.00 85.50 335 GLU A C 1
ATOM 2735 O O . GLU A 1 335 ? -19.215 14.786 22.923 1.00 85.50 335 GLU A O 1
ATOM 2740 N N . GLU A 1 336 ? -19.605 14.963 20.728 1.00 82.56 336 GLU A N 1
ATOM 2741 C CA . GLU A 1 336 ? -20.974 15.473 20.888 1.00 82.56 336 GLU A CA 1
ATOM 2742 C C . GLU A 1 336 ? -21.907 14.433 21.516 1.00 82.56 336 GLU A C 1
ATOM 2744 O O . GLU A 1 336 ? -22.706 14.755 22.404 1.00 82.56 336 GLU A O 1
ATOM 2749 N N . THR A 1 337 ? -21.784 13.172 21.098 1.00 77.31 337 THR A N 1
ATOM 2750 C CA . THR A 1 337 ? -22.566 12.067 21.664 1.00 77.31 337 THR A CA 1
ATOM 2751 C C . THR A 1 337 ? -22.233 11.881 23.146 1.00 77.31 337 THR A C 1
ATOM 2753 O O . THR A 1 337 ? -23.140 11.767 23.971 1.00 77.31 337 THR A O 1
ATOM 2756 N N . GLU A 1 338 ? -20.950 11.925 23.512 1.00 83.62 338 GLU A N 1
ATOM 2757 C CA . GLU A 1 338 ? -20.496 11.815 24.901 1.00 83.62 338 GLU A CA 1
ATOM 2758 C C . GLU A 1 338 ? -20.996 12.985 25.760 1.00 83.62 338 GLU A C 1
ATOM 2760 O O . GLU A 1 338 ? -21.549 12.758 26.840 1.00 83.62 338 GLU A O 1
ATOM 2765 N N . ARG A 1 339 ? -20.923 14.228 25.256 1.00 84.19 339 ARG A N 1
ATOM 2766 C CA . ARG A 1 339 ? -21.513 15.402 25.929 1.00 84.19 339 ARG A CA 1
ATOM 2767 C C . ARG A 1 339 ? -23.012 15.231 26.166 1.00 84.19 339 ARG A C 1
ATOM 2769 O O . ARG A 1 339 ? -23.495 15.543 27.255 1.00 84.19 339 ARG A O 1
ATOM 2776 N N . THR A 1 340 ? -23.740 14.720 25.176 1.00 80.31 340 THR A N 1
ATOM 2777 C CA . THR A 1 340 ? -25.192 14.502 25.270 1.00 80.31 340 THR A CA 1
ATOM 2778 C C . THR A 1 340 ? -25.525 13.428 26.309 1.00 80.31 340 THR A C 1
ATOM 2780 O O . THR A 1 340 ? -26.432 13.610 27.124 1.00 80.31 340 THR A O 1
ATOM 2783 N N . ILE A 1 341 ? -24.758 12.332 26.347 1.00 77.25 341 ILE A N 1
ATOM 2784 C CA . ILE A 1 341 ? -24.894 11.284 27.370 1.00 77.25 341 ILE A CA 1
ATOM 2785 C C . ILE A 1 341 ? -24.668 11.868 28.770 1.00 77.25 341 ILE A C 1
ATOM 2787 O O . ILE A 1 341 ? -25.460 11.601 29.676 1.00 77.25 341 ILE A O 1
ATOM 2791 N N . LEU A 1 342 ? -23.636 12.695 28.946 1.00 84.38 342 LEU A N 1
ATOM 2792 C CA . LEU A 1 342 ? -23.323 13.348 30.219 1.00 84.38 342 LEU A CA 1
ATOM 2793 C C . LEU A 1 342 ? -24.458 14.274 30.683 1.00 84.38 342 LEU A C 1
ATOM 2795 O O . LEU A 1 342 ? -24.888 14.195 31.835 1.00 84.38 342 LEU A O 1
ATOM 2799 N N . GLN A 1 343 ? -25.011 15.084 29.775 1.00 84.38 343 GLN A N 1
ATOM 2800 C CA . GLN A 1 343 ? -26.169 15.940 30.061 1.00 84.38 343 GLN A CA 1
ATOM 2801 C C . GLN A 1 343 ? -27.402 15.124 30.476 1.00 84.38 343 GLN A C 1
ATOM 2803 O O . GLN A 1 343 ? -28.073 15.468 31.452 1.00 84.38 343 GLN A O 1
ATOM 2808 N N . LEU A 1 344 ? -27.684 14.014 29.786 1.00 77.88 344 LEU A N 1
ATOM 2809 C CA . LEU A 1 344 ? -28.795 13.121 30.126 1.00 77.88 344 LEU A CA 1
ATOM 2810 C C . LEU A 1 344 ? -28.600 12.448 31.488 1.00 77.88 344 LEU A C 1
ATOM 2812 O O . LEU A 1 344 ? -29.545 12.367 32.273 1.00 77.88 344 LEU A O 1
ATOM 2816 N N . GLN A 1 345 ? -27.386 11.995 31.809 1.00 80.06 345 GLN A N 1
ATOM 2817 C CA . GLN A 1 345 ? -27.069 11.431 33.124 1.00 80.06 345 GLN A CA 1
ATOM 2818 C C . GLN A 1 345 ? -27.284 12.453 34.245 1.00 80.06 345 GLN A C 1
ATOM 2820 O O . GLN A 1 345 ? -27.851 12.115 35.288 1.00 80.06 345 GLN A O 1
ATOM 2825 N N . GLN A 1 346 ? -26.886 13.705 34.018 1.00 83.88 346 GLN A N 1
ATOM 2826 C CA . GLN A 1 346 ? -27.062 14.792 34.975 1.00 83.88 346 GLN A CA 1
ATOM 2827 C C . GLN A 1 346 ? -28.551 15.125 35.174 1.00 83.88 346 GLN A C 1
ATOM 2829 O O . GLN A 1 346 ? -29.027 15.154 36.310 1.00 83.88 346 GLN A O 1
ATOM 2834 N N . ALA A 1 347 ? -29.323 15.224 34.086 1.00 78.38 347 ALA A N 1
ATOM 2835 C CA . ALA A 1 347 ? -30.774 15.409 34.138 1.00 78.38 347 ALA A CA 1
ATOM 2836 C C . ALA A 1 347 ? -31.491 14.252 34.862 1.00 78.38 347 ALA A C 1
ATOM 2838 O O . ALA A 1 347 ? -32.384 14.483 35.682 1.00 78.38 347 ALA A O 1
ATOM 2839 N N . MET A 1 348 ? -31.078 13.000 34.624 1.00 74.75 348 MET A N 1
ATOM 2840 C CA . MET A 1 348 ? -31.601 11.838 35.353 1.00 74.75 348 MET A CA 1
ATOM 2841 C C . MET A 1 348 ? -31.271 11.897 36.848 1.00 74.75 348 MET A C 1
ATOM 2843 O O . MET A 1 348 ? -32.120 11.558 37.675 1.00 74.75 348 MET A O 1
ATOM 2847 N N . ALA A 1 349 ? -30.060 12.321 37.218 1.00 81.75 349 ALA A N 1
ATOM 2848 C CA . ALA A 1 349 ? -29.670 12.474 38.617 1.00 81.75 349 ALA A CA 1
ATOM 2849 C C . ALA A 1 349 ? -30.521 13.538 39.328 1.00 81.75 349 ALA A C 1
ATOM 2851 O O . ALA A 1 349 ? -30.976 13.314 40.453 1.00 81.75 349 ALA A O 1
ATOM 2852 N N . ASP A 1 350 ? -30.801 14.658 38.663 1.00 80.00 350 ASP A N 1
ATOM 2853 C CA . ASP A 1 350 ? -31.653 15.713 39.210 1.00 80.00 350 ASP A CA 1
ATOM 2854 C C . ASP A 1 350 ? -33.111 15.261 39.342 1.00 80.00 350 ASP A C 1
ATOM 2856 O O . ASP A 1 350 ? -33.719 15.450 40.400 1.00 80.00 350 ASP A O 1
ATOM 2860 N N . LYS A 1 351 ? -33.645 14.539 38.349 1.00 78.31 351 LYS A N 1
ATOM 2861 C CA . LYS A 1 351 ? -34.987 13.939 38.434 1.00 78.31 351 LYS A CA 1
ATOM 2862 C C . LYS A 1 351 ? -35.097 12.885 39.536 1.00 78.31 351 LYS A C 1
ATOM 2864 O O . LYS A 1 351 ? -36.121 12.817 40.216 1.00 78.31 351 LYS A O 1
ATOM 2869 N N . ARG A 1 352 ? -34.041 12.105 39.792 1.00 76.19 352 ARG A N 1
ATOM 2870 C CA . ARG A 1 352 ? -33.983 11.175 40.938 1.00 76.19 352 ARG A CA 1
ATOM 2871 C C . ARG A 1 352 ? -34.012 11.912 42.277 1.00 76.19 352 ARG A C 1
ATOM 2873 O O . ARG A 1 352 ? -34.725 11.482 43.184 1.00 76.19 352 ARG A O 1
ATOM 2880 N N . LYS A 1 353 ? -33.283 13.027 42.410 1.00 81.88 353 LYS A N 1
ATOM 2881 C CA . LYS A 1 353 ? -33.340 13.873 43.618 1.00 81.88 353 LYS A CA 1
ATOM 2882 C C . LYS A 1 353 ? -34.741 14.447 43.827 1.00 81.88 353 LYS A C 1
ATOM 2884 O O . LYS A 1 353 ? -35.228 14.445 44.955 1.00 81.88 353 LYS A O 1
ATOM 2889 N N . GLU A 1 354 ? -35.390 14.907 42.760 1.00 80.38 354 GLU A N 1
ATOM 2890 C CA . GLU A 1 354 ? -36.766 15.415 42.793 1.00 80.38 354 GLU A CA 1
ATOM 2891 C C . GLU A 1 354 ? -37.760 14.324 43.224 1.00 80.38 354 GLU A C 1
ATOM 2893 O O . GLU A 1 354 ? -38.516 14.528 44.172 1.00 80.38 354 GLU A O 1
ATOM 2898 N N . CYS A 1 355 ? -37.674 13.120 42.645 1.00 70.38 355 CYS A N 1
ATOM 2899 C CA . CYS A 1 355 ? -38.480 11.970 43.068 1.00 70.38 355 CYS A CA 1
ATOM 2900 C C . CYS A 1 355 ? -38.265 11.616 44.545 1.00 70.38 355 CYS A C 1
ATOM 2902 O O . CYS A 1 355 ? -39.228 11.337 45.253 1.00 70.38 355 CYS A O 1
ATOM 2904 N N . SER A 1 356 ? -37.023 11.660 45.039 1.00 79.38 356 SER A N 1
ATOM 2905 C CA . SER A 1 356 ? -36.729 11.412 46.456 1.00 79.38 356 SER A CA 1
ATOM 2906 C C . SER A 1 356 ? -37.350 12.471 47.376 1.00 79.38 356 SER A C 1
ATOM 2908 O O . SER A 1 356 ? -37.848 12.129 48.450 1.00 79.38 356 SER A O 1
ATOM 2910 N N . LYS A 1 357 ? -37.367 13.748 46.966 1.00 82.19 357 LYS A N 1
ATOM 2911 C CA . LYS A 1 357 ? -38.058 14.818 47.707 1.00 82.19 357 LYS A CA 1
ATOM 2912 C C . LYS A 1 357 ? -39.567 14.578 47.748 1.00 82.19 357 LYS A C 1
ATOM 2914 O O . LYS A 1 357 ? -40.136 14.575 48.836 1.00 82.19 357 LYS A O 1
ATOM 2919 N N . LEU A 1 358 ? -40.180 14.285 46.601 1.00 77.75 358 LEU A N 1
ATOM 2920 C CA . LEU A 1 358 ? -41.612 13.984 46.512 1.00 77.75 358 LEU A CA 1
ATOM 2921 C C . LEU A 1 358 ? -41.987 12.736 47.323 1.00 77.75 358 LEU A C 1
ATOM 2923 O O . LEU A 1 358 ? -43.000 12.731 48.011 1.00 77.75 358 LEU A O 1
ATOM 2927 N N . GLN A 1 359 ? -41.153 11.692 47.330 1.00 72.88 359 GLN A N 1
ATOM 2928 C CA . GLN A 1 359 ? -41.366 10.512 48.179 1.00 72.88 359 GLN A CA 1
ATOM 2929 C C . GLN A 1 359 ? -41.364 10.857 49.673 1.00 72.88 359 GLN A C 1
ATOM 2931 O O . GLN A 1 359 ? -42.177 10.317 50.425 1.00 72.88 359 GLN A O 1
ATOM 2936 N N . LYS A 1 360 ? -40.478 11.761 50.112 1.00 81.06 360 LYS A N 1
ATOM 2937 C CA . LYS A 1 360 ? -40.467 12.251 51.498 1.00 81.06 360 LYS A CA 1
ATOM 2938 C C . LYS A 1 360 ? -41.722 13.063 51.815 1.00 81.06 360 LYS A C 1
ATOM 2940 O O . LYS A 1 360 ? -42.307 12.854 52.871 1.00 81.06 360 LYS A O 1
ATOM 2945 N N . GLU A 1 361 ? -42.173 13.927 50.908 1.00 79.50 361 GLU A N 1
ATOM 2946 C CA . GLU A 1 361 ? -43.435 14.659 51.078 1.00 79.50 361 GLU A CA 1
ATOM 2947 C C . GLU A 1 361 ? -44.641 13.723 51.154 1.00 79.50 361 GLU A C 1
ATOM 2949 O O . GLU A 1 361 ? -45.455 13.860 52.062 1.00 79.50 361 GLU A O 1
ATOM 2954 N N . VAL A 1 362 ? -44.727 12.722 50.273 1.00 73.69 362 VAL A N 1
ATOM 2955 C CA . VAL A 1 362 ? -45.786 11.703 50.319 1.00 73.69 362 VAL A CA 1
ATOM 2956 C C . VAL A 1 362 ? -45.764 10.952 51.649 1.00 73.69 362 VAL A C 1
ATOM 2958 O O . VAL A 1 362 ? -46.824 10.694 52.217 1.00 73.69 362 VAL A O 1
ATOM 2961 N N . LYS A 1 363 ? -44.580 10.614 52.174 1.00 82.19 363 LYS A N 1
ATOM 2962 C CA . LYS A 1 363 ? -44.456 9.975 53.490 1.00 82.19 363 LYS A CA 1
ATOM 2963 C C . LYS A 1 363 ? -44.985 10.886 54.604 1.00 82.19 363 LYS A C 1
ATOM 2965 O O . LYS A 1 363 ? -45.841 10.453 55.368 1.00 82.19 363 LYS A O 1
ATOM 2970 N N . ASN A 1 364 ? -44.559 12.148 54.630 1.00 80.38 364 ASN A N 1
ATOM 2971 C CA . ASN A 1 364 ? -45.022 13.129 55.615 1.00 80.38 364 ASN A CA 1
ATOM 2972 C C . ASN A 1 364 ? -46.541 13.360 55.527 1.00 80.38 364 ASN A C 1
ATOM 2974 O O . ASN A 1 364 ? -47.208 13.505 56.546 1.00 80.38 364 ASN A O 1
ATOM 2978 N N . LEU A 1 365 ? -47.108 13.388 54.317 1.00 77.00 365 LEU A N 1
ATOM 2979 C CA . LEU A 1 365 ? -48.552 13.526 54.112 1.00 77.00 365 LEU A CA 1
ATOM 2980 C C . LEU A 1 365 ? -49.323 12.291 54.588 1.00 77.00 365 LEU A C 1
ATOM 2982 O O . LEU A 1 365 ? -50.399 12.443 55.158 1.00 77.00 365 LEU A O 1
ATOM 2986 N N . LYS A 1 366 ? -48.780 11.081 54.407 1.00 76.31 366 LYS A N 1
ATOM 2987 C CA . LYS A 1 366 ? -49.369 9.854 54.967 1.00 76.31 366 LYS A CA 1
ATOM 2988 C C . LYS A 1 366 ? -49.360 9.861 56.495 1.00 76.31 366 LYS A C 1
ATOM 2990 O O . LYS A 1 366 ? -50.361 9.484 57.088 1.00 76.31 366 LYS A O 1
ATOM 2995 N N . GLU A 1 367 ? -48.268 10.311 57.110 1.00 80.56 367 GLU A N 1
ATOM 2996 C CA . GLU A 1 367 ? -48.162 10.457 58.569 1.00 80.56 367 GLU A CA 1
ATOM 2997 C C . GLU A 1 367 ? -49.168 11.494 59.096 1.00 80.56 367 GLU A C 1
ATOM 2999 O O . GLU A 1 367 ? -49.903 11.208 60.037 1.00 80.56 367 GLU A O 1
ATOM 3004 N N . LYS A 1 368 ? -49.296 12.654 58.433 1.00 78.25 368 LYS A N 1
ATOM 3005 C CA . LYS A 1 368 ? -50.323 13.658 58.771 1.00 78.25 368 LYS A CA 1
ATOM 3006 C C . LYS A 1 368 ? -51.743 13.127 58.617 1.00 78.25 368 LYS A C 1
ATOM 3008 O O . LYS A 1 368 ? -52.579 13.395 59.468 1.00 78.25 368 LYS A O 1
ATOM 3013 N N . LYS A 1 369 ? -52.021 12.386 57.542 1.00 76.62 369 LYS A N 1
ATOM 3014 C CA . LYS A 1 369 ? -53.334 11.772 57.333 1.00 76.62 369 LYS A CA 1
ATOM 3015 C C . LYS A 1 369 ? -53.659 10.785 58.457 1.00 76.62 369 LYS A C 1
ATOM 3017 O O . LYS A 1 369 ? -54.748 10.859 59.000 1.00 76.62 369 LYS A O 1
ATOM 3022 N N . ALA A 1 370 ? -52.715 9.917 58.824 1.00 75.56 370 ALA A N 1
ATOM 3023 C CA . ALA A 1 370 ? -52.907 8.965 59.915 1.00 75.56 370 ALA A CA 1
ATOM 3024 C C . ALA A 1 370 ? -53.213 9.667 61.248 1.00 75.56 370 ALA A C 1
ATOM 3026 O O . ALA A 1 370 ? -54.078 9.211 61.983 1.00 75.56 370 ALA A O 1
ATOM 3027 N N . HIS A 1 371 ? -52.555 10.799 61.521 1.00 74.69 371 HIS A N 1
ATOM 3028 C CA . HIS A 1 371 ? -52.833 11.600 62.711 1.00 74.69 371 HIS A CA 1
ATOM 3029 C C . HIS A 1 371 ? -54.236 12.228 62.690 1.00 74.69 371 HIS A C 1
ATOM 3031 O O . HIS A 1 371 ? -54.943 12.166 63.686 1.00 74.69 371 HIS A O 1
ATOM 3037 N N . ILE A 1 372 ? -54.671 12.766 61.545 1.00 75.50 372 ILE A N 1
ATOM 3038 C CA . ILE A 1 372 ? -56.032 13.307 61.382 1.00 75.50 372 ILE A CA 1
ATOM 3039 C C . ILE A 1 372 ? -57.089 12.201 61.526 1.00 75.50 372 ILE A C 1
ATOM 3041 O O . ILE A 1 372 ? -58.115 12.417 62.163 1.00 75.50 372 ILE A O 1
ATOM 3045 N N . ASP A 1 373 ? -56.847 11.018 60.953 1.00 73.00 373 ASP A N 1
ATOM 3046 C CA . ASP A 1 373 ? -57.748 9.865 61.083 1.00 73.00 373 ASP A CA 1
ATOM 3047 C C . ASP A 1 373 ? -57.865 9.418 62.564 1.00 73.00 373 ASP A C 1
ATOM 3049 O O . ASP A 1 373 ? -58.936 9.001 63.007 1.00 73.00 373 ASP A O 1
ATOM 3053 N N . GLU A 1 374 ? -56.788 9.544 63.350 1.00 79.69 374 GLU A N 1
ATOM 3054 C CA . GLU A 1 374 ? -56.773 9.280 64.796 1.00 79.69 374 GLU A CA 1
ATOM 3055 C C . GLU A 1 374 ? -57.544 10.351 65.591 1.00 79.69 374 GLU A C 1
ATOM 3057 O O . GLU A 1 374 ? -58.411 9.998 66.391 1.00 79.69 374 GLU A O 1
ATOM 3062 N N . GLU A 1 375 ? -57.321 11.641 65.311 1.00 78.50 375 GLU A N 1
ATOM 3063 C CA . GLU A 1 375 ? -58.069 12.753 65.925 1.00 78.50 375 GLU A CA 1
ATOM 3064 C C . GLU A 1 375 ? -59.578 12.671 65.633 1.00 78.50 375 GLU A C 1
ATOM 3066 O O . GLU A 1 375 ? -60.399 12.882 66.528 1.00 78.50 375 GLU A O 1
ATOM 3071 N N . LEU A 1 376 ? -59.965 12.316 64.401 1.00 70.12 376 LEU A N 1
ATOM 3072 C CA . LEU A 1 376 ? -61.368 12.095 64.031 1.00 70.12 376 LEU A CA 1
ATOM 3073 C C . LEU A 1 376 ? -61.978 10.930 64.818 1.00 70.12 376 LEU A C 1
ATOM 3075 O O . LEU A 1 376 ? -63.092 11.048 65.323 1.00 70.12 376 LEU A O 1
ATOM 3079 N N . SER A 1 377 ? -61.236 9.831 64.987 1.00 76.88 377 SER A N 1
ATOM 3080 C CA . SER A 1 377 ? -61.674 8.689 65.800 1.00 76.88 377 SER A CA 1
ATOM 3081 C C . SER A 1 377 ? -61.892 9.069 67.272 1.00 76.88 377 SER A C 1
ATOM 3083 O O . SER A 1 377 ? -62.818 8.572 67.919 1.00 76.88 377 SER A O 1
ATOM 3085 N N . GLU A 1 378 ? -61.054 9.948 67.827 1.00 76.69 378 GLU A N 1
ATOM 3086 C CA . GLU A 1 378 ? -61.224 10.480 69.183 1.00 76.69 378 GLU A CA 1
ATOM 3087 C C . GLU A 1 378 ? -62.425 11.425 69.293 1.00 76.69 378 GLU A C 1
ATOM 3089 O O . GLU A 1 378 ? -63.201 11.315 70.248 1.00 76.69 378 GLU A O 1
ATOM 3094 N N . GLN A 1 379 ? -62.634 12.297 68.302 1.00 69.38 379 GLN A N 1
ATOM 3095 C CA . GLN A 1 379 ? -63.811 13.163 68.251 1.00 69.38 379 GLN A CA 1
ATOM 3096 C C . GLN A 1 379 ? -65.107 12.357 68.164 1.00 69.38 379 GLN A C 1
ATOM 3098 O O . GLN A 1 379 ? -66.004 12.603 68.968 1.00 69.38 379 GLN A O 1
ATOM 3103 N N . GLU A 1 380 ? -65.188 11.348 67.295 1.00 73.50 380 GLU A N 1
ATOM 3104 C CA . GLU A 1 380 ? -66.359 10.466 67.184 1.00 73.50 380 GLU A CA 1
ATOM 3105 C C . GLU A 1 380 ? -66.668 9.748 68.510 1.00 73.50 380 GLU A C 1
ATOM 3107 O O . GLU A 1 380 ? -67.830 9.617 68.904 1.00 73.50 380 GLU A O 1
ATOM 3112 N N . LYS A 1 381 ? -65.635 9.317 69.251 1.00 74.69 381 LYS A N 1
ATOM 3113 C CA . LYS A 1 381 ? -65.809 8.748 70.600 1.00 74.69 381 LYS A CA 1
ATOM 3114 C C . LYS A 1 381 ? -66.344 9.781 71.590 1.00 74.69 381 LYS A C 1
ATOM 3116 O O . LYS A 1 381 ? -67.222 9.446 72.383 1.00 74.69 381 LYS A O 1
ATOM 3121 N N . SER A 1 382 ? -65.830 11.010 71.553 1.00 68.88 382 SER A N 1
ATOM 3122 C CA . SER A 1 382 ? -66.274 12.093 72.437 1.00 68.88 382 SER A CA 1
ATOM 3123 C C . SER A 1 382 ? -67.713 12.528 72.144 1.00 68.88 382 SER A C 1
ATOM 3125 O O . SER A 1 382 ? -68.503 12.704 73.068 1.00 68.88 382 SER A O 1
ATOM 3127 N N . GLU A 1 383 ? -68.090 12.605 70.867 1.00 68.00 383 GLU A N 1
ATOM 3128 C CA . GLU A 1 383 ? -69.438 12.945 70.422 1.00 68.00 383 GLU A CA 1
ATOM 3129 C C . GLU A 1 383 ? -70.429 11.864 70.852 1.00 68.00 383 GLU A C 1
ATOM 3131 O O . GLU A 1 383 ? -71.487 12.172 71.404 1.00 68.00 383 GLU A O 1
ATOM 3136 N N . LYS A 1 384 ? -70.053 10.587 70.718 1.00 74.06 384 LYS A N 1
ATOM 3137 C CA . LYS A 1 384 ? -70.851 9.467 71.224 1.00 74.06 384 LYS A CA 1
ATOM 3138 C C . LYS A 1 384 ? -71.052 9.539 72.741 1.00 74.06 384 LYS A C 1
ATOM 3140 O O . LYS A 1 384 ? -72.176 9.357 73.198 1.00 74.06 384 LYS A O 1
ATOM 3145 N N . LEU A 1 385 ? -70.008 9.880 73.501 1.00 71.50 385 LEU A N 1
ATOM 3146 C CA . LEU A 1 385 ? -70.085 10.050 74.956 1.00 71.50 385 LEU A CA 1
ATOM 3147 C C . LEU A 1 385 ? -71.052 11.180 75.350 1.00 71.50 385 LEU A C 1
ATOM 3149 O O . LEU A 1 385 ? -71.912 10.992 76.204 1.00 71.50 385 LEU A O 1
ATOM 3153 N N . ILE A 1 386 ? -70.954 12.333 74.678 1.00 69.38 386 ILE A N 1
ATOM 3154 C CA . ILE A 1 386 ? -71.847 13.484 74.893 1.00 69.38 386 ILE A CA 1
ATOM 3155 C C . ILE A 1 386 ? -73.290 13.124 74.532 1.00 69.38 386 ILE A C 1
ATOM 3157 O O . ILE A 1 386 ? -74.223 13.527 75.225 1.00 69.38 386 ILE A O 1
ATOM 3161 N N . THR A 1 387 ? -73.487 12.359 73.457 1.00 67.12 387 THR A N 1
ATOM 3162 C CA . THR A 1 387 ? -74.817 11.923 73.021 1.00 67.12 387 THR A CA 1
ATOM 3163 C C . THR A 1 387 ? -75.441 10.976 74.046 1.00 67.12 387 THR A C 1
ATOM 3165 O O . THR A 1 387 ? -76.607 11.147 74.405 1.00 67.12 387 THR A O 1
ATOM 3168 N N . ASP A 1 388 ? -74.664 10.025 74.569 1.00 69.69 388 ASP A N 1
ATOM 3169 C CA . ASP A 1 388 ? -75.100 9.095 75.612 1.00 69.69 388 ASP A CA 1
ATOM 3170 C C . ASP A 1 388 ? -75.438 9.838 76.926 1.00 69.69 388 ASP A C 1
ATOM 3172 O O . ASP A 1 388 ? -76.498 9.593 77.516 1.00 69.69 388 ASP A O 1
ATOM 3176 N N . ASP A 1 389 ? -74.625 10.824 77.327 1.00 68.50 389 ASP A N 1
ATOM 3177 C CA . ASP A 1 389 ? -74.869 11.688 78.496 1.00 68.50 389 ASP A CA 1
ATOM 3178 C C . ASP A 1 389 ? -76.091 12.605 78.316 1.00 68.50 389 ASP A C 1
ATOM 3180 O O . ASP A 1 389 ? -76.889 12.795 79.244 1.00 68.50 389 ASP A O 1
ATOM 3184 N N . MET A 1 390 ? -76.296 13.153 77.114 1.00 64.81 390 MET A N 1
ATOM 3185 C CA . MET A 1 390 ? -77.502 13.915 76.779 1.00 64.81 390 MET A CA 1
ATOM 3186 C C . MET A 1 390 ? -78.747 13.033 76.852 1.00 64.81 390 MET A C 1
ATOM 3188 O O . MET A 1 390 ? -79.755 13.449 77.422 1.00 64.81 390 MET A O 1
ATOM 3192 N N . VAL A 1 391 ? -78.702 11.814 76.308 1.00 67.69 391 VAL A N 1
ATOM 3193 C CA . VAL A 1 391 ? -79.825 10.867 76.367 1.00 67.69 391 VAL A CA 1
ATOM 3194 C C . VAL A 1 391 ? -80.140 10.485 77.817 1.00 67.69 391 VAL A C 1
ATOM 3196 O O . VAL A 1 391 ? -81.319 10.414 78.184 1.00 67.69 391 VAL A O 1
ATOM 3199 N N . ALA A 1 392 ? -79.121 10.287 78.657 1.00 66.75 392 ALA A N 1
ATOM 3200 C CA . ALA A 1 392 ? -79.289 10.049 80.089 1.00 66.75 392 ALA A CA 1
ATOM 3201 C C . ALA A 1 392 ? -79.939 11.254 80.796 1.00 66.75 392 ALA A C 1
ATOM 3203 O O . ALA A 1 392 ? -80.962 11.098 81.469 1.00 66.75 392 ALA A O 1
ATOM 3204 N N . SER A 1 393 ? -79.436 12.464 80.544 1.00 65.81 393 SER A N 1
ATOM 3205 C CA . SER A 1 393 ? -79.965 13.711 81.113 1.00 65.81 393 SER A CA 1
ATOM 3206 C C . SER A 1 393 ? -81.403 13.997 80.668 1.00 65.81 393 SER A C 1
ATOM 3208 O O . SER A 1 393 ? -82.232 14.428 81.466 1.00 65.81 393 SER A O 1
ATOM 3210 N N . VAL A 1 394 ? -81.751 13.710 79.410 1.00 65.50 394 VAL A N 1
ATOM 3211 C CA . VAL A 1 394 ? -83.122 13.851 78.888 1.00 65.50 394 VAL A CA 1
ATOM 3212 C C . VAL A 1 394 ? -84.064 12.826 79.523 1.00 65.50 394 VAL A C 1
ATOM 3214 O O . VAL A 1 394 ? -85.206 13.161 79.847 1.00 65.50 394 VAL A O 1
ATOM 3217 N N . LYS A 1 395 ? -83.612 11.585 79.755 1.00 65.06 395 LYS A N 1
ATOM 3218 C CA . LYS A 1 395 ? -84.390 10.593 80.519 1.00 65.06 395 LYS A CA 1
ATOM 3219 C C . LYS A 1 395 ? -84.649 11.067 81.949 1.00 65.06 395 LYS A C 1
ATOM 3221 O O . LYS A 1 395 ? -85.771 10.929 82.439 1.00 65.06 395 LYS A O 1
ATOM 3226 N N . GLU A 1 396 ? -83.652 11.654 82.598 1.00 65.25 396 GLU A N 1
ATOM 3227 C CA . GLU A 1 396 ? -83.752 12.155 83.969 1.00 65.25 396 GLU A CA 1
ATOM 3228 C C . GLU A 1 396 ? -84.612 13.425 84.077 1.00 65.25 396 GLU A C 1
ATOM 3230 O O . GLU A 1 396 ? -85.458 13.537 84.971 1.00 65.25 396 GLU A O 1
ATOM 3235 N N . TYR A 1 397 ? -84.511 14.324 83.096 1.00 67.38 397 TYR A N 1
ATOM 3236 C CA . TYR A 1 397 ? -85.407 15.466 82.934 1.00 67.38 397 TYR A CA 1
ATOM 3237 C C . TYR A 1 397 ? -86.857 15.018 82.730 1.00 67.38 397 TYR A C 1
ATOM 3239 O O . TYR A 1 397 ? -87.745 15.507 83.420 1.00 67.38 397 TYR A O 1
ATOM 3247 N N . ASN A 1 398 ? -87.122 14.051 81.846 1.00 61.91 398 ASN A N 1
ATOM 3248 C CA . ASN A 1 398 ? -88.480 13.539 81.621 1.00 61.91 398 ASN A CA 1
ATOM 3249 C C . ASN A 1 398 ? -89.054 12.850 82.868 1.00 61.91 398 ASN A C 1
ATOM 3251 O O . ASN A 1 398 ? -90.239 13.007 83.174 1.00 61.91 398 ASN A O 1
ATOM 3255 N N . LYS A 1 399 ? -88.215 12.142 83.633 1.00 61.75 399 LYS A N 1
ATOM 3256 C CA . LYS A 1 399 ? -88.593 11.557 84.927 1.00 61.75 399 LYS A CA 1
ATOM 3257 C C . LYS A 1 399 ? -88.960 12.645 85.944 1.00 61.75 399 LYS A C 1
ATOM 3259 O O . LYS A 1 399 ? -89.994 12.538 86.601 1.00 61.75 399 LYS A O 1
ATOM 3264 N N . SER A 1 400 ? -88.169 13.715 86.011 1.00 60.38 400 SER A N 1
ATOM 3265 C CA . SER A 1 400 ? -88.383 14.863 86.904 1.00 60.38 400 SER A CA 1
ATOM 3266 C C . SER A 1 400 ? -89.597 15.708 86.500 1.00 60.38 400 SER A C 1
ATOM 3268 O O . SER A 1 400 ? -90.397 16.099 87.348 1.00 60.38 400 SER A O 1
ATOM 3270 N N . LYS A 1 401 ? -89.813 15.916 85.198 1.00 57.75 401 LYS A N 1
ATOM 3271 C CA . LYS A 1 401 ? -90.997 16.580 84.642 1.00 57.75 401 LYS A CA 1
ATOM 3272 C C . LYS A 1 401 ? -92.274 15.798 84.951 1.00 57.75 401 LYS A C 1
ATOM 3274 O O . LYS A 1 401 ? -93.245 16.386 85.407 1.00 57.75 401 LYS A O 1
ATOM 3279 N N . GLY A 1 402 ? -92.244 14.468 84.841 1.00 59.91 402 GLY A N 1
ATOM 3280 C CA . GLY A 1 402 ? -93.361 13.611 85.253 1.00 59.91 402 GLY A CA 1
ATOM 3281 C C . GLY A 1 402 ? -93.658 13.634 86.762 1.00 59.91 402 GLY A C 1
ATOM 3282 O O . GLY A 1 402 ? -94.752 13.247 87.175 1.00 59.91 402 GLY A O 1
ATOM 3283 N N . ILE A 1 403 ? -92.713 14.066 87.602 1.00 58.06 403 ILE A N 1
ATOM 3284 C CA . ILE A 1 403 ? -92.944 14.332 89.033 1.00 58.06 403 ILE A CA 1
ATOM 3285 C C . ILE A 1 403 ? -93.555 15.730 89.211 1.00 58.06 403 ILE A C 1
ATOM 3287 O O . ILE A 1 403 ? -94.531 15.881 89.944 1.00 58.06 403 ILE A O 1
ATOM 3291 N N . LEU A 1 404 ? -93.047 16.731 88.488 1.00 52.69 404 LEU A N 1
ATOM 3292 C CA . LEU A 1 404 ? -93.537 18.110 88.536 1.00 52.69 404 LEU A CA 1
ATOM 3293 C C . LEU A 1 404 ? -94.977 18.248 88.013 1.00 52.69 404 LEU A C 1
ATOM 3295 O O . LEU A 1 404 ? -95.792 18.922 88.637 1.00 52.69 404 LEU A O 1
ATOM 3299 N N . ASP A 1 405 ? -95.321 17.558 86.925 1.00 57.03 405 ASP A N 1
ATOM 3300 C CA . ASP A 1 405 ? -96.679 17.537 86.367 1.00 57.03 405 ASP A CA 1
ATOM 3301 C C . ASP A 1 405 ? -97.667 16.864 87.336 1.00 57.03 405 ASP A C 1
ATOM 3303 O O . ASP A 1 405 ? -98.805 17.311 87.482 1.00 57.03 405 ASP A O 1
ATOM 3307 N N . ARG A 1 406 ? -97.214 15.854 88.096 1.00 54.91 406 ARG A N 1
ATOM 3308 C CA . ARG A 1 406 ? -97.997 15.266 89.195 1.00 54.91 406 ARG A CA 1
ATOM 3309 C C . ARG A 1 406 ? -98.174 16.246 90.356 1.00 54.91 406 ARG A C 1
ATOM 3311 O O . ARG A 1 406 ? -99.283 16.374 90.860 1.00 54.91 406 ARG A O 1
ATOM 3318 N N . MET A 1 407 ? -97.138 16.994 90.738 1.00 52.25 407 MET A N 1
ATOM 3319 C CA . MET A 1 407 ? -97.237 18.023 91.785 1.00 52.25 407 MET A CA 1
ATOM 3320 C C . MET A 1 407 ? -98.122 19.216 91.385 1.00 52.25 407 MET A C 1
ATOM 3322 O O . MET A 1 407 ? -98.856 19.740 92.222 1.00 52.25 407 MET A O 1
ATOM 3326 N N . ASN A 1 408 ? -98.107 19.631 90.116 1.00 50.28 408 ASN A N 1
ATOM 3327 C CA . ASN A 1 408 ? -98.975 20.701 89.617 1.00 50.28 408 ASN A CA 1
ATOM 3328 C C . ASN A 1 408 ? -100.445 20.264 89.520 1.00 50.28 408 ASN A C 1
ATOM 3330 O O . ASN A 1 408 ? -101.332 21.080 89.765 1.00 50.28 408 ASN A O 1
ATOM 3334 N N . MET A 1 409 ? -100.712 18.975 89.279 1.00 52.88 409 MET A N 1
ATOM 3335 C CA . MET A 1 409 ? -102.061 18.411 89.399 1.00 52.88 409 MET A CA 1
ATOM 3336 C C . MET A 1 409 ? -102.582 18.479 90.848 1.00 52.88 409 MET A C 1
ATOM 3338 O O . MET A 1 409 ? -103.747 18.802 91.066 1.00 52.88 409 MET A O 1
ATOM 3342 N N . PHE A 1 410 ? -101.710 18.276 91.844 1.00 49.81 410 PHE A N 1
ATOM 3343 C CA . PHE A 1 410 ? -102.062 18.433 93.262 1.00 49.81 410 PHE A CA 1
ATOM 3344 C C . PHE A 1 410 ? -102.287 19.899 93.675 1.00 49.81 410 PHE A C 1
ATOM 3346 O O . PHE A 1 410 ? -103.173 20.170 94.478 1.00 49.81 410 PHE A O 1
ATOM 3353 N N . ARG A 1 411 ? -101.575 20.872 93.087 1.00 48.59 411 ARG A N 1
ATOM 3354 C CA . ARG A 1 411 ? -101.782 22.305 93.388 1.00 48.59 411 ARG A CA 1
ATOM 3355 C C . ARG A 1 411 ? -103.073 22.902 92.821 1.00 48.59 411 ARG A C 1
ATOM 3357 O O . ARG A 1 411 ? -103.556 23.885 93.371 1.00 48.59 411 ARG A O 1
ATOM 3364 N N . HIS A 1 412 ? -103.634 22.348 91.747 1.00 46.91 412 HIS A N 1
ATOM 3365 C CA . HIS A 1 412 ? -104.910 22.816 91.182 1.00 46.91 412 HIS A CA 1
ATOM 3366 C C . HIS A 1 412 ? -106.154 22.175 91.812 1.00 46.91 412 HIS A C 1
ATOM 3368 O O . HIS A 1 412 ? -107.261 22.646 91.563 1.00 46.91 412 HIS A O 1
ATOM 3374 N N . LEU A 1 413 ? -105.987 21.173 92.679 1.00 45.31 413 LEU A N 1
ATOM 3375 C CA . LEU A 1 413 ? -107.083 20.589 93.461 1.00 45.31 413 LEU A CA 1
ATOM 3376 C C . LEU A 1 413 ? -107.292 21.268 94.831 1.00 45.31 413 LEU A C 1
ATOM 3378 O O . LEU A 1 413 ? -108.358 21.114 95.413 1.00 45.31 413 LEU A O 1
ATOM 3382 N N . ASP A 1 414 ? -106.343 22.084 95.304 1.00 41.47 414 ASP A N 1
ATOM 3383 C CA . ASP A 1 414 ? -106.417 22.768 96.612 1.00 41.47 414 ASP A CA 1
ATOM 3384 C C . ASP A 1 414 ? -107.084 24.159 96.579 1.00 41.47 414 ASP A C 1
ATOM 3386 O O . ASP A 1 414 ? -107.253 24.793 97.619 1.00 41.47 414 ASP A O 1
ATOM 3390 N N . THR A 1 415 ? -107.470 24.681 95.408 1.00 45.28 415 THR A N 1
ATOM 3391 C CA . THR A 1 415 ? -107.973 26.071 95.288 1.00 45.28 415 THR A CA 1
ATOM 3392 C C . THR A 1 415 ? -109.471 26.197 95.012 1.00 45.28 415 THR A C 1
ATOM 3394 O O . THR A 1 415 ? -109.979 27.310 94.899 1.00 45.28 415 THR A O 1
ATOM 3397 N N . ILE A 1 416 ? -110.208 25.087 94.926 1.00 43.44 416 ILE A N 1
ATOM 3398 C CA . ILE A 1 416 ? -111.656 25.095 94.691 1.00 43.44 416 ILE A CA 1
ATOM 3399 C C . ILE A 1 416 ? -112.276 23.943 95.484 1.00 43.44 416 ILE A C 1
ATOM 3401 O O . ILE A 1 416 ? -112.454 22.869 94.937 1.00 43.44 416 ILE A O 1
ATOM 3405 N N . PHE A 1 417 ? -112.557 24.129 96.774 1.00 35.47 417 PHE A N 1
ATOM 3406 C CA . PHE A 1 417 ? -113.859 23.801 97.369 1.00 35.47 417 PHE A CA 1
ATOM 3407 C C . PHE A 1 417 ? -113.912 24.227 98.841 1.00 35.47 417 PHE A C 1
ATOM 3409 O O . PHE A 1 417 ? -112.962 24.125 99.611 1.00 35.47 417 PHE A O 1
ATOM 3416 N N . SER A 1 418 ? -115.064 24.794 99.159 1.00 41.47 418 SER A N 1
ATOM 3417 C CA . SER A 1 418 ? -115.428 25.580 100.323 1.00 41.47 418 SER A CA 1
ATOM 3418 C C . SER A 1 418 ? -115.481 24.815 101.646 1.00 41.47 418 SER A C 1
ATOM 3420 O O . SER A 1 418 ? -115.715 23.609 101.695 1.00 41.47 418 SER A O 1
ATOM 3422 N N . PHE A 1 419 ? -115.329 25.616 102.706 1.00 46.31 419 PHE A N 1
ATOM 3423 C CA . PHE A 1 419 ? -115.712 25.407 104.102 1.00 46.31 419 PHE A CA 1
ATOM 3424 C C . PHE A 1 419 ? -116.912 24.460 104.302 1.00 46.31 419 PHE A C 1
ATOM 3426 O O . PHE A 1 419 ? -117.849 24.464 103.510 1.00 46.31 419 PHE A O 1
ATOM 3433 N N . GLU A 1 420 ? -116.872 23.731 105.424 1.00 42.19 420 GLU A N 1
ATOM 3434 C CA . GLU A 1 420 ? -117.935 22.903 106.026 1.00 42.19 420 GLU A CA 1
ATOM 3435 C C . GLU A 1 420 ? -117.867 21.362 105.916 1.00 42.19 420 GLU A C 1
ATOM 3437 O O . GLU A 1 420 ? -118.821 20.705 106.328 1.00 42.19 420 GLU A O 1
ATOM 3442 N N . GLN A 1 421 ? -116.748 20.737 105.496 1.00 45.41 421 GLN A N 1
ATOM 3443 C CA . GLN A 1 421 ? -116.593 19.256 105.581 1.00 45.41 421 GLN A CA 1
ATOM 3444 C C . GLN A 1 421 ? -115.211 18.683 105.997 1.00 45.41 421 GLN A C 1
ATOM 3446 O O . GLN A 1 421 ? -115.052 17.467 106.092 1.00 45.41 421 GLN A O 1
ATOM 3451 N N . LEU A 1 422 ? -114.213 19.494 106.373 1.00 42.22 422 LEU A N 1
ATOM 3452 C CA . LEU A 1 422 ? -112.861 19.006 106.740 1.00 42.22 422 LEU A CA 1
ATOM 3453 C C . LEU A 1 422 ? -112.610 18.825 108.251 1.00 42.22 422 LEU A C 1
ATOM 3455 O O . LEU A 1 422 ? -111.464 18.793 108.689 1.00 42.22 422 LEU A O 1
ATOM 3459 N N . ARG A 1 423 ? -113.671 18.641 109.051 1.00 49.06 423 ARG A N 1
ATOM 3460 C CA . ARG A 1 423 ? -113.582 18.211 110.466 1.00 49.06 423 ARG A CA 1
ATOM 3461 C C . ARG A 1 423 ? -113.636 16.679 110.628 1.00 49.06 423 ARG A C 1
ATOM 3463 O O . ARG A 1 423 ? -113.327 16.165 111.698 1.00 49.06 423 ARG A O 1
ATOM 3470 N N . VAL A 1 424 ? -113.977 15.946 109.562 1.00 53.25 424 VAL A N 1
ATOM 3471 C CA . VAL A 1 424 ? -114.077 14.471 109.555 1.00 53.25 424 VAL A CA 1
ATOM 3472 C C . VAL A 1 424 ? -112.847 13.803 108.910 1.00 53.25 424 VAL A C 1
ATOM 3474 O O . VAL A 1 424 ? -112.488 12.692 109.282 1.00 53.25 424 VAL A O 1
ATOM 3477 N N . ILE A 1 425 ? -112.096 14.508 108.056 1.00 51.62 425 ILE A N 1
ATOM 3478 C CA . ILE A 1 425 ? -110.897 13.969 107.377 1.00 51.62 425 ILE A CA 1
ATOM 3479 C C . ILE A 1 425 ? -109.593 14.217 108.173 1.00 51.62 425 ILE A C 1
ATOM 3481 O O . ILE A 1 425 ? -108.613 13.486 108.012 1.00 51.62 425 ILE A O 1
ATOM 3485 N N . THR A 1 426 ? -109.579 15.149 109.138 1.00 51.28 426 THR A N 1
ATOM 3486 C CA . THR A 1 426 ? -108.420 15.388 110.031 1.00 51.28 426 THR A CA 1
ATOM 3487 C C . THR A 1 426 ? -108.099 14.192 110.942 1.00 51.28 426 THR A C 1
ATOM 3489 O O . THR A 1 426 ? -106.992 14.095 111.473 1.00 51.28 426 THR A O 1
ATOM 3492 N N . VAL A 1 427 ? -109.040 13.254 111.103 1.00 57.12 427 VAL A N 1
ATOM 3493 C CA . VAL A 1 427 ? -108.855 12.011 111.871 1.00 57.12 427 VAL A CA 1
ATOM 3494 C C . VAL A 1 427 ? -108.344 10.858 110.987 1.00 57.12 427 VAL A C 1
ATOM 3496 O O . VAL A 1 427 ? -107.603 10.013 111.481 1.00 57.12 427 VAL A O 1
ATOM 3499 N N . GLN A 1 428 ? -108.607 10.863 109.674 1.00 52.56 428 GLN A N 1
ATOM 3500 C CA . GLN A 1 428 ? -108.099 9.847 108.733 1.00 52.56 428 GLN A CA 1
ATOM 3501 C C . GLN A 1 428 ? -106.709 10.180 108.158 1.00 52.56 428 GLN A C 1
ATOM 3503 O O . GLN A 1 428 ? -105.894 9.276 107.976 1.00 52.56 428 GLN A O 1
ATOM 3508 N N . LEU A 1 429 ? -106.355 11.462 107.994 1.00 52.84 429 LEU A N 1
ATOM 3509 C CA . LEU A 1 429 ? -105.018 11.864 107.520 1.00 52.84 429 LEU A CA 1
ATOM 3510 C C . LEU A 1 429 ? -103.902 11.704 108.572 1.00 52.84 429 LEU A C 1
ATOM 3512 O O . LEU A 1 429 ? -102.740 11.541 108.205 1.00 52.84 429 LEU A O 1
ATOM 3516 N N . ARG A 1 430 ? -104.228 11.641 109.874 1.00 54.62 430 ARG A N 1
ATOM 3517 C CA . ARG A 1 430 ? -103.259 11.247 110.924 1.00 54.62 430 ARG A CA 1
ATOM 3518 C C . ARG A 1 430 ? -102.906 9.753 110.896 1.00 54.62 430 ARG A C 1
ATOM 3520 O O . ARG A 1 430 ? -101.870 9.380 111.438 1.00 54.62 430 ARG A O 1
ATOM 3527 N N . SER A 1 431 ? -103.729 8.918 110.257 1.00 52.06 431 SER A N 1
ATOM 3528 C CA . SER A 1 431 ? -103.473 7.481 110.094 1.00 52.06 431 SER A CA 1
ATOM 3529 C C . SER A 1 431 ? -102.536 7.197 108.915 1.00 52.06 431 SER A C 1
ATOM 3531 O O . SER A 1 431 ? -101.650 6.361 109.041 1.00 52.06 431 SER A O 1
ATOM 3533 N N . GLN A 1 432 ? -102.661 7.932 107.804 1.00 54.88 432 GLN A N 1
ATOM 3534 C CA . GLN A 1 432 ? -101.865 7.690 106.588 1.00 54.88 432 GLN A CA 1
ATOM 3535 C C . GLN A 1 432 ? -100.490 8.386 106.588 1.00 54.88 432 GLN A C 1
ATOM 3537 O O . GLN A 1 432 ? -99.542 7.879 105.993 1.00 54.88 432 GLN A O 1
ATOM 3542 N N . TYR A 1 433 ? -100.317 9.483 107.340 1.00 55.44 433 TYR A N 1
ATOM 3543 C CA . TYR A 1 433 ? -98.995 10.108 107.533 1.00 55.44 433 TYR A CA 1
ATOM 3544 C C . TYR A 1 433 ? -98.041 9.261 108.399 1.00 55.44 433 TYR A C 1
ATOM 3546 O O . TYR A 1 433 ? -96.827 9.458 108.365 1.00 55.44 433 TYR A O 1
ATOM 3554 N N . LYS A 1 434 ? -98.581 8.307 109.172 1.00 58.59 434 LYS A N 1
ATOM 3555 C CA . LYS A 1 434 ? -97.803 7.393 110.018 1.00 58.59 434 LYS A CA 1
ATOM 3556 C C . LYS A 1 434 ? -97.246 6.196 109.231 1.00 58.59 434 LYS A C 1
ATOM 3558 O O . LYS A 1 434 ? -96.190 5.700 109.599 1.00 58.59 434 LYS A O 1
ATOM 3563 N N . GLU A 1 435 ? -97.894 5.788 108.137 1.00 56.88 435 GLU A N 1
ATOM 3564 C CA . GLU A 1 435 ? -97.410 4.718 107.246 1.00 56.88 435 GLU A CA 1
ATOM 3565 C C . GLU A 1 435 ? -96.360 5.234 106.242 1.00 56.88 435 GLU A C 1
ATOM 3567 O O . GLU A 1 435 ? -95.292 4.642 106.118 1.00 56.88 435 GLU A O 1
ATOM 3572 N N . LEU A 1 436 ? -96.551 6.421 105.650 1.00 59.50 436 LEU A N 1
ATOM 3573 C CA . LEU A 1 436 ? -95.585 7.014 104.703 1.00 59.50 436 LEU A CA 1
ATOM 3574 C C . LEU A 1 436 ? -94.248 7.450 105.341 1.00 59.50 436 LEU A C 1
ATOM 3576 O O . LEU A 1 436 ? -93.206 7.405 104.687 1.00 59.50 436 LEU A O 1
ATOM 3580 N N . TYR A 1 437 ? -94.243 7.834 106.623 1.00 59.94 437 TYR A N 1
ATOM 3581 C CA . TYR A 1 437 ? -93.006 8.133 107.363 1.00 59.94 437 TYR A CA 1
ATOM 3582 C C . TYR A 1 437 ? -92.261 6.854 107.801 1.00 59.94 437 TYR A C 1
ATOM 3584 O O . TYR A 1 437 ? -91.044 6.879 107.991 1.00 59.94 437 TYR A O 1
ATOM 3592 N N . CYS A 1 438 ? -92.965 5.721 107.919 1.00 58.09 438 CYS A N 1
ATOM 3593 C CA . CYS A 1 438 ? -92.365 4.419 108.212 1.00 58.09 438 CYS A CA 1
ATOM 3594 C C . CYS A 1 438 ? -91.720 3.772 106.973 1.00 58.09 438 CYS A C 1
ATOM 3596 O O . CYS A 1 438 ? -90.647 3.189 107.119 1.00 58.09 438 CYS A O 1
ATOM 3598 N N . ASP A 1 439 ? -92.274 3.962 105.772 1.00 58.75 439 ASP A N 1
ATOM 3599 C CA . ASP A 1 439 ? -91.688 3.440 104.524 1.00 58.75 439 ASP A CA 1
ATOM 3600 C C . ASP A 1 439 ? -90.448 4.235 104.067 1.00 58.75 439 ASP A C 1
ATOM 3602 O O . ASP A 1 439 ? -89.454 3.650 103.632 1.00 58.75 439 ASP A O 1
ATOM 3606 N N . TYR A 1 440 ? -90.427 5.560 104.268 1.00 60.75 440 TYR A N 1
ATOM 3607 C CA . TYR A 1 440 ? -89.240 6.396 104.012 1.00 60.75 440 TYR A CA 1
ATOM 3608 C C . TYR A 1 440 ? -88.056 6.049 104.940 1.00 60.75 440 TYR A C 1
ATOM 3610 O O . TYR A 1 440 ? -86.892 6.091 104.538 1.00 60.75 440 TYR A O 1
ATOM 3618 N N . LEU A 1 441 ? -88.337 5.635 106.182 1.00 54.38 441 LEU A N 1
ATOM 3619 C CA . LEU A 1 441 ? -87.322 5.137 107.119 1.00 54.38 441 LEU A CA 1
ATOM 3620 C C . LEU A 1 441 ? -86.897 3.681 106.845 1.00 54.38 441 LEU A C 1
ATOM 3622 O O . LEU A 1 441 ? -85.869 3.250 107.373 1.00 54.38 441 LEU A O 1
ATOM 3626 N N . GLN A 1 442 ? -87.643 2.930 106.025 1.00 54.06 442 GLN A N 1
ATOM 3627 C CA . GLN A 1 442 ? -87.267 1.588 105.565 1.00 54.06 442 GLN A CA 1
ATOM 3628 C C . GLN A 1 442 ? -86.425 1.623 104.278 1.00 54.06 442 GLN A C 1
ATOM 3630 O O . GLN A 1 442 ? -85.506 0.815 104.156 1.00 54.06 442 GLN A O 1
ATOM 3635 N N . SER A 1 443 ? -86.620 2.595 103.376 1.00 49.28 443 SER A N 1
ATOM 3636 C CA . SER A 1 443 ? -85.761 2.748 102.184 1.00 49.28 443 SER A CA 1
ATOM 3637 C C . SER A 1 443 ? -84.355 3.268 102.507 1.00 49.28 443 SER A C 1
ATOM 3639 O O . SER A 1 443 ? -83.404 2.935 101.812 1.00 49.28 443 SER A O 1
ATOM 3641 N N . LEU A 1 444 ? -84.193 4.025 103.599 1.00 47.47 444 LEU A N 1
ATOM 3642 C CA . LEU A 1 444 ? -82.882 4.445 104.123 1.00 47.47 444 LEU A CA 1
ATOM 3643 C C . LEU A 1 444 ? -82.136 3.331 104.889 1.00 47.47 444 LEU A C 1
ATOM 3645 O O . LEU A 1 444 ? -81.010 3.544 105.324 1.00 47.47 444 LEU A O 1
ATOM 3649 N N . LYS A 1 445 ? -82.745 2.146 105.065 1.00 46.84 445 LYS A N 1
ATOM 3650 C CA . LYS A 1 445 ? -82.165 0.996 105.785 1.00 46.84 445 LYS A CA 1
ATOM 3651 C C . LYS A 1 445 ? -81.820 -0.212 104.897 1.00 46.84 445 LYS A C 1
ATOM 3653 O O . LYS A 1 445 ? -81.414 -1.233 105.444 1.00 46.84 445 LYS A O 1
ATOM 3658 N N . ALA A 1 446 ? -81.962 -0.122 103.570 1.00 44.44 446 ALA A N 1
ATOM 3659 C CA . ALA A 1 446 ? -81.780 -1.268 102.666 1.00 44.44 446 ALA A CA 1
ATOM 3660 C C . ALA A 1 446 ? -80.534 -1.227 101.757 1.00 44.44 446 ALA A C 1
ATOM 3662 O O . ALA A 1 446 ? -80.204 -2.260 101.187 1.00 44.44 446 ALA A O 1
ATOM 3663 N N . GLU A 1 447 ? -79.793 -0.121 101.662 1.00 37.97 447 GLU A N 1
ATOM 3664 C CA . GLU A 1 447 ? -78.502 -0.096 100.950 1.00 37.97 447 GLU A CA 1
ATOM 3665 C C . GLU A 1 447 ? -77.441 0.654 101.761 1.00 37.97 447 GLU A C 1
ATOM 3667 O O . GLU A 1 447 ? -76.982 1.729 101.399 1.00 37.97 447 GLU A O 1
ATOM 3672 N N . ASP A 1 448 ? -77.046 0.043 102.880 1.00 38.16 448 ASP A N 1
ATOM 3673 C CA . ASP A 1 448 ? -75.703 0.211 103.432 1.00 38.16 448 ASP A CA 1
ATOM 3674 C C . ASP A 1 448 ? -75.079 -1.184 103.572 1.00 38.16 448 ASP A C 1
ATOM 3676 O O . ASP A 1 448 ? -75.396 -1.965 104.472 1.00 38.16 448 ASP A O 1
ATOM 3680 N N . GLY A 1 449 ? -74.209 -1.505 102.615 1.00 36.47 449 GLY A N 1
ATOM 3681 C CA . GLY A 1 449 ? -73.421 -2.727 102.538 1.00 36.47 449 GLY A CA 1
ATOM 3682 C C . GLY A 1 449 ? -71.953 -2.409 102.247 1.00 36.47 449 GLY A C 1
ATOM 3683 O O . GLY A 1 449 ? -71.519 -2.569 101.118 1.00 36.47 449 GLY A O 1
ATOM 3684 N N . VAL A 1 450 ? -71.220 -1.967 103.283 1.00 35.06 450 VAL A N 1
ATOM 3685 C CA . VAL A 1 450 ? -69.858 -2.423 103.674 1.00 35.06 450 VAL A CA 1
ATOM 3686 C C . VAL A 1 450 ? -68.783 -2.418 102.550 1.00 35.06 450 VAL A C 1
ATOM 3688 O O . VAL A 1 450 ? -68.803 -3.260 101.667 1.00 35.06 450 VAL A O 1
ATOM 3691 N N . GLN A 1 451 ? -67.749 -1.559 102.541 1.00 35.03 451 GLN A N 1
ATOM 3692 C CA . GLN A 1 451 ? -66.688 -1.430 103.556 1.00 35.03 451 GLN A CA 1
ATOM 3693 C C . GLN A 1 451 ? -66.074 -0.020 103.661 1.00 35.03 451 GLN A C 1
ATOM 3695 O O . GLN A 1 451 ? -65.735 0.626 102.673 1.00 35.03 451 GLN A O 1
ATOM 3700 N N . ALA A 1 452 ? -65.790 0.360 104.908 1.00 36.28 452 ALA A N 1
ATOM 3701 C CA . ALA A 1 452 ? -64.874 1.418 105.321 1.00 36.28 452 ALA A CA 1
ATOM 3702 C C . ALA A 1 452 ? -63.570 0.806 105.876 1.00 36.28 452 ALA A C 1
ATOM 3704 O O . ALA A 1 452 ? -63.599 -0.338 106.323 1.00 36.28 452 ALA A O 1
ATOM 3705 N N . ILE A 1 453 ? -62.479 1.591 105.963 1.00 31.70 453 ILE A N 1
ATOM 3706 C CA . ILE A 1 453 ? -61.733 1.866 107.219 1.00 31.70 453 ILE A CA 1
ATOM 3707 C C . ILE A 1 453 ? -60.581 2.886 107.002 1.00 31.70 453 ILE A C 1
ATOM 3709 O O . ILE A 1 453 ? -59.545 2.590 106.425 1.00 31.70 453 ILE A O 1
ATOM 3713 N N . LYS A 1 454 ? -60.821 4.080 107.571 1.00 32.31 454 LYS A N 1
ATOM 3714 C CA . LYS A 1 454 ? -60.027 4.882 108.538 1.00 32.31 454 LYS A CA 1
ATOM 3715 C C . LYS A 1 454 ? -58.728 5.650 108.198 1.00 32.31 454 LYS A C 1
ATOM 3717 O O . LYS A 1 454 ? -57.711 5.074 107.844 1.00 32.31 454 LYS A O 1
ATOM 3722 N N . LYS A 1 455 ? -58.776 6.875 108.775 1.00 31.56 455 LYS A N 1
ATOM 3723 C CA . LYS A 1 455 ? -57.743 7.703 109.459 1.00 31.56 455 LYS A CA 1
ATOM 3724 C C . LYS A 1 455 ? -56.769 8.474 108.557 1.00 31.56 455 LYS A C 1
ATOM 3726 O O . LYS A 1 455 ? -56.272 7.916 107.603 1.00 31.56 455 LYS A O 1
ATOM 3731 N N . HIS A 1 456 ? -56.328 9.699 108.852 1.00 28.16 456 HIS A N 1
ATOM 3732 C CA . HIS A 1 456 ? -56.688 10.800 109.763 1.00 28.16 456 HIS A CA 1
ATOM 3733 C C . HIS A 1 456 ? -55.696 11.947 109.416 1.00 28.16 456 HIS A C 1
ATOM 3735 O O . HIS A 1 456 ? -54.584 11.649 108.997 1.00 28.16 456 HIS A O 1
ATOM 3741 N N . VAL A 1 457 ? -56.059 13.197 109.740 1.00 28.36 457 VAL A N 1
ATOM 3742 C CA . VAL A 1 457 ? -55.154 14.268 110.236 1.00 28.36 457 VAL A CA 1
ATOM 3743 C C . VAL A 1 457 ? -54.355 15.108 109.197 1.00 28.36 457 VAL A C 1
ATOM 3745 O O . VAL A 1 457 ? -53.452 14.638 108.520 1.00 28.36 457 VAL A O 1
ATOM 3748 N N . LEU A 1 458 ? -54.733 16.398 109.137 1.00 35.09 458 LEU A N 1
ATOM 3749 C CA . LEU A 1 458 ? -53.955 17.624 108.808 1.00 35.09 458 LEU A CA 1
ATOM 3750 C C . LEU A 1 458 ? -52.624 17.727 109.611 1.00 35.09 458 LEU A C 1
ATOM 3752 O O . LEU A 1 458 ? -52.510 16.968 110.562 1.00 35.09 458 LEU A O 1
ATOM 3756 N N . PRO A 1 459 ? -51.712 18.722 109.465 1.00 54.19 459 PRO A N 1
ATOM 3757 C CA . PRO A 1 459 ? -51.565 19.819 108.489 1.00 54.19 459 PRO A CA 1
ATOM 3758 C C . PRO A 1 459 ? -50.081 20.056 108.044 1.00 54.19 459 PRO A C 1
ATOM 3760 O O . PRO A 1 459 ? -49.192 19.272 108.350 1.00 54.19 459 PRO A O 1
ATOM 3763 N N . GLU A 1 460 ? -49.857 21.212 107.399 1.00 29.67 460 GLU A N 1
ATOM 3764 C CA . GLU A 1 460 ? -48.671 22.103 107.448 1.00 29.67 460 GLU A CA 1
ATOM 3765 C C . GLU A 1 460 ? -47.741 22.262 106.226 1.00 29.67 460 GLU A C 1
ATOM 3767 O O . GLU A 1 460 ? -47.414 21.340 105.487 1.00 29.67 460 GLU A O 1
ATOM 3772 N N . LYS A 1 461 ? -47.379 23.548 106.060 1.00 32.12 461 LYS A N 1
ATOM 3773 C CA . LYS A 1 461 ? -46.334 24.184 105.241 1.00 32.12 461 LYS A CA 1
ATOM 3774 C C . LYS A 1 461 ? -44.952 23.577 105.580 1.00 32.12 461 LYS A C 1
ATOM 3776 O O . LYS A 1 461 ? -44.807 22.984 106.634 1.00 32.12 461 LYS A O 1
ATOM 3781 N N . GLU A 1 462 ? -43.878 23.698 104.801 1.00 32.62 462 GLU A N 1
ATOM 3782 C CA . GLU A 1 462 ? -43.238 24.918 104.295 1.00 32.62 462 GLU A CA 1
ATOM 3783 C C . GLU A 1 462 ? -41.992 24.535 103.451 1.00 32.62 462 GLU A C 1
ATOM 3785 O O . GLU A 1 462 ? -41.404 23.486 103.681 1.00 32.62 462 GLU A O 1
ATOM 3790 N N . ALA A 1 463 ? -41.619 25.420 102.516 1.00 28.34 463 ALA A N 1
ATOM 3791 C CA . ALA A 1 463 ? -40.267 25.844 102.094 1.00 28.34 463 ALA A CA 1
ATOM 3792 C C . ALA A 1 463 ? -39.108 24.868 101.752 1.00 28.34 463 ALA A C 1
ATOM 3794 O O . ALA A 1 463 ? -38.831 23.886 102.428 1.00 28.34 463 ALA A O 1
ATOM 3795 N N . GLY A 1 464 ? -38.303 25.317 100.773 1.00 28.36 464 GLY A N 1
ATOM 3796 C CA . GLY A 1 464 ? -36.901 24.918 100.549 1.00 28.36 464 GLY A CA 1
ATOM 3797 C C . GLY A 1 464 ? -36.648 24.473 99.106 1.00 28.36 464 GLY A C 1
ATOM 3798 O O . GLY A 1 464 ? -36.863 23.311 98.797 1.00 28.36 464 GLY A O 1
ATOM 3799 N N . ASP A 1 465 ? -36.443 25.358 98.126 1.00 32.03 465 ASP A N 1
ATOM 3800 C CA . ASP A 1 465 ? -35.258 26.213 97.875 1.00 32.03 465 ASP A CA 1
ATOM 3801 C C . ASP A 1 465 ? -34.037 25.401 97.390 1.00 32.03 465 ASP A C 1
ATOM 3803 O O . ASP A 1 465 ? -33.478 24.610 98.138 1.00 32.03 465 ASP A O 1
ATOM 3807 N N . ASP A 1 466 ? -33.684 25.555 96.107 1.00 34.59 466 ASP A N 1
ATOM 3808 C CA . ASP A 1 466 ? -32.354 25.970 95.609 1.00 34.59 466 ASP A CA 1
ATOM 3809 C C . ASP A 1 466 ? -32.281 25.749 94.082 1.00 34.59 466 ASP A C 1
ATOM 3811 O O . ASP A 1 466 ? -32.454 24.647 93.570 1.00 34.59 466 ASP A O 1
ATOM 3815 N N . ARG A 1 467 ? -32.273 26.810 93.263 1.00 32.47 467 ARG A N 1
ATOM 3816 C CA . ARG A 1 467 ? -31.137 27.690 92.906 1.00 32.47 467 ARG A CA 1
ATOM 3817 C C . ARG A 1 467 ? -30.052 26.999 92.084 1.00 32.47 467 ARG A C 1
ATOM 3819 O O . ARG A 1 467 ? -29.284 26.198 92.593 1.00 32.47 467 ARG A O 1
ATOM 3826 N N . ASN A 1 468 ? -29.876 27.476 90.852 1.00 33.28 468 ASN A N 1
ATOM 3827 C CA . ASN A 1 468 ? -28.786 28.384 90.445 1.00 33.28 468 ASN A CA 1
ATOM 3828 C C . ASN A 1 468 ? -28.723 28.405 88.906 1.00 33.28 468 ASN A C 1
ATOM 3830 O O . ASN A 1 468 ? -28.635 27.365 88.271 1.00 33.28 468 ASN A O 1
ATOM 3834 N N . ARG A 1 469 ? -29.014 29.546 88.267 1.00 34.72 469 ARG A N 1
ATOM 3835 C CA . ARG A 1 469 ? 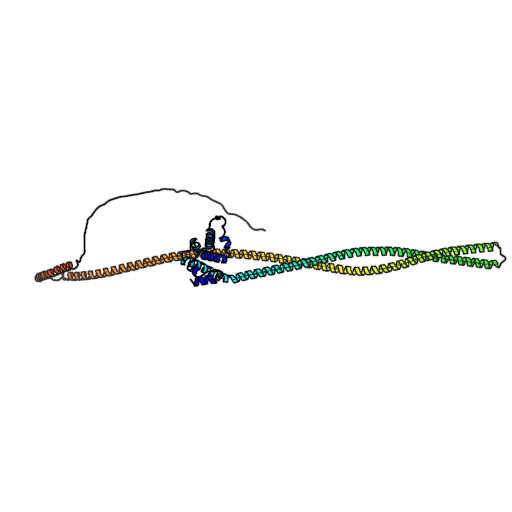-28.137 30.714 87.988 1.00 34.72 469 ARG A CA 1
ATOM 3836 C C . ARG A 1 469 ? -27.533 30.599 86.582 1.00 34.72 469 ARG A C 1
ATOM 3838 O O . ARG A 1 469 ? -26.839 29.642 86.293 1.00 34.72 469 ARG A O 1
ATOM 3845 N N . GLN A 1 470 ? -27.941 31.503 85.681 1.00 32.75 470 GLN A N 1
ATOM 3846 C CA . GLN A 1 470 ? -27.211 32.733 85.274 1.00 32.75 470 GLN A CA 1
ATOM 3847 C C . GLN A 1 470 ? -26.250 32.433 84.109 1.00 32.75 470 GLN A C 1
ATOM 3849 O O . GLN A 1 470 ? -25.704 31.349 84.047 1.00 32.75 470 GLN A O 1
ATOM 3854 N N . GLN A 1 471 ? -25.985 33.294 83.126 1.00 31.19 471 GLN A N 1
ATOM 3855 C CA . GLN A 1 471 ? -26.128 34.744 82.938 1.00 31.19 471 GLN A CA 1
ATOM 3856 C C . GLN A 1 471 ? -25.995 34.997 81.410 1.00 31.19 471 GLN A C 1
ATOM 3858 O O . GLN A 1 471 ? -25.332 34.231 80.721 1.00 31.19 471 GLN A O 1
ATOM 3863 N N . LEU A 1 472 ? -26.756 35.923 80.816 1.00 28.55 472 LEU A N 1
ATOM 3864 C CA . LEU A 1 472 ? -26.297 37.251 80.348 1.00 28.55 472 LEU A CA 1
ATOM 3865 C C . LEU A 1 472 ? -24.992 37.298 79.528 1.00 28.55 472 LEU A C 1
ATOM 3867 O O . LEU A 1 472 ? -23.922 37.066 80.075 1.00 28.55 472 LEU A O 1
ATOM 3871 N N . ALA A 1 473 ? -25.104 37.800 78.290 1.00 27.23 473 ALA A N 1
ATOM 3872 C CA . ALA A 1 473 ? -24.391 38.963 77.711 1.00 27.23 473 ALA A CA 1
ATOM 3873 C C . ALA A 1 473 ? -24.380 38.830 76.171 1.00 27.23 473 ALA A C 1
ATOM 3875 O O . ALA A 1 473 ? -24.003 37.792 75.646 1.00 27.23 473 ALA A O 1
ATOM 3876 N N . LYS A 1 474 ? -24.992 39.765 75.421 1.00 29.45 474 LYS A N 1
ATOM 3877 C CA . LYS A 1 474 ? -24.313 40.874 74.701 1.00 29.45 474 LYS A CA 1
ATOM 3878 C C . LYS A 1 474 ? -23.138 40.347 73.852 1.00 29.45 474 LYS A C 1
ATOM 3880 O O . LYS A 1 474 ? -22.175 39.864 74.421 1.00 29.45 474 LYS A O 1
ATOM 3885 N N . THR A 1 475 ? -23.160 40.419 72.521 1.00 29.42 475 THR A N 1
ATOM 3886 C CA . THR A 1 475 ? -22.951 41.664 71.756 1.00 29.42 475 THR A CA 1
ATOM 3887 C C . THR A 1 475 ? -23.298 41.498 70.258 1.00 29.42 475 THR A C 1
ATOM 3889 O O . THR A 1 475 ? -22.816 40.594 69.587 1.00 29.42 475 THR A O 1
ATOM 3892 N N . THR A 1 476 ? -24.072 42.430 69.696 1.00 37.22 476 THR A N 1
ATOM 3893 C CA . THR A 1 476 ? -23.837 43.015 68.348 1.00 37.22 476 THR A CA 1
ATOM 3894 C C . THR A 1 476 ? -22.602 43.943 68.476 1.00 37.22 476 THR A C 1
ATOM 3896 O O . THR A 1 476 ? -22.402 44.413 69.602 1.00 37.22 476 THR A O 1
ATOM 3899 N N . PRO A 1 477 ? -21.782 44.292 67.448 1.00 42.62 477 PRO A N 1
ATOM 3900 C CA . PRO A 1 477 ? -22.183 44.616 66.068 1.00 42.62 477 PRO A CA 1
ATOM 3901 C C . PRO A 1 477 ? -21.170 44.230 64.958 1.00 42.62 477 PRO A C 1
ATOM 3903 O O . PRO A 1 477 ? -20.076 43.749 65.226 1.00 42.62 477 PRO A O 1
ATOM 3906 N N . GLY A 1 478 ? -21.505 44.493 63.688 1.00 27.69 478 GLY A N 1
ATOM 3907 C CA . GLY A 1 478 ? -20.536 44.327 62.596 1.00 27.69 478 GLY A CA 1
ATOM 3908 C C . GLY A 1 478 ? -21.066 44.609 61.195 1.00 27.69 478 GLY A C 1
ATOM 3909 O O . GLY A 1 478 ? -21.084 43.730 60.348 1.00 27.69 478 GLY A O 1
ATOM 3910 N N . PHE A 1 479 ? -21.532 45.833 60.976 1.00 31.64 479 PHE A N 1
ATOM 3911 C CA . PHE A 1 479 ? -21.906 46.397 59.678 1.00 31.64 479 PHE A CA 1
ATOM 3912 C C . PHE A 1 479 ? -20.661 46.709 58.817 1.00 31.64 479 PHE A C 1
ATOM 3914 O O . PHE A 1 479 ? -19.603 46.978 59.380 1.00 31.64 479 PHE A O 1
ATOM 3921 N N . ARG A 1 480 ? -20.885 46.867 57.497 1.00 31.05 480 ARG A N 1
ATOM 3922 C CA . ARG A 1 480 ? -20.059 47.521 56.442 1.00 31.05 480 ARG A CA 1
ATOM 3923 C C . ARG A 1 480 ? -19.180 46.641 55.561 1.00 31.05 480 ARG A C 1
ATOM 3925 O O . ARG A 1 480 ? -18.496 45.763 56.048 1.00 31.05 480 ARG A O 1
ATOM 3932 N N . TRP A 1 481 ? -19.019 46.936 54.272 1.00 28.28 481 TRP A N 1
ATOM 3933 C CA . TRP A 1 481 ? -19.738 47.668 53.201 1.00 28.28 481 TRP A CA 1
ATOM 3934 C C . TRP A 1 481 ? -18.782 47.559 51.995 1.00 28.28 481 TRP A C 1
ATOM 3936 O O . TRP A 1 481 ? -17.583 47.364 52.189 1.00 28.28 481 TRP A O 1
ATOM 3946 N N . SER A 1 482 ? -19.299 47.840 50.797 1.00 28.45 482 SER A N 1
ATOM 3947 C CA . SER A 1 482 ? -18.553 48.184 49.572 1.00 28.45 482 SER A CA 1
ATOM 3948 C C . SER A 1 482 ? -17.861 47.015 48.847 1.00 28.45 482 SER A C 1
ATOM 3950 O O . SER A 1 482 ? -17.326 46.117 49.474 1.00 28.45 482 SER A O 1
ATOM 3952 N N . SER A 1 483 ? -17.787 46.944 47.522 1.00 31.12 483 SER A N 1
ATOM 3953 C CA . SER A 1 483 ? -18.384 47.696 46.413 1.00 31.12 483 SER A CA 1
ATOM 3954 C C . SER A 1 483 ? -17.716 47.179 45.132 1.00 31.12 483 SER A C 1
ATOM 3956 O O . SER A 1 483 ? -16.549 46.815 45.193 1.00 31.12 483 SER A O 1
ATOM 3958 N N . LEU A 1 484 ? -18.412 47.308 43.997 1.00 30.55 484 LEU A N 1
ATOM 3959 C CA . LEU A 1 484 ? -17.847 47.552 42.659 1.00 30.55 484 LEU A CA 1
ATOM 3960 C C . LEU A 1 484 ? -16.949 46.451 42.053 1.00 30.55 484 LEU A C 1
ATOM 3962 O O . LEU A 1 484 ? -15.814 46.262 42.460 1.00 30.55 484 LEU A O 1
ATOM 3966 N N . PHE A 1 485 ? -17.387 45.847 40.945 1.00 31.91 485 PHE A N 1
ATOM 3967 C CA . PHE A 1 485 ? -16.962 46.336 39.629 1.00 31.91 485 PHE A CA 1
ATOM 3968 C C . PHE A 1 485 ? -17.790 45.749 38.480 1.00 31.91 485 PHE A C 1
ATOM 3970 O O . PHE A 1 485 ? -18.420 44.698 38.560 1.00 31.91 485 PHE A O 1
ATOM 3977 N N . THR A 1 486 ? -17.793 46.544 37.424 1.00 34.06 486 THR A N 1
ATOM 3978 C CA . THR A 1 486 ? -18.612 46.542 36.222 1.00 34.06 486 THR A CA 1
ATOM 3979 C C . THR A 1 486 ? -18.003 45.667 35.117 1.00 34.06 486 THR A C 1
ATOM 3981 O O . THR A 1 486 ? -16.794 45.651 34.930 1.00 34.06 486 THR A O 1
ATOM 3984 N N . ARG A 1 487 ? -18.878 44.982 34.370 1.00 32.06 487 ARG A N 1
ATOM 3985 C CA . ARG A 1 487 ? -18.919 44.775 32.900 1.00 32.06 487 ARG A CA 1
ATOM 3986 C C . ARG A 1 487 ? -17.719 45.293 32.061 1.00 32.06 487 ARG A C 1
ATOM 3988 O O . ARG A 1 487 ? -17.477 46.495 32.081 1.00 32.06 487 ARG A O 1
ATOM 3995 N N . ALA A 1 488 ? -17.139 44.443 31.192 1.00 30.31 488 ALA A N 1
ATOM 3996 C CA . ALA A 1 488 ? -17.144 44.565 29.708 1.00 30.31 488 ALA A CA 1
ATOM 3997 C C . ALA A 1 488 ? -16.003 43.805 28.971 1.00 30.31 488 ALA A C 1
ATOM 3999 O O . ALA A 1 488 ? -14.858 43.869 29.400 1.00 30.31 488 ALA A O 1
ATOM 4000 N N . GLY A 1 489 ? -16.361 43.224 27.802 1.00 29.80 489 GLY A N 1
ATOM 4001 C CA . GLY A 1 489 ? -15.537 42.907 26.602 1.00 29.80 489 GLY A CA 1
ATOM 4002 C C . GLY A 1 489 ? -14.533 41.753 26.725 1.00 29.80 489 GLY A C 1
ATOM 4003 O O . GLY A 1 489 ? -14.021 41.513 27.804 1.00 29.80 489 GLY A O 1
ATOM 4004 N N . ASN A 1 490 ? -14.141 40.976 25.711 1.00 31.58 490 ASN A N 1
ATOM 4005 C CA . ASN A 1 490 ? -14.373 40.788 24.260 1.00 31.58 490 ASN A CA 1
ATOM 4006 C C . ASN A 1 490 ? -13.823 39.354 23.972 1.00 31.58 490 ASN A C 1
ATOM 4008 O O . ASN A 1 490 ? -13.073 38.843 24.796 1.00 31.58 490 ASN A O 1
ATOM 4012 N N . SER A 1 491 ? -14.168 38.586 22.933 1.00 31.92 491 SER A N 1
ATOM 4013 C CA . SER A 1 491 ? -13.831 38.742 21.501 1.00 31.92 491 SER A CA 1
ATOM 4014 C C . SER A 1 491 ? -14.493 37.574 20.730 1.00 31.92 491 SER A C 1
ATOM 4016 O O . SER A 1 491 ? -14.498 36.450 21.220 1.00 31.92 491 SER A O 1
ATOM 4018 N N . TYR A 1 492 ? -15.254 37.773 19.652 1.00 34.56 492 TYR A N 1
ATOM 4019 C CA . TYR A 1 492 ? -14.846 37.837 18.234 1.00 34.56 492 TYR A CA 1
ATOM 4020 C C . TYR A 1 492 ? -13.652 36.975 17.767 1.00 34.56 492 TYR A C 1
ATOM 4022 O O . TYR A 1 492 ? -12.531 37.127 18.238 1.00 34.56 492 TYR A O 1
ATOM 4030 N N . SER A 1 493 ? -13.980 36.112 16.794 1.00 34.59 493 SER A N 1
ATOM 4031 C CA . SER A 1 493 ? -13.250 35.638 15.601 1.00 34.59 493 SER A CA 1
ATOM 4032 C C . SER A 1 493 ? -11.758 35.957 15.429 1.00 34.59 493 SER A C 1
ATOM 4034 O O . SER A 1 493 ? -11.378 37.128 15.416 1.00 34.59 493 SER A O 1
ATOM 4036 N N . SER A 1 494 ? -10.968 34.938 15.066 1.00 36.38 494 SER A N 1
ATOM 4037 C CA . SER A 1 494 ? -10.327 34.740 13.740 1.00 36.38 494 SER A CA 1
ATOM 4038 C C . SER A 1 494 ? -9.153 33.762 13.871 1.00 36.38 494 SER A C 1
ATOM 4040 O O . SER A 1 494 ? -8.223 34.036 14.626 1.00 36.38 494 SER A O 1
ATOM 4042 N N . ASN A 1 495 ? -9.211 32.646 13.144 1.00 39.50 495 ASN A N 1
ATOM 4043 C CA . ASN A 1 495 ? -8.130 32.081 12.323 1.00 39.50 495 ASN A CA 1
ATOM 4044 C C . ASN A 1 495 ? -8.682 30.917 11.504 1.00 39.50 495 ASN A C 1
ATOM 4046 O O . ASN A 1 495 ? -9.392 30.078 12.104 1.00 39.50 495 ASN A O 1
#

Foldseek 3Di:
DVVLVVLCCVVCVPQDDDPVCLVPPDLVSLLVLLLVLVVVVVDDLVVLVADDPPGDRPDPCSSLVSSVVSCCVVPVVQPDDSCCNHPVPDSVNSSVRSVVSSVVVVVVVVVVVVCVVVVVVVVVVVVVVVVVVVVVVVVVVVVVVVVVVVVVVVVVVVVVVVVVVVVVVVVVVLVVVLVVLVVVLVVLVVVLVVLVVVLVVLVVVLVVLVVVLVVLVVVLVVPVVDPDDPVVNVVSVVVNVVSVVVSVVSVVVSVVSVVVSVVSVVVNVVSVVVNVVSVVVVVVVVVVVVVVVVVVVVVVVVVVVVVVVVVVVVVVVVVVVVVVVVVVVVVVVVVVVVVVVVVVVVVVVVVVVVVVVVVVVVVVVVVVVVVVVVVVVVVVVVVVVVVVVVVVVVVVVVVVVVVVVVVVVVVVVPPDDDDDDCPVCVVVVVVVVVVVVVVVVVVVVPPDDDDDDDDDDDDDDDDDDDDDDDDDDDDDDDDDDDDDDDDDDDDDDDD

Radius of gyration: 78.37 Å; chains: 1; bounding box: 198×81×219 Å

pLDDT: mean 73.53, std 18.17, range [27.23, 96.69]

Secondary structure (DSSP, 8-state):
-HHHHHHHHHH-TT----HHHHHS--HHHHHHHHHHHHHHTT--HHHHTSPPTTS-TT-TTHHHHHHHHHHHHH-TT----HHHHH----HHHHHHHHHHHHHHHHHHHHHHHTTHHHHHHHHHHHHHHHHHHHHHHHHHHHHHHHHHHHHHHHHHHHHHHHHHHHHHHHHHHHHHHHHHHHHHHHHHHHHHHHHHHHHHHHHHHHHHHHHHHHHHHHHHHHHTTS---HHHHHHHHHHHHHHHHHHHHHHHHHHHHHHHHHHHHHHHHHHHHHHHHHHHHHHHHHHHHHHHHHHHHHHHHHHHHHHHHHHHHHHHHHHHHHHHHHHHHHHHHHHHHHHHHHHHHHHHHHHHHHHHHHHHHHHHHHHHHHHHHHHHHHHHHHHHHHHHHHHHHHHHHHHHHHHHHHHHHHHHHSSS--SSSTTSSTTTHHHHHHHHHHHHHHHTTS-------------------------------------------------

Sequence (495 aa):
MEELYTSISRFFPDLEFSISDLQNPKPFFIQYFFERALVEFRVDTDNLKKPQIGQPNDLVLLPQLNLLKAMKTVFPFMNIGLLDLISPKSRQRSCSQIRQLMDYMIFCDDKTVDLDNKAESMQNALRHTQMLMSQMEMLNRKKNQVALEKRKYLETVQELNEQIEIKQAELQEVIQKKQELSEVRDEVKSLAQRLDQKIESLLDKTAAVDSEIECIQKELTEKSGSTVDTDDIEAHMTRRDQAQREKHRLWDKMKEKRKTRDQYKAVLDFLQMEHTKLAGLQKLVETHSGLKLDISSLEKAISELREGLEEAHRTKEGMDSALVTKAQYKSQLAEETERTILQLQQAMADKRKECSKLQKEVKNLKEKKAHIDEELSEQEKSEKLITDDMVASVKEYNKSKGILDRMNMFRHLDTIFSFEQLRVITVQLRSQYKELYCDYLQSLKAEDGVQAIKKHVLPEKEAGDDRNRQQLAKTTPGFRWSSLFTRAGNSYSSN

InterPro domains:
  IPR038275 Nuf2, N-terminal domain superfamily [G3DSA:1.10.418.60] (1-143)